Protein AF-A0A4Q5YHW1-F1 (afdb_monomer_lite)

Foldseek 3Di:
DPPPDDPPPVVVVVCVVVCCVVVVVVCVVCVPVVCVVVVVVVLVVLLVVLLVVLVCLLVVLPDPDPDSADPQKLAAPDQPQAQAEEEEEEAVVVVVVCSVPDDSHHYMYHYAYAAQPQPVPDRNNVNSVDPRSSNVQSQQQQGWDDPRGHNVRGRHLAYEYEFDPDPRSVRNVVSVVSCCVPIVVVSVVSPRYHYDQAFPDWDDDPPDIDTHRDPVRVVVVVLVVVLAQKWWFQAPPDDTQHDPRVSVLVVLVVVLLVLLVVCCVQDPSVLLLLLLQADADAPVQFLDPVSVVVRQVVSQVVVVPDPVCDPKDWHWDWDAPPVVNTIWIWIWIADPNDTDIRTCDNCNSVDPSSVSSNVSSVVVVSRHDPHIWMDHVPDIDD

Secondary structure (DSSP, 8-state):
--------HHHHHHHHHHHHHHHHHHHHH-HHHHHHHHHHHHHHHHHHHHHHHHHHHHHHTSSS-TT-S-TT-B--S---TTT-EEEEEEHHHHHHHHHHHS-TTTEEEEEE-SSPP-TTTS-HHHHHH-HHHHHHHHHH-S--STTT--GGG-S-SEEEEE--SSHHHHHHHHHHHHHHHHH-HHHHHTT-EEE----SEEEEETTEEEEESSHHHHHHHHHHHHHTTEEEESSTTSPPB-HHHHHHHHHHHHHHHHHHHHHTTTS-HHHHHHHTTSPPP-GGGGG-HHHHHHHHHHHHHHHTT-GGGTT-EEEEEEEEETTTTEEEEEEEEEETTEEEEEE--HHHHTSHHHHHHHHHHHHHTTTS-TT-EEEETTEEE-

Structure (mmCIF, N/CA/C/O backbone):
data_AF-A0A4Q5YHW1-F1
#
_entry.id   AF-A0A4Q5YHW1-F1
#
loop_
_atom_site.group_PDB
_atom_site.id
_atom_site.type_symbol
_atom_site.label_atom_id
_atom_site.label_alt_id
_atom_site.label_comp_id
_atom_site.label_asym_id
_atom_site.label_entity_id
_atom_site.label_seq_id
_atom_site.pdbx_PDB_ins_code
_atom_site.Cartn_x
_atom_site.Cartn_y
_atom_site.Cartn_z
_atom_site.occupancy
_atom_site.B_iso_or_equiv
_atom_site.auth_seq_id
_atom_site.auth_comp_id
_atom_site.auth_asym_id
_atom_site.auth_atom_id
_atom_site.pdbx_PDB_model_num
ATOM 1 N N . GLN A 1 1 ? -2.382 -11.719 -56.243 1.00 60.78 1 GLN A N 1
ATOM 2 C CA . GLN A 1 1 ? -1.085 -11.008 -56.229 1.00 60.78 1 GLN A CA 1
ATOM 3 C C . GLN A 1 1 ? -1.212 -9.864 -55.232 1.00 60.78 1 GLN A C 1
ATOM 5 O O . GLN A 1 1 ? -2.069 -9.016 -55.432 1.00 60.78 1 GLN A O 1
ATOM 10 N N . THR A 1 2 ? -0.465 -9.893 -54.129 1.00 78.50 2 THR A N 1
ATOM 11 C CA . THR A 1 2 ? -0.704 -9.069 -52.924 1.00 78.50 2 THR A CA 1
ATOM 12 C C . THR A 1 2 ? -0.356 -7.581 -53.074 1.00 78.50 2 THR A C 1
ATOM 14 O O . THR A 1 2 ? -0.768 -6.784 -52.247 1.00 78.50 2 THR A O 1
ATOM 17 N N . LYS A 1 3 ? 0.317 -7.174 -54.165 1.00 83.19 3 LYS A N 1
ATOM 18 C CA . LYS A 1 3 ? 0.719 -5.775 -54.448 1.00 83.19 3 LYS A CA 1
ATOM 19 C C . LYS A 1 3 ? 1.515 -5.106 -53.309 1.00 83.19 3 LYS A C 1
ATOM 21 O O . LYS A 1 3 ? 1.567 -3.885 -53.237 1.00 83.19 3 LYS A O 1
ATOM 26 N N . ASP A 1 4 ? 2.207 -5.892 -52.483 1.00 86.31 4 ASP A N 1
ATOM 27 C CA . ASP A 1 4 ? 2.926 -5.399 -51.295 1.00 86.31 4 ASP A CA 1
ATOM 28 C C . ASP A 1 4 ? 4.116 -4.481 -51.619 1.00 86.31 4 ASP A C 1
ATOM 30 O O . ASP A 1 4 ? 4.624 -3.776 -50.749 1.00 86.31 4 ASP A O 1
ATOM 34 N N . LYS A 1 5 ? 4.599 -4.498 -52.868 1.00 86.44 5 LYS A N 1
ATOM 35 C CA . LYS A 1 5 ? 5.749 -3.704 -53.300 1.00 86.44 5 LYS A CA 1
ATOM 36 C C . LYS A 1 5 ? 5.555 -3.164 -54.709 1.00 86.44 5 LYS A C 1
ATOM 38 O O . LYS A 1 5 ? 5.353 -3.927 -55.654 1.00 86.44 5 LYS A O 1
ATOM 43 N N . LEU A 1 6 ? 5.698 -1.849 -54.846 1.00 85.19 6 LEU A N 1
ATOM 44 C CA . LEU A 1 6 ? 5.806 -1.181 -56.136 1.00 85.19 6 LEU A CA 1
ATOM 45 C C . LEU A 1 6 ? 7.269 -1.209 -56.601 1.00 85.19 6 LEU A C 1
ATOM 47 O O . LEU A 1 6 ? 8.168 -0.808 -55.864 1.00 85.19 6 LEU A O 1
ATOM 51 N N . VAL A 1 7 ? 7.507 -1.712 -57.812 1.00 88.25 7 VAL A N 1
ATOM 52 C CA . VAL A 1 7 ? 8.851 -1.868 -58.411 1.00 88.25 7 VAL A CA 1
ATOM 53 C C . VAL A 1 7 ? 9.122 -0.891 -59.562 1.00 88.25 7 VAL A C 1
ATOM 55 O O . VAL A 1 7 ? 10.176 -0.961 -60.185 1.00 88.25 7 VAL A O 1
ATOM 58 N N . SER A 1 8 ? 8.208 0.047 -59.823 1.00 89.69 8 SER A N 1
ATOM 59 C CA . SER A 1 8 ? 8.352 1.073 -60.862 1.00 89.69 8 SER A CA 1
ATOM 60 C C . SER A 1 8 ? 9.375 2.136 -60.450 1.00 89.69 8 SER A C 1
ATOM 62 O O . SER A 1 8 ? 9.089 3.022 -59.642 1.00 89.69 8 SER A O 1
ATOM 64 N N . SER A 1 9 ? 10.579 2.054 -61.011 1.00 85.00 9 SER A N 1
ATOM 65 C CA . SER A 1 9 ? 11.687 2.981 -60.743 1.00 85.00 9 SER A CA 1
ATOM 66 C C . SER A 1 9 ? 11.419 4.410 -61.225 1.00 85.00 9 SER A C 1
ATOM 68 O O . SER A 1 9 ? 11.846 5.356 -60.569 1.00 85.00 9 SER A O 1
ATOM 70 N N . GLU A 1 10 ? 10.675 4.579 -62.320 1.00 88.94 10 GLU A N 1
ATOM 71 C CA . GLU A 1 10 ? 10.253 5.890 -62.843 1.00 88.94 10 GLU A CA 1
ATOM 72 C C . GLU A 1 10 ? 9.350 6.660 -61.865 1.00 88.94 10 GLU A C 1
ATOM 74 O O . GLU A 1 10 ? 9.538 7.855 -61.648 1.00 88.94 10 GLU A O 1
ATOM 79 N N . VAL A 1 11 ? 8.436 5.955 -61.191 1.00 90.50 11 VAL A N 1
ATOM 80 C CA . VAL A 1 11 ? 7.537 6.538 -60.184 1.00 90.50 11 VAL A CA 1
ATOM 81 C C . VAL A 1 11 ? 8.322 6.952 -58.943 1.00 90.50 11 VAL A C 1
ATOM 83 O O . VAL A 1 11 ? 8.063 8.010 -58.378 1.00 90.50 11 VAL A O 1
ATOM 86 N N . LYS A 1 12 ? 9.315 6.151 -58.533 1.00 90.94 12 LYS A N 1
ATOM 87 C CA . LYS A 1 12 ? 10.187 6.490 -57.403 1.00 90.94 12 LYS A CA 1
ATOM 88 C C . LYS A 1 12 ? 10.895 7.830 -57.630 1.00 90.94 12 LYS A C 1
ATOM 90 O O . LYS A 1 12 ? 10.864 8.671 -56.738 1.00 90.94 12 LYS A O 1
ATOM 95 N N . ALA A 1 13 ? 11.510 8.018 -58.799 1.00 92.19 13 ALA A N 1
ATOM 96 C CA . ALA A 1 13 ? 12.255 9.237 -59.110 1.00 92.19 13 ALA A CA 1
ATOM 97 C C . ALA A 1 13 ? 11.352 10.481 -59.094 1.00 92.19 13 ALA A C 1
ATOM 99 O O . ALA A 1 13 ? 11.707 11.479 -58.472 1.00 92.19 13 ALA A O 1
ATOM 100 N N . ALA A 1 14 ? 10.165 10.388 -59.704 1.00 92.94 14 ALA A N 1
ATOM 101 C CA . ALA A 1 14 ? 9.190 11.476 -59.698 1.00 92.94 14 ALA A CA 1
ATOM 102 C C . ALA A 1 14 ? 8.750 11.845 -58.268 1.00 92.94 14 ALA A C 1
ATOM 104 O O . ALA A 1 14 ? 8.775 13.012 -57.895 1.00 92.94 14 ALA A O 1
ATOM 105 N N . VAL A 1 15 ? 8.415 10.852 -57.435 1.00 95.06 15 VAL A N 1
ATOM 106 C CA . VAL A 1 15 ? 7.980 11.097 -56.049 1.00 95.06 15 VAL A CA 1
ATOM 107 C C . VAL A 1 15 ? 9.111 11.653 -55.179 1.00 95.06 15 VAL A C 1
ATOM 109 O O . VAL A 1 15 ? 8.861 12.546 -54.376 1.00 95.06 15 VAL A O 1
ATOM 112 N N . GLU A 1 16 ? 10.346 11.158 -55.312 1.00 92.94 16 GLU A N 1
ATOM 113 C CA . GLU A 1 16 ? 11.494 11.680 -54.553 1.00 92.94 16 GLU A CA 1
ATOM 114 C C . GLU A 1 16 ? 11.804 13.140 -54.909 1.00 92.94 16 GLU A C 1
ATOM 116 O O . GLU A 1 16 ? 12.092 13.927 -54.006 1.00 92.94 16 GLU A O 1
ATOM 121 N N . GLN A 1 17 ? 11.714 13.506 -56.193 1.00 94.94 17 GLN A N 1
ATOM 122 C CA . GLN A 1 17 ? 11.937 14.877 -56.653 1.00 94.94 17 GLN A CA 1
ATOM 123 C C . GLN A 1 17 ? 10.872 15.833 -56.102 1.00 94.94 17 GLN A C 1
ATOM 125 O O . GLN A 1 17 ? 11.221 16.798 -55.422 1.00 94.94 17 GLN A O 1
ATOM 130 N N . GLU A 1 18 ? 9.591 15.526 -56.327 1.00 96.44 18 GLU A N 1
ATOM 131 C CA . GLU A 1 18 ? 8.467 16.348 -55.858 1.00 96.44 18 GLU A CA 1
ATOM 132 C C . GLU A 1 18 ? 8.456 16.465 -54.330 1.00 96.44 18 GLU A C 1
ATOM 134 O O . GLU A 1 18 ? 8.270 17.547 -53.772 1.00 96.44 18 GLU A O 1
ATOM 139 N N . MET A 1 19 ? 8.722 15.359 -53.623 1.00 96.19 19 MET A N 1
ATOM 140 C CA . MET A 1 19 ? 8.807 15.379 -52.167 1.00 96.19 19 MET A CA 1
ATOM 141 C C . MET A 1 19 ? 9.979 16.237 -51.690 1.00 96.19 19 MET A C 1
ATOM 143 O O . MET A 1 19 ? 9.814 16.999 -50.745 1.00 96.19 19 MET A O 1
ATOM 147 N N . GLY A 1 20 ? 11.153 16.138 -52.318 1.00 94.69 20 GLY A N 1
ATOM 148 C CA . GLY A 1 20 ? 12.312 16.955 -51.961 1.00 94.69 20 GLY A CA 1
ATOM 149 C C . GLY A 1 20 ? 12.047 18.452 -52.119 1.00 94.69 20 GLY A C 1
ATOM 150 O O . GLY A 1 20 ? 12.370 19.228 -51.218 1.00 94.69 20 GLY A O 1
ATOM 151 N N . GLU A 1 21 ? 11.418 18.844 -53.228 1.00 94.94 21 GLU A N 1
ATOM 152 C CA . GLU A 1 21 ? 11.074 20.235 -53.525 1.00 94.94 21 GLU A CA 1
ATOM 153 C C . GLU A 1 21 ? 10.010 20.776 -52.563 1.00 94.94 21 GLU A C 1
ATOM 155 O O . GLU A 1 21 ? 10.266 21.734 -51.827 1.00 94.94 21 GLU A O 1
ATOM 160 N N . HIS A 1 22 ? 8.845 20.127 -52.495 1.00 96.38 22 HIS A N 1
ATOM 161 C CA . HIS A 1 22 ? 7.732 20.600 -51.675 1.00 96.38 22 HIS A CA 1
ATOM 162 C C . HIS A 1 22 ? 8.026 20.532 -50.179 1.00 96.38 22 HIS A C 1
ATOM 164 O O . HIS A 1 22 ? 7.669 21.447 -49.438 1.00 96.38 22 HIS A O 1
ATOM 170 N N . PHE A 1 23 ? 8.702 19.483 -49.710 1.00 95.06 23 PHE A N 1
ATOM 171 C CA . PHE A 1 23 ? 9.082 19.387 -48.303 1.00 95.06 23 PHE A CA 1
ATOM 172 C C . PHE A 1 23 ? 10.164 20.400 -47.939 1.00 95.06 23 PHE A C 1
ATOM 174 O O . PHE A 1 23 ? 10.112 20.987 -46.861 1.00 95.06 23 PHE A O 1
ATOM 181 N N . GLY A 1 24 ? 11.122 20.641 -48.839 1.00 94.81 24 GLY A N 1
ATOM 182 C CA . GLY A 1 24 ? 12.122 21.689 -48.670 1.00 94.81 24 GLY A CA 1
ATOM 183 C C . GLY A 1 24 ? 11.475 23.066 -48.529 1.00 94.81 24 GLY A C 1
ATOM 184 O O . GLY A 1 24 ? 11.748 23.770 -47.555 1.00 94.81 24 GLY A O 1
ATOM 185 N N . ALA A 1 25 ? 10.564 23.410 -49.444 1.00 95.75 25 ALA A N 1
ATOM 186 C CA . ALA A 1 25 ? 9.790 24.648 -49.385 1.00 95.75 25 ALA A CA 1
ATOM 187 C C . ALA A 1 25 ? 8.975 24.747 -48.085 1.00 95.75 25 ALA A C 1
ATOM 189 O O . ALA A 1 25 ? 9.091 25.733 -47.360 1.00 95.75 25 ALA A O 1
ATOM 190 N N . TYR A 1 26 ? 8.255 23.684 -47.717 1.00 96.38 26 TYR A N 1
ATOM 191 C CA . TYR A 1 26 ? 7.459 23.631 -46.490 1.00 96.38 26 TYR A CA 1
ATOM 192 C C . TYR A 1 26 ? 8.279 23.927 -45.230 1.00 96.38 26 TYR A C 1
ATOM 194 O O . TYR A 1 26 ? 7.846 24.697 -44.371 1.00 96.38 26 TYR A O 1
ATOM 202 N N . LEU A 1 27 ? 9.469 23.329 -45.107 1.00 94.75 27 LEU A N 1
ATOM 203 C CA . LEU A 1 27 ? 10.347 23.542 -43.956 1.00 94.75 27 LEU A CA 1
ATOM 204 C C . LEU A 1 27 ? 10.887 24.980 -43.890 1.00 94.75 27 LEU A C 1
ATOM 206 O O . LEU A 1 27 ? 11.095 25.499 -42.792 1.00 94.75 27 LEU A O 1
ATOM 210 N N . LEU A 1 28 ? 11.120 25.621 -45.039 1.00 94.06 28 LEU A N 1
ATOM 211 C CA . LEU A 1 28 ? 11.572 27.013 -45.110 1.00 94.06 28 LEU A CA 1
ATOM 212 C C . LEU A 1 28 ? 10.445 27.998 -44.775 1.00 94.06 28 LEU A C 1
ATOM 214 O O . LEU A 1 28 ? 10.677 28.973 -44.061 1.00 94.06 28 LEU A O 1
ATOM 218 N N . GLU A 1 29 ? 9.232 27.725 -45.251 1.00 96.62 29 GLU A N 1
ATOM 219 C CA . GLU A 1 29 ? 8.044 28.555 -45.023 1.00 96.62 29 GLU A CA 1
ATOM 220 C C . GLU A 1 29 ? 7.485 28.417 -43.601 1.00 96.62 29 GLU A C 1
ATOM 222 O O . GLU A 1 29 ? 6.911 29.368 -43.069 1.00 96.62 29 GLU A O 1
ATOM 227 N N . ASN A 1 30 ? 7.709 27.271 -42.944 1.00 96.06 30 ASN A N 1
ATOM 228 C CA . ASN A 1 30 ? 7.201 26.976 -41.601 1.00 96.06 30 ASN A CA 1
ATOM 229 C C . ASN A 1 30 ? 8.336 26.729 -40.579 1.00 96.06 30 ASN A C 1
ATOM 231 O O . ASN A 1 30 ? 8.511 25.600 -40.103 1.00 96.06 30 ASN A O 1
ATOM 235 N N . PRO A 1 31 ? 9.086 27.768 -40.146 1.00 93.06 31 PRO A N 1
ATOM 236 C CA . PRO A 1 31 ? 10.233 27.611 -39.245 1.00 93.06 31 PRO A CA 1
ATOM 237 C C . PRO A 1 31 ? 9.912 26.921 -37.911 1.00 93.06 31 PRO A C 1
ATOM 239 O O . PRO A 1 31 ? 10.747 26.196 -37.363 1.00 93.06 31 PRO A O 1
ATOM 242 N N . GLY A 1 32 ? 8.710 27.147 -37.368 1.00 95.75 32 GLY A N 1
ATOM 243 C CA . GLY A 1 32 ? 8.267 26.538 -36.110 1.00 95.75 32 GLY A CA 1
ATOM 244 C C . GLY A 1 32 ? 8.140 25.018 -36.216 1.00 95.75 32 GLY A C 1
ATOM 245 O O . GLY A 1 32 ? 8.670 24.287 -35.375 1.00 95.75 32 GLY A O 1
ATOM 246 N N . GLU A 1 33 ? 7.503 24.541 -37.284 1.00 94.12 33 GLU A N 1
ATOM 247 C CA . GLU A 1 33 ? 7.349 23.112 -37.544 1.00 94.12 33 GLU A CA 1
ATOM 248 C C . GLU A 1 33 ? 8.662 22.459 -37.959 1.00 94.12 33 GLU A C 1
ATOM 250 O O . GLU A 1 33 ? 9.007 21.395 -37.444 1.00 94.12 33 GLU A O 1
ATOM 255 N N . ALA A 1 34 ? 9.451 23.126 -38.804 1.00 94.62 34 ALA A N 1
ATOM 256 C CA . ALA A 1 34 ? 10.766 22.641 -39.198 1.00 94.62 34 ALA A CA 1
ATOM 257 C C . ALA A 1 34 ? 11.669 22.409 -37.982 1.00 94.62 34 ALA A C 1
ATOM 259 O O . ALA A 1 34 ? 12.287 21.350 -37.846 1.00 94.62 34 ALA A O 1
ATOM 260 N N . LYS A 1 35 ? 11.679 23.352 -37.032 1.00 93.69 35 LYS A N 1
ATOM 261 C CA . LYS A 1 35 ? 12.410 23.207 -35.769 1.00 93.69 35 LYS A CA 1
ATOM 262 C C . LYS A 1 35 ? 11.904 22.023 -34.941 1.00 93.69 35 LYS A C 1
ATOM 264 O O . LYS A 1 35 ? 12.720 21.313 -34.353 1.00 93.69 35 LYS A O 1
ATOM 269 N N . ALA A 1 36 ? 10.592 21.790 -34.892 1.00 93.56 36 ALA A N 1
ATOM 270 C CA . ALA A 1 36 ? 10.011 20.656 -34.174 1.00 93.56 36 ALA A CA 1
ATOM 271 C C . ALA A 1 36 ? 10.387 19.307 -34.817 1.00 93.56 36 ALA A C 1
ATOM 273 O O . ALA A 1 36 ? 10.807 18.386 -34.111 1.00 93.56 36 ALA A O 1
ATOM 274 N N . ILE A 1 37 ? 10.304 19.203 -36.149 1.00 93.56 37 ILE A N 1
ATOM 275 C CA . ILE A 1 37 ? 10.677 18.006 -36.918 1.00 93.56 37 ILE A CA 1
ATOM 276 C C . ILE A 1 37 ? 12.164 17.694 -36.725 1.00 93.56 37 ILE A C 1
ATOM 278 O O . ILE A 1 37 ? 12.515 16.591 -36.299 1.00 93.56 37 ILE A O 1
ATOM 282 N N . VAL A 1 38 ? 13.039 18.677 -36.961 1.00 93.75 38 VAL A N 1
ATOM 283 C CA . VAL A 1 38 ? 14.492 18.521 -36.795 1.00 93.75 38 VAL A CA 1
ATOM 284 C C . VAL A 1 38 ? 14.843 18.191 -35.345 1.00 93.75 38 VAL A C 1
ATOM 286 O O . VAL A 1 38 ? 15.658 17.303 -35.100 1.00 93.75 38 VAL A O 1
ATOM 289 N N . GLY A 1 39 ? 14.195 18.834 -34.369 1.00 93.06 39 GLY A N 1
ATOM 290 C CA . GLY A 1 39 ? 14.365 18.519 -32.951 1.00 93.06 39 GLY A CA 1
ATOM 291 C C . GLY A 1 39 ? 14.072 17.049 -32.647 1.00 93.06 39 GLY A C 1
ATOM 292 O O . GLY A 1 39 ? 14.903 16.364 -32.050 1.00 93.06 39 GLY A O 1
ATOM 293 N N . LYS A 1 40 ? 12.947 16.526 -33.150 1.00 91.75 40 LYS A N 1
ATOM 294 C CA . LYS A 1 40 ? 12.573 15.113 -32.991 1.00 91.75 40 LYS A CA 1
ATOM 295 C C . LYS A 1 40 ? 13.568 14.165 -33.668 1.00 91.75 40 LYS A C 1
ATOM 297 O O . LYS A 1 40 ? 13.891 13.119 -33.104 1.00 91.75 40 LYS A O 1
ATOM 302 N N . MET A 1 41 ? 14.081 14.526 -34.847 1.00 92.31 41 MET A N 1
ATOM 303 C CA . MET A 1 41 ? 15.122 13.756 -35.541 1.00 92.31 41 MET A CA 1
ATOM 304 C C . MET A 1 41 ? 16.433 13.722 -34.745 1.00 92.31 41 MET A C 1
ATOM 306 O O . MET A 1 41 ? 17.024 12.653 -34.595 1.00 92.31 41 MET A O 1
ATOM 310 N N . ILE A 1 42 ? 16.866 14.862 -34.196 1.00 90.44 42 ILE A N 1
ATOM 311 C CA . ILE A 1 42 ? 18.072 14.965 -33.361 1.00 90.44 42 ILE A CA 1
ATOM 312 C C . ILE A 1 42 ? 17.912 14.151 -32.075 1.00 90.44 42 ILE A C 1
ATOM 314 O O . ILE A 1 42 ? 18.829 13.419 -31.706 1.00 90.44 42 ILE A O 1
ATOM 318 N N . ASP A 1 43 ? 16.763 14.234 -31.403 1.00 80.62 43 ASP A N 1
ATOM 319 C CA . ASP A 1 43 ? 16.503 13.463 -30.185 1.00 80.62 43 ASP A CA 1
ATOM 320 C C . ASP A 1 43 ? 16.510 11.952 -30.466 1.00 80.62 43 ASP A C 1
ATOM 322 O O . ASP A 1 43 ? 17.122 11.187 -29.717 1.00 80.62 43 ASP A O 1
ATOM 326 N N . ALA A 1 44 ? 15.928 11.516 -31.589 1.00 81.62 44 ALA A N 1
ATOM 327 C CA . ALA A 1 44 ? 15.992 10.122 -32.025 1.00 81.62 44 ALA A CA 1
ATOM 328 C C . ALA A 1 44 ? 17.428 9.678 -32.365 1.00 81.62 44 ALA A C 1
ATOM 330 O O . ALA A 1 44 ? 17.843 8.583 -31.978 1.00 81.62 44 ALA A O 1
ATOM 331 N N . ALA A 1 45 ? 18.208 10.519 -33.053 1.00 85.44 45 ALA A N 1
ATOM 332 C CA . ALA A 1 45 ? 19.606 10.238 -33.380 1.00 85.44 45 ALA A CA 1
ATOM 333 C C . ALA A 1 45 ? 20.473 10.123 -32.117 1.00 85.44 45 ALA A C 1
ATOM 335 O O . ALA A 1 45 ? 21.226 9.159 -31.975 1.00 85.44 45 ALA A O 1
ATOM 336 N N . ARG A 1 46 ? 20.306 11.043 -31.158 1.00 79.69 46 ARG A N 1
ATOM 337 C CA . ARG A 1 46 ? 20.981 11.002 -29.852 1.00 79.69 46 ARG A CA 1
ATOM 338 C C . ARG A 1 46 ? 20.605 9.760 -29.055 1.00 79.69 46 ARG A C 1
ATOM 340 O O . ARG A 1 46 ? 21.491 9.112 -28.507 1.00 79.69 46 ARG A O 1
ATOM 347 N N . ALA A 1 47 ? 19.323 9.393 -29.021 1.00 73.25 47 ALA A N 1
ATOM 348 C CA . ALA A 1 47 ? 18.869 8.182 -28.342 1.00 73.25 47 ALA A CA 1
ATOM 349 C C . ALA A 1 47 ? 19.497 6.917 -28.954 1.00 73.25 47 ALA A C 1
ATOM 351 O O . ALA A 1 47 ? 19.990 6.064 -28.216 1.00 73.25 47 ALA A O 1
ATOM 352 N N . ARG A 1 48 ? 19.557 6.827 -30.291 1.00 78.12 48 ARG A N 1
ATOM 353 C CA . ARG A 1 48 ? 20.234 5.728 -31.003 1.00 78.12 48 ARG A CA 1
ATOM 354 C C . ARG A 1 48 ? 21.731 5.682 -30.713 1.00 78.12 48 ARG A C 1
ATOM 356 O O . ARG A 1 48 ? 22.266 4.610 -30.449 1.00 78.12 48 ARG A O 1
ATOM 363 N N . GLU A 1 49 ? 22.418 6.822 -30.747 1.00 81.25 49 GLU A N 1
ATOM 364 C CA . GLU A 1 49 ? 23.855 6.872 -30.468 1.00 81.25 49 GLU A CA 1
ATOM 365 C C . GLU A 1 49 ? 24.159 6.507 -29.009 1.00 81.25 49 GLU A C 1
ATOM 367 O O . GLU A 1 49 ? 25.106 5.766 -28.745 1.00 81.25 49 GLU A O 1
ATOM 372 N N . ALA A 1 50 ? 23.335 6.968 -28.065 1.00 71.12 50 ALA A N 1
ATOM 373 C CA . ALA A 1 50 ? 23.444 6.604 -26.659 1.00 71.12 50 ALA A CA 1
ATOM 374 C C . ALA A 1 50 ? 23.198 5.104 -26.444 1.00 71.12 50 ALA A C 1
ATOM 376 O O . ALA A 1 50 ? 24.001 4.459 -25.771 1.00 71.12 50 ALA A O 1
ATOM 377 N N . ALA A 1 51 ? 22.164 4.529 -27.075 1.00 69.69 51 ALA A N 1
ATOM 378 C CA . ALA A 1 51 ? 21.927 3.084 -27.069 1.00 69.69 51 ALA A CA 1
ATOM 379 C C . ALA A 1 51 ? 23.146 2.328 -27.614 1.00 69.69 51 ALA A C 1
ATOM 381 O O . ALA A 1 51 ? 23.652 1.424 -26.956 1.00 69.69 51 ALA A O 1
ATOM 382 N N . ARG A 1 52 ? 23.695 2.751 -28.763 1.00 75.69 52 ARG A N 1
ATOM 383 C CA . ARG A 1 52 ? 24.905 2.152 -29.348 1.00 75.69 52 ARG A CA 1
ATOM 384 C C . ARG A 1 52 ? 26.106 2.238 -28.401 1.00 75.69 52 ARG A C 1
ATOM 386 O O . ARG A 1 52 ? 26.803 1.244 -28.231 1.00 75.69 52 ARG A O 1
ATOM 393 N N . LYS A 1 53 ? 26.340 3.385 -27.754 1.00 72.75 53 LYS A N 1
ATOM 394 C CA . LYS A 1 53 ? 27.415 3.548 -26.756 1.00 72.75 53 LYS A CA 1
ATOM 395 C C . LYS A 1 53 ? 27.206 2.632 -25.550 1.00 72.75 53 LYS A C 1
ATOM 397 O O . LYS A 1 53 ? 28.163 2.010 -25.101 1.00 72.75 53 LYS A O 1
ATOM 402 N N . ALA A 1 54 ? 25.973 2.495 -25.061 1.00 63.75 54 ALA A N 1
ATOM 403 C CA . ALA A 1 54 ? 25.647 1.556 -23.992 1.00 63.75 54 ALA A CA 1
ATOM 404 C C . ALA A 1 54 ? 25.904 0.099 -24.417 1.00 63.75 54 ALA A C 1
ATOM 406 O O . ALA A 1 54 ? 26.561 -0.627 -23.674 1.00 63.75 54 ALA A O 1
ATOM 407 N N . ARG A 1 55 ? 25.499 -0.303 -25.635 1.00 66.31 55 ARG A N 1
ATOM 408 C CA . ARG A 1 55 ? 25.832 -1.620 -26.221 1.00 66.31 55 ARG A CA 1
ATOM 409 C C . ARG A 1 55 ? 27.341 -1.846 -26.302 1.00 66.31 55 ARG A C 1
ATOM 411 O O . ARG A 1 55 ? 27.823 -2.931 -26.000 1.00 66.31 55 ARG A O 1
ATOM 418 N N . GLU A 1 56 ? 28.104 -0.856 -26.762 1.00 69.50 56 GLU A N 1
ATOM 419 C CA . GLU A 1 56 ? 29.560 -0.981 -26.863 1.00 69.50 56 GLU A CA 1
ATOM 420 C C . GLU A 1 56 ? 30.214 -1.087 -25.485 1.00 69.50 56 GLU A C 1
ATOM 422 O O . GLU A 1 56 ? 31.134 -1.884 -25.320 1.00 69.50 56 GLU A O 1
ATOM 427 N N . MET A 1 57 ? 29.729 -0.348 -24.483 1.00 61.19 57 MET A N 1
ATOM 428 C CA . MET A 1 57 ? 30.213 -0.475 -23.106 1.00 61.19 57 MET A CA 1
ATOM 429 C C . MET A 1 57 ? 29.917 -1.853 -22.507 1.00 61.19 57 MET A C 1
ATOM 431 O O . MET A 1 57 ? 30.766 -2.391 -21.797 1.00 61.19 57 MET A O 1
ATOM 435 N N . THR A 1 58 ? 28.760 -2.451 -22.808 1.00 56.00 58 THR A N 1
ATOM 436 C CA . THR A 1 58 ? 28.434 -3.812 -22.355 1.00 56.00 58 THR A CA 1
ATOM 437 C C . THR A 1 58 ? 29.199 -4.883 -23.141 1.00 56.00 58 THR A C 1
ATOM 439 O O . THR A 1 58 ? 29.643 -5.861 -22.548 1.00 56.00 58 THR A O 1
ATOM 442 N N . ARG A 1 59 ? 29.449 -4.688 -24.448 1.00 55.47 59 ARG A N 1
ATOM 443 C CA . ARG A 1 59 ? 30.218 -5.627 -25.296 1.00 55.47 59 ARG A CA 1
ATOM 444 C C . ARG A 1 59 ? 31.732 -5.570 -25.110 1.00 55.47 59 ARG A C 1
ATOM 446 O O . ARG A 1 59 ? 32.366 -6.619 -25.158 1.00 55.47 59 ARG A O 1
ATOM 453 N N . ARG A 1 60 ? 32.341 -4.393 -24.906 1.00 50.00 60 ARG A N 1
ATOM 454 C CA . ARG A 1 60 ? 33.807 -4.269 -24.732 1.00 50.00 60 ARG A CA 1
ATOM 455 C C . ARG A 1 60 ? 34.317 -5.000 -23.488 1.00 50.00 60 ARG A C 1
ATOM 457 O O . ARG A 1 60 ? 35.479 -5.381 -23.458 1.00 50.00 60 ARG A O 1
ATOM 464 N N . LYS A 1 61 ? 33.450 -5.264 -22.508 1.00 50.31 61 LYS A N 1
ATOM 465 C CA . LYS A 1 61 ? 33.756 -6.097 -21.335 1.00 50.31 61 LYS A CA 1
ATOM 466 C C . LYS A 1 61 ? 33.589 -7.608 -21.566 1.00 50.31 61 LYS A C 1
ATOM 468 O O . LYS A 1 61 ? 33.766 -8.376 -20.632 1.00 50.31 61 LYS A O 1
ATOM 473 N N . GLY A 1 62 ? 33.211 -8.042 -22.772 1.00 41.28 62 GLY A N 1
ATOM 474 C CA . GLY A 1 62 ? 32.719 -9.400 -23.024 1.00 41.28 62 GLY A CA 1
ATOM 475 C C . GLY A 1 62 ? 33.690 -10.400 -23.660 1.00 41.28 62 GLY A C 1
ATOM 476 O O . GLY A 1 62 ? 33.297 -11.550 -23.805 1.00 41.28 62 GLY A O 1
ATOM 477 N N . ALA A 1 63 ? 34.905 -10.020 -24.077 1.00 41.66 63 ALA A N 1
ATOM 478 C CA . ALA A 1 63 ? 35.723 -10.908 -24.925 1.00 41.66 63 ALA A CA 1
ATOM 479 C C . ALA A 1 63 ? 36.944 -11.566 -24.251 1.00 41.66 63 ALA A C 1
ATOM 481 O O . ALA A 1 63 ? 37.384 -12.602 -24.738 1.00 41.66 63 ALA A O 1
ATOM 482 N N . LEU A 1 64 ? 37.488 -11.019 -23.156 1.00 37.81 64 LEU A N 1
ATOM 483 C CA . LEU A 1 64 ? 38.688 -11.578 -22.500 1.00 37.81 64 LEU A CA 1
ATOM 484 C C . LEU A 1 64 ? 38.617 -11.664 -20.968 1.00 37.81 64 LEU A C 1
ATOM 486 O O . LEU A 1 64 ? 39.437 -12.361 -20.380 1.00 37.81 64 LEU A O 1
ATOM 490 N N . ASP A 1 65 ? 37.618 -11.052 -20.328 1.00 36.53 65 ASP A N 1
ATOM 491 C CA . ASP A 1 65 ? 37.391 -11.203 -18.892 1.00 36.53 65 ASP A CA 1
ATOM 492 C C . ASP A 1 65 ? 36.190 -12.114 -18.650 1.00 36.53 65 ASP A C 1
ATOM 494 O O . ASP A 1 65 ? 35.050 -11.785 -18.974 1.00 36.53 65 ASP A O 1
ATOM 498 N N . ILE A 1 66 ? 36.427 -13.233 -17.975 1.00 35.81 66 ILE A N 1
ATOM 499 C CA . ILE A 1 66 ? 35.417 -14.167 -17.447 1.00 35.81 66 ILE A CA 1
ATOM 500 C C . ILE A 1 66 ? 34.511 -13.495 -16.363 1.00 35.81 66 ILE A C 1
ATOM 502 O O . ILE A 1 66 ? 33.758 -14.157 -15.658 1.00 35.81 66 ILE A O 1
ATOM 506 N N . ALA A 1 67 ? 34.512 -12.158 -16.244 1.00 46.06 67 ALA A N 1
ATOM 507 C CA . ALA A 1 67 ? 33.861 -11.379 -15.188 1.00 46.06 67 ALA A CA 1
ATOM 508 C C . ALA A 1 67 ? 33.270 -10.027 -15.671 1.00 46.06 67 ALA A C 1
ATOM 510 O O . ALA A 1 67 ? 33.426 -9.002 -15.013 1.00 46.06 67 ALA A O 1
ATOM 511 N N . GLY A 1 68 ? 32.558 -9.992 -16.806 1.00 51.59 68 GLY A N 1
ATOM 512 C CA . GLY A 1 68 ? 31.925 -8.773 -17.360 1.00 51.59 68 GLY A CA 1
ATOM 513 C C . GLY A 1 68 ? 30.742 -8.184 -16.562 1.00 51.59 68 GLY A C 1
ATOM 514 O O . GLY A 1 68 ? 30.070 -7.265 -17.037 1.00 51.59 68 GLY A O 1
ATOM 515 N N . LEU A 1 69 ? 30.467 -8.701 -15.364 1.00 63.91 69 LEU A N 1
ATOM 516 C CA . LEU A 1 69 ? 29.397 -8.231 -14.488 1.00 63.91 69 LEU A CA 1
ATOM 517 C C . LEU A 1 69 ? 29.821 -6.969 -13.721 1.00 63.91 69 LEU A C 1
ATOM 519 O O . LEU A 1 69 ? 31.007 -6.771 -13.452 1.00 63.91 69 LEU A O 1
ATOM 523 N N . PRO A 1 70 ? 28.881 -6.080 -13.354 1.00 68.00 70 PRO A N 1
ATOM 524 C CA . PRO A 1 70 ? 29.211 -4.917 -12.540 1.00 68.00 70 PRO A CA 1
ATOM 525 C C . PRO A 1 70 ? 29.879 -5.349 -11.231 1.00 68.00 70 PRO A C 1
ATOM 527 O O . PRO A 1 70 ? 29.360 -6.225 -10.551 1.00 68.00 70 PRO A O 1
ATOM 530 N N . GLY A 1 71 ? 30.972 -4.698 -10.816 1.00 74.00 71 GLY A N 1
ATOM 531 C CA . GLY A 1 71 ? 31.684 -5.064 -9.578 1.00 74.00 71 GLY A CA 1
ATOM 532 C C . GLY A 1 71 ? 30.841 -4.958 -8.295 1.00 74.00 71 GLY A C 1
ATOM 533 O O . GLY A 1 71 ? 31.212 -5.512 -7.265 1.00 74.00 71 GLY A O 1
ATOM 534 N N . LYS A 1 72 ? 29.694 -4.268 -8.357 1.00 84.06 72 LYS A N 1
ATOM 535 C CA . LYS A 1 72 ? 28.699 -4.208 -7.276 1.00 84.06 72 LYS A CA 1
ATOM 536 C C . LYS A 1 72 ? 27.803 -5.447 -7.199 1.00 84.06 72 LYS A C 1
ATOM 538 O O . LYS A 1 72 ? 27.268 -5.728 -6.131 1.00 84.06 72 LYS A O 1
ATOM 543 N N . LEU A 1 73 ? 27.607 -6.157 -8.312 1.00 91.50 73 LEU A N 1
ATOM 544 C CA . LEU A 1 73 ? 26.744 -7.329 -8.368 1.00 91.50 73 LEU A CA 1
ATOM 545 C C . LEU A 1 73 ? 27.439 -8.497 -7.669 1.00 91.50 73 LEU A C 1
ATOM 547 O O . LEU A 1 73 ? 28.465 -9.000 -8.124 1.00 91.50 73 LEU A O 1
ATOM 551 N N . ALA A 1 74 ? 26.850 -8.959 -6.574 1.00 93.12 74 ALA A N 1
ATOM 552 C CA . ALA A 1 74 ? 27.193 -10.247 -6.006 1.00 93.12 74 ALA A CA 1
ATOM 553 C C . ALA A 1 74 ? 26.330 -11.303 -6.703 1.00 93.12 74 ALA A C 1
ATOM 555 O O . ALA A 1 74 ? 25.153 -11.429 -6.387 1.00 93.12 74 ALA A O 1
ATOM 556 N N . ASP A 1 75 ? 26.893 -12.047 -7.653 1.00 93.88 75 ASP A N 1
ATOM 557 C CA . ASP A 1 75 ? 26.138 -13.034 -8.439 1.00 93.88 75 ASP A CA 1
ATOM 558 C C . ASP A 1 75 ? 25.906 -14.356 -7.679 1.00 93.88 75 ASP A C 1
ATOM 560 O O . ASP A 1 75 ? 26.533 -14.592 -6.634 1.00 93.88 75 ASP A O 1
ATOM 564 N N . CYS A 1 76 ? 24.986 -15.187 -8.171 1.00 93.06 76 CYS A N 1
ATOM 565 C CA . CYS A 1 76 ? 24.704 -16.543 -7.698 1.00 93.06 76 CYS A CA 1
ATOM 566 C C . CYS A 1 76 ? 25.412 -17.613 -8.549 1.00 93.06 76 CYS A C 1
ATOM 568 O O . CYS A 1 76 ? 26.022 -17.316 -9.573 1.00 93.06 76 CYS A O 1
ATOM 570 N N . GLN A 1 77 ? 25.381 -18.867 -8.093 1.00 92.12 77 GLN A N 1
ATOM 571 C CA . GLN A 1 77 ? 25.972 -20.003 -8.818 1.00 92.12 77 GLN A CA 1
ATOM 572 C C . GLN A 1 77 ? 25.022 -20.597 -9.863 1.00 92.12 77 GLN A C 1
ATOM 574 O O . GLN A 1 77 ? 25.485 -21.168 -10.851 1.00 92.12 77 GLN A O 1
ATOM 579 N N . GLU A 1 78 ? 23.716 -20.487 -9.620 1.00 94.94 78 GLU A N 1
ATOM 580 C CA . GLU A 1 78 ? 22.675 -20.972 -10.515 1.00 94.94 78 GLU A CA 1
ATOM 581 C C . GLU A 1 78 ? 22.714 -20.218 -11.847 1.00 94.94 78 GLU A C 1
ATOM 583 O O . GLU A 1 78 ? 22.821 -18.990 -11.874 1.00 94.94 78 GLU A O 1
ATOM 588 N N . LYS A 1 79 ? 22.663 -20.974 -12.946 1.00 91.38 79 LYS A N 1
ATOM 589 C CA . LYS A 1 79 ? 22.712 -20.442 -14.313 1.00 91.38 79 LYS A CA 1
ATOM 590 C C . LYS A 1 79 ? 21.354 -20.470 -14.993 1.00 91.38 79 LYS A C 1
ATOM 592 O O . LYS A 1 79 ? 21.188 -19.741 -15.967 1.00 91.38 79 LYS A O 1
ATOM 597 N N . ASP A 1 80 ? 20.427 -21.301 -14.516 1.00 94.06 80 ASP A N 1
ATOM 598 C CA . ASP A 1 80 ? 19.048 -21.294 -14.994 1.00 94.06 80 ASP A CA 1
ATOM 599 C C . ASP A 1 80 ? 18.332 -20.024 -14.493 1.00 94.06 80 ASP A C 1
ATOM 601 O O . ASP A 1 80 ? 18.152 -19.871 -13.279 1.00 94.06 80 ASP A O 1
ATOM 605 N N . PRO A 1 81 ? 17.906 -19.111 -15.390 1.00 94.12 81 PRO A N 1
ATOM 606 C CA . PRO A 1 81 ? 17.192 -17.898 -15.006 1.00 94.12 81 PRO A CA 1
ATOM 607 C C . PRO A 1 81 ? 15.906 -18.154 -14.220 1.00 94.12 81 PRO A C 1
ATOM 609 O O . PRO A 1 81 ? 15.520 -17.319 -13.406 1.00 94.12 81 PRO A O 1
ATOM 612 N N . ALA A 1 82 ? 15.238 -19.292 -14.441 1.00 95.44 82 ALA A N 1
ATOM 613 C CA . ALA A 1 82 ? 13.993 -19.634 -13.758 1.00 95.44 82 ALA A CA 1
ATOM 614 C C . ALA A 1 82 ? 14.200 -20.011 -12.284 1.00 95.44 82 ALA A C 1
ATOM 616 O O . ALA A 1 82 ? 13.268 -19.908 -11.489 1.00 95.44 82 ALA A O 1
ATOM 617 N N . LEU A 1 83 ? 15.411 -20.442 -11.922 1.00 95.69 83 LEU A N 1
ATOM 618 C CA . LEU A 1 83 ? 15.781 -20.859 -10.567 1.00 95.69 83 LEU A CA 1
ATOM 619 C C . LEU A 1 83 ? 16.618 -19.806 -9.829 1.00 95.69 83 LEU A C 1
ATOM 621 O O . LEU A 1 83 ? 16.983 -20.010 -8.667 1.00 95.69 83 LEU A O 1
ATOM 625 N N . SER A 1 84 ? 16.947 -18.703 -10.498 1.00 96.31 84 SER A N 1
ATOM 626 C CA . SER A 1 84 ? 17.784 -17.640 -9.963 1.00 96.31 84 SER A CA 1
ATOM 627 C C . SER A 1 84 ? 16.974 -16.377 -9.681 1.00 96.31 84 SER A C 1
ATOM 629 O O . SER A 1 84 ? 16.019 -16.020 -10.377 1.00 96.31 84 SER A O 1
ATOM 631 N N . GLU A 1 85 ? 17.380 -15.677 -8.627 1.00 97.56 85 GLU A N 1
ATOM 632 C CA . GLU A 1 85 ? 16.726 -14.456 -8.184 1.00 97.56 85 GLU A CA 1
ATOM 633 C C . GLU A 1 85 ? 17.737 -13.347 -7.915 1.00 97.56 85 GLU A C 1
ATOM 635 O O . GLU A 1 85 ? 18.862 -13.605 -7.486 1.00 97.56 85 GLU A O 1
ATOM 640 N N . VAL A 1 86 ? 17.341 -12.100 -8.165 1.00 97.44 86 VAL A N 1
ATOM 641 C CA . VAL A 1 86 ? 18.162 -10.922 -7.882 1.00 97.44 86 VAL A CA 1
ATOM 642 C C . VAL A 1 86 ? 17.429 -9.963 -6.959 1.00 97.44 86 VAL A C 1
ATOM 644 O O . VAL A 1 86 ? 16.309 -9.541 -7.238 1.00 97.44 86 VAL A O 1
ATOM 647 N N . TYR A 1 87 ? 18.092 -9.578 -5.872 1.00 97.44 87 TYR A N 1
ATOM 648 C CA . TYR A 1 87 ? 17.607 -8.563 -4.947 1.00 97.44 87 TYR A CA 1
ATOM 649 C C . TYR A 1 87 ? 18.220 -7.208 -5.282 1.00 97.44 87 TYR A C 1
ATOM 651 O O . TYR A 1 87 ? 19.444 -7.051 -5.287 1.00 97.44 87 TYR A O 1
ATOM 659 N N . LEU A 1 88 ? 17.362 -6.222 -5.519 1.00 96.12 88 LEU A N 1
ATOM 660 C CA . LEU A 1 88 ? 17.731 -4.816 -5.635 1.00 96.12 88 LEU A CA 1
ATOM 661 C C . LEU A 1 88 ? 17.573 -4.178 -4.257 1.00 96.12 88 LEU A C 1
ATOM 663 O O . LEU A 1 88 ? 16.452 -4.088 -3.756 1.00 96.12 88 LEU A O 1
ATOM 667 N N . VAL A 1 89 ? 18.688 -3.772 -3.650 1.00 93.88 89 VAL A N 1
ATOM 668 C CA . VAL A 1 89 ? 18.720 -3.282 -2.263 1.00 93.88 89 VAL A CA 1
ATOM 669 C C . VAL A 1 89 ? 19.200 -1.844 -2.176 1.00 93.88 89 VAL A C 1
ATOM 671 O O . VAL A 1 89 ? 20.065 -1.416 -2.946 1.00 93.88 89 VAL A O 1
ATOM 674 N N . GLU A 1 90 ? 18.644 -1.104 -1.222 1.00 89.56 90 GLU A N 1
ATOM 675 C CA . GLU A 1 90 ? 19.011 0.284 -0.968 1.00 89.56 90 GLU A CA 1
ATOM 676 C C . GLU A 1 90 ? 20.313 0.386 -0.157 1.00 89.56 90 GLU A C 1
ATOM 678 O O . GLU A 1 90 ? 20.404 -0.011 1.002 1.00 89.56 90 GLU A O 1
ATOM 683 N N . GLY A 1 91 ? 21.344 0.949 -0.783 1.00 85.50 91 GLY A N 1
ATOM 684 C CA . GLY A 1 91 ? 22.612 1.274 -0.145 1.00 85.50 91 GLY A CA 1
ATOM 685 C C . GLY A 1 91 ? 23.531 0.082 0.141 1.00 85.50 91 GLY A C 1
ATOM 686 O O . GLY A 1 91 ? 23.174 -1.094 0.062 1.00 85.50 91 GLY A O 1
ATOM 687 N N . ASP A 1 92 ? 24.772 0.410 0.504 1.00 82.50 92 ASP A N 1
ATOM 688 C CA . ASP A 1 92 ? 25.790 -0.592 0.844 1.00 82.50 92 ASP A CA 1
ATOM 689 C C . ASP A 1 92 ? 25.508 -1.271 2.194 1.00 82.50 92 ASP A C 1
ATOM 691 O O . ASP A 1 92 ? 25.977 -2.383 2.417 1.00 82.50 92 ASP A O 1
ATOM 695 N N . SER A 1 93 ? 24.736 -0.627 3.079 1.00 83.19 93 SER A N 1
ATOM 696 C CA . SER A 1 93 ? 24.376 -1.172 4.396 1.00 83.19 93 SER A CA 1
ATOM 697 C C . SER A 1 93 ? 23.485 -2.409 4.255 1.00 83.19 93 SER A C 1
ATOM 699 O O . SER A 1 93 ? 23.895 -3.516 4.618 1.00 83.19 93 SER A O 1
ATOM 701 N N . ALA A 1 94 ? 22.316 -2.257 3.618 1.00 86.06 94 ALA A N 1
ATOM 702 C CA . ALA A 1 94 ? 21.438 -3.384 3.315 1.00 86.06 94 ALA A CA 1
ATOM 703 C C . ALA A 1 94 ? 22.129 -4.384 2.375 1.00 86.06 94 ALA A C 1
ATOM 705 O O . ALA A 1 94 ? 22.014 -5.593 2.568 1.00 86.06 94 ALA A O 1
ATOM 706 N N . GLY A 1 95 ? 22.930 -3.896 1.418 1.00 88.81 95 GLY A N 1
ATOM 707 C CA . GLY A 1 95 ? 23.769 -4.730 0.553 1.00 88.81 95 GLY A CA 1
ATOM 708 C C . GLY A 1 95 ? 24.747 -5.630 1.305 1.00 88.81 95 GLY A C 1
ATOM 709 O O . GLY A 1 95 ? 24.894 -6.800 0.949 1.00 88.81 95 GLY A O 1
ATOM 710 N N . GLY A 1 96 ? 25.389 -5.123 2.358 1.00 91.38 96 GLY A N 1
ATOM 711 C CA . GLY A 1 96 ? 26.311 -5.878 3.202 1.00 91.38 96 GLY A CA 1
ATOM 712 C C . GLY A 1 96 ? 25.611 -7.009 3.951 1.00 91.38 96 GLY A C 1
ATOM 713 O O . GLY A 1 96 ? 26.019 -8.166 3.823 1.00 91.38 96 GLY A O 1
ATOM 714 N N . SER A 1 97 ? 24.527 -6.694 4.665 1.00 91.00 97 SER A N 1
ATOM 715 C CA . SER A 1 97 ? 23.738 -7.687 5.406 1.00 91.00 97 SER A CA 1
ATOM 716 C C . SER A 1 97 ? 23.106 -8.724 4.477 1.00 91.00 97 SER A C 1
ATOM 718 O O . SER A 1 97 ? 23.228 -9.925 4.720 1.00 91.00 97 SER A O 1
ATOM 720 N N . ALA A 1 98 ? 22.518 -8.290 3.356 1.00 94.00 98 ALA A N 1
ATOM 721 C CA . ALA A 1 98 ? 21.942 -9.191 2.362 1.00 94.00 98 ALA A CA 1
ATOM 722 C C . ALA A 1 98 ? 23.010 -10.110 1.752 1.00 94.00 98 ALA A C 1
ATOM 724 O O . ALA A 1 98 ? 22.803 -11.314 1.633 1.00 94.00 98 ALA A O 1
ATOM 725 N N . LYS A 1 99 ? 24.203 -9.591 1.430 1.00 93.44 99 LYS A N 1
ATOM 726 C CA . LYS A 1 99 ? 25.305 -10.405 0.892 1.00 93.44 99 LYS A CA 1
ATOM 727 C C . LYS A 1 99 ? 25.792 -11.472 1.874 1.00 93.44 99 LYS A C 1
ATOM 729 O O . LYS A 1 99 ? 26.209 -12.542 1.426 1.00 93.44 99 LYS A O 1
ATOM 734 N N . GLN A 1 100 ? 25.776 -11.183 3.174 1.00 94.06 100 GLN A N 1
ATOM 735 C CA . GLN A 1 100 ? 26.170 -12.136 4.214 1.00 94.06 100 GLN A CA 1
ATOM 736 C C . GLN A 1 100 ? 25.088 -13.195 4.467 1.00 94.06 100 GLN A C 1
ATOM 738 O O . GLN A 1 100 ? 25.430 -14.362 4.636 1.00 94.06 100 GLN A O 1
ATOM 743 N N . GLY A 1 101 ? 23.810 -12.805 4.443 1.00 93.31 101 GLY A N 1
ATOM 744 C CA . GLY A 1 101 ? 22.674 -13.695 4.708 1.00 93.31 101 GLY A CA 1
ATOM 745 C C . GLY A 1 101 ? 22.156 -14.489 3.504 1.00 93.31 101 GLY A C 1
ATOM 746 O O . GLY A 1 101 ? 21.342 -15.390 3.686 1.00 93.31 101 GLY A O 1
ATOM 747 N N . ARG A 1 102 ? 22.597 -14.176 2.278 1.00 96.00 102 ARG A N 1
ATOM 748 C CA . ARG A 1 102 ? 22.050 -14.796 1.061 1.00 96.00 102 ARG A CA 1
ATOM 749 C C . ARG A 1 102 ? 22.424 -16.268 0.884 1.00 96.00 102 ARG A C 1
ATOM 751 O O . ARG A 1 102 ? 23.561 -16.689 1.128 1.00 96.00 102 ARG A O 1
ATOM 758 N N . ALA A 1 103 ? 21.528 -17.013 0.251 1.00 96.31 103 ALA A N 1
ATOM 759 C CA . ALA A 1 103 ? 21.834 -18.304 -0.343 1.00 96.31 103 ALA A CA 1
ATOM 760 C C . ALA A 1 103 ? 22.654 -18.117 -1.633 1.00 96.31 103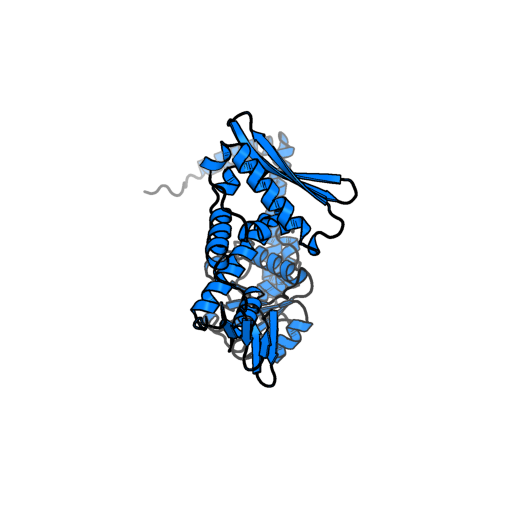 ALA A C 1
ATOM 762 O O . ALA A 1 103 ? 22.117 -17.852 -2.705 1.00 96.31 103 ALA A O 1
ATOM 763 N N . ARG A 1 104 ? 23.979 -18.310 -1.558 1.00 94.94 104 ARG A N 1
ATOM 764 C CA . ARG A 1 104 ? 24.906 -18.140 -2.704 1.00 94.94 104 ARG A CA 1
ATOM 765 C C . ARG A 1 104 ? 24.551 -18.982 -3.938 1.00 94.94 104 ARG A C 1
ATOM 767 O O . ARG A 1 104 ? 25.007 -18.661 -5.033 1.00 94.94 104 ARG A O 1
ATOM 774 N N . LYS A 1 105 ? 23.778 -20.057 -3.752 1.00 95.75 105 LYS A N 1
ATOM 775 C CA . LYS A 1 105 ? 23.320 -20.931 -4.831 1.00 95.75 105 LYS A CA 1
ATOM 776 C C . LYS A 1 105 ? 22.393 -20.183 -5.792 1.00 95.75 105 LYS A C 1
ATOM 778 O O . LYS A 1 105 ? 22.701 -20.144 -6.973 1.00 95.75 105 LYS A O 1
ATOM 783 N N . THR A 1 106 ? 21.333 -19.551 -5.290 1.00 96.62 106 THR A N 1
ATOM 784 C CA . THR A 1 106 ? 20.231 -19.004 -6.108 1.00 96.62 106 THR A CA 1
ATOM 785 C C . THR A 1 106 ? 20.102 -17.480 -6.056 1.00 96.62 106 THR A C 1
ATOM 787 O O . THR A 1 106 ? 19.504 -16.898 -6.952 1.00 96.62 106 THR A O 1
ATOM 790 N N . GLN A 1 107 ? 20.671 -16.821 -5.040 1.00 97.56 107 GLN A N 1
ATOM 791 C CA . GLN A 1 107 ? 20.407 -15.408 -4.749 1.00 97.56 107 GLN A CA 1
ATOM 792 C C . GLN A 1 107 ? 21.548 -14.502 -5.182 1.00 97.56 107 GLN A C 1
ATOM 794 O O . GLN A 1 107 ? 22.641 -14.559 -4.610 1.00 97.56 107 GLN A O 1
ATOM 799 N N . ALA A 1 108 ? 21.288 -13.616 -6.134 1.00 96.94 108 ALA A N 1
ATOM 800 C CA . ALA A 1 108 ? 22.144 -12.496 -6.492 1.00 96.94 108 ALA A CA 1
ATOM 801 C C . ALA A 1 108 ? 21.716 -11.222 -5.743 1.00 96.94 108 ALA A C 1
ATOM 803 O O . ALA A 1 108 ? 20.534 -10.995 -5.506 1.00 96.94 108 ALA A O 1
ATOM 804 N N . ILE A 1 109 ? 22.673 -10.372 -5.364 1.00 96.81 109 ILE A N 1
ATOM 805 C CA . ILE A 1 109 ? 22.404 -9.100 -4.674 1.00 96.81 109 ILE A CA 1
ATOM 806 C C . ILE A 1 109 ? 23.025 -7.964 -5.477 1.00 96.81 109 ILE A C 1
ATOM 808 O O . ILE A 1 109 ? 24.225 -7.994 -5.769 1.00 96.81 109 ILE A O 1
ATOM 812 N N . LEU A 1 110 ? 22.224 -6.946 -5.786 1.00 95.44 110 LEU A N 1
ATOM 813 C CA . LEU A 1 110 ? 22.665 -5.714 -6.421 1.00 95.44 110 LEU A CA 1
ATOM 814 C C . LEU A 1 110 ? 22.358 -4.498 -5.528 1.00 95.44 110 LEU A C 1
ATOM 816 O O . LEU A 1 110 ? 21.218 -4.028 -5.503 1.00 95.44 110 LEU A O 1
ATOM 820 N N . PRO A 1 111 ? 23.365 -3.960 -4.817 1.00 93.00 111 PRO A N 1
ATOM 821 C CA . PRO A 1 111 ? 23.227 -2.721 -4.059 1.00 93.00 111 PRO A CA 1
ATOM 822 C C . PRO A 1 111 ? 23.162 -1.500 -4.979 1.00 93.00 111 PRO A C 1
ATOM 824 O O . PRO A 1 111 ? 24.020 -1.321 -5.851 1.00 93.00 111 PRO A O 1
ATOM 827 N N . LEU A 1 112 ? 22.175 -0.637 -4.746 1.00 89.62 112 LEU A N 1
ATOM 828 C CA . LEU A 1 112 ? 21.972 0.621 -5.462 1.00 89.62 112 LEU A CA 1
ATOM 829 C C . LEU A 1 112 ? 22.298 1.794 -4.537 1.00 89.62 112 LEU A C 1
ATOM 831 O O . LEU A 1 112 ? 21.878 1.815 -3.382 1.00 89.62 112 LEU A O 1
ATOM 835 N N . LYS A 1 113 ? 23.068 2.776 -5.017 1.00 80.62 113 LYS A N 1
ATOM 836 C CA . LYS A 1 113 ? 23.452 3.942 -4.200 1.00 80.62 113 LYS A CA 1
ATOM 837 C C . LYS A 1 113 ? 22.580 5.154 -4.499 1.00 80.62 113 LYS A C 1
ATOM 839 O O . LYS A 1 113 ? 22.543 5.625 -5.633 1.00 80.62 113 LYS A O 1
ATOM 844 N N . GLY A 1 114 ? 21.995 5.723 -3.445 1.00 74.88 114 GLY A N 1
ATOM 845 C CA . GLY A 1 114 ? 21.226 6.963 -3.510 1.00 74.88 114 GLY A CA 1
ATOM 846 C C . GLY A 1 114 ? 19.940 6.843 -4.332 1.00 74.88 114 GLY A C 1
ATOM 847 O O . GLY A 1 114 ? 19.511 5.756 -4.714 1.00 74.88 114 GLY A O 1
ATOM 848 N N . LYS A 1 115 ? 19.317 7.989 -4.620 1.00 77.56 115 LYS A N 1
ATOM 849 C CA . LYS A 1 115 ? 18.108 8.045 -5.448 1.00 77.56 115 LYS A CA 1
ATOM 850 C C . LYS A 1 115 ? 18.478 7.800 -6.908 1.00 77.56 115 LYS A C 1
ATOM 852 O O . LYS A 1 115 ? 19.297 8.521 -7.480 1.00 77.56 115 LYS A O 1
ATOM 857 N N . ILE A 1 116 ? 17.850 6.799 -7.518 1.00 81.56 116 ILE A N 1
ATOM 858 C CA . ILE A 1 116 ? 18.003 6.520 -8.948 1.00 81.56 116 ILE A CA 1
ATOM 859 C C . ILE A 1 116 ? 17.543 7.745 -9.747 1.00 81.56 116 ILE A C 1
ATOM 861 O O . ILE A 1 116 ? 16.614 8.458 -9.365 1.00 81.56 116 ILE A O 1
ATOM 865 N N . LEU A 1 117 ? 18.203 8.009 -10.873 1.00 84.94 117 LEU A N 1
ATOM 866 C CA . LEU A 1 117 ? 17.787 9.074 -11.776 1.00 84.94 117 LEU A CA 1
ATOM 867 C C . LEU A 1 117 ? 16.334 8.840 -12.217 1.00 84.94 117 LEU A C 1
ATOM 869 O O . LEU A 1 117 ? 16.002 7.768 -12.713 1.00 84.94 117 LEU A O 1
ATOM 873 N N . ASN A 1 118 ? 15.481 9.856 -12.088 1.00 86.12 118 ASN A N 1
ATOM 874 C CA . ASN A 1 118 ? 14.119 9.785 -12.604 1.00 86.12 118 ASN A CA 1
ATOM 875 C C . ASN A 1 118 ? 14.141 9.703 -14.139 1.00 86.12 118 ASN A C 1
ATOM 877 O O . ASN A 1 118 ? 14.355 10.705 -14.827 1.00 86.12 118 ASN A O 1
ATOM 881 N N . VAL A 1 119 ? 13.910 8.497 -14.650 1.00 82.88 119 VAL A N 1
ATOM 882 C CA . VAL A 1 119 ? 13.957 8.180 -16.080 1.00 82.88 119 VAL A CA 1
ATOM 883 C C . VAL A 1 119 ? 12.747 8.681 -16.863 1.00 82.88 119 VAL A C 1
ATOM 885 O O . VAL A 1 119 ? 12.820 8.753 -18.081 1.00 82.88 119 VAL A O 1
ATOM 888 N N . GLU A 1 120 ? 11.664 9.068 -16.184 1.00 80.94 120 GLU A N 1
ATOM 889 C CA . GLU A 1 120 ? 10.507 9.703 -16.824 1.00 80.94 120 GLU A CA 1
ATOM 890 C C . GLU A 1 120 ? 10.849 11.126 -17.275 1.00 80.94 120 GLU A C 1
ATOM 892 O O . GLU A 1 120 ? 10.507 11.552 -18.374 1.00 80.94 120 GLU A O 1
ATOM 897 N N . LYS A 1 121 ? 11.551 11.876 -16.415 1.00 80.69 121 LYS A N 1
ATOM 898 C CA . LYS A 1 121 ? 11.927 13.271 -16.685 1.00 80.69 121 LYS A CA 1
ATOM 899 C C . LYS A 1 121 ? 13.234 13.381 -17.471 1.00 80.69 121 LYS A C 1
ATOM 901 O O . LYS A 1 121 ? 13.471 14.378 -18.155 1.00 80.69 121 LYS A O 1
ATOM 906 N N . ALA A 1 122 ? 14.131 12.411 -17.313 1.00 80.69 122 ALA A N 1
ATOM 907 C CA . ALA A 1 122 ? 15.432 12.426 -17.962 1.00 80.69 122 ALA A CA 1
ATOM 908 C C . ALA A 1 122 ? 15.339 11.952 -19.415 1.00 80.69 122 ALA A C 1
ATOM 910 O O . ALA A 1 122 ? 14.655 10.988 -19.739 1.00 80.69 122 ALA A O 1
ATOM 911 N N . ARG A 1 123 ? 16.102 12.604 -20.296 1.00 77.38 123 ARG A N 1
ATOM 912 C CA . ARG A 1 123 ? 16.301 12.113 -21.660 1.00 77.38 123 ARG A CA 1
ATOM 913 C C . ARG A 1 123 ? 17.033 10.766 -21.645 1.00 77.38 123 ARG A C 1
ATOM 915 O O . ARG A 1 123 ? 17.801 10.470 -20.727 1.00 77.38 123 ARG A O 1
ATOM 922 N N . PHE A 1 124 ? 16.808 9.969 -22.686 1.00 74.75 124 PHE A N 1
ATOM 923 C CA . PHE A 1 124 ? 17.329 8.605 -22.807 1.00 74.75 124 PHE A CA 1
ATOM 924 C C . PHE A 1 124 ? 18.867 8.530 -22.734 1.00 74.75 124 PHE A C 1
ATOM 926 O O . PHE A 1 124 ? 19.424 7.638 -22.101 1.00 74.75 124 PHE A O 1
ATOM 933 N N . ASP A 1 125 ? 19.567 9.504 -23.312 1.00 71.75 125 ASP A N 1
ATOM 934 C CA . ASP A 1 125 ? 21.025 9.649 -23.230 1.00 71.75 125 ASP A CA 1
ATOM 935 C C . ASP A 1 125 ? 21.512 9.885 -21.792 1.00 71.75 125 ASP A C 1
ATOM 937 O O . ASP A 1 125 ? 22.428 9.209 -21.317 1.00 71.75 125 ASP A O 1
ATOM 941 N N . LYS A 1 126 ? 20.850 10.786 -21.059 1.00 79.56 126 LYS A N 1
ATOM 942 C CA . LYS A 1 126 ? 21.152 11.058 -19.650 1.00 79.56 126 LYS A CA 1
ATOM 943 C C . LYS A 1 126 ? 20.874 9.837 -18.772 1.00 79.56 126 LYS A C 1
ATOM 945 O O . LYS A 1 126 ? 21.653 9.552 -17.864 1.00 79.56 126 LYS A O 1
ATOM 950 N N . MET A 1 127 ? 19.808 9.096 -19.067 1.00 81.88 127 MET A N 1
ATOM 951 C CA . MET A 1 127 ? 19.496 7.833 -18.397 1.00 81.88 127 MET A CA 1
ATOM 952 C C . MET A 1 127 ? 20.638 6.825 -18.546 1.00 81.88 127 MET A C 1
ATOM 954 O O . MET A 1 127 ? 21.109 6.298 -17.543 1.00 81.88 127 MET A O 1
ATOM 958 N N . LEU A 1 128 ? 21.131 6.608 -19.767 1.00 74.19 128 LEU A N 1
ATOM 959 C CA . LEU A 1 128 ? 22.222 5.662 -20.021 1.00 74.19 128 LEU A CA 1
ATOM 960 C C . LEU A 1 128 ? 23.571 6.115 -19.455 1.00 74.19 128 LEU A C 1
ATOM 962 O O . LEU A 1 128 ? 24.418 5.275 -19.161 1.00 74.19 128 LEU A O 1
ATOM 966 N N . SER A 1 129 ? 23.775 7.421 -19.268 1.00 75.62 129 SER A N 1
ATOM 967 C CA . SER A 1 129 ? 24.974 7.933 -18.596 1.00 75.62 129 SER A CA 1
ATOM 968 C C . SER A 1 129 ? 24.984 7.680 -17.080 1.00 75.62 129 SER A C 1
ATOM 970 O O . SER A 1 129 ? 26.028 7.813 -16.444 1.00 75.62 129 SER A O 1
ATOM 972 N N . SER A 1 130 ? 23.841 7.312 -16.484 1.00 83.69 130 SER A N 1
ATOM 973 C CA . SER A 1 130 ? 23.769 6.975 -15.063 1.00 83.69 130 SER A CA 1
ATOM 974 C C . SER A 1 130 ? 24.439 5.629 -14.792 1.00 83.69 130 SER A C 1
ATOM 976 O O . SER A 1 130 ? 24.037 4.594 -15.327 1.00 83.69 130 SER A O 1
ATOM 978 N N . ALA A 1 131 ? 25.432 5.636 -13.901 1.00 83.62 131 ALA A N 1
ATOM 979 C CA . ALA A 1 131 ? 26.151 4.432 -13.501 1.00 83.62 131 ALA A CA 1
ATOM 980 C C . ALA A 1 131 ? 25.235 3.379 -12.852 1.00 83.62 131 ALA A C 1
ATOM 982 O O . ALA A 1 131 ? 25.406 2.190 -13.118 1.00 83.62 131 ALA A O 1
ATOM 983 N N . GLU A 1 132 ? 24.253 3.799 -12.043 1.00 86.25 132 GLU A N 1
ATOM 984 C CA . GLU A 1 132 ? 23.296 2.886 -11.395 1.00 86.25 132 GLU A CA 1
ATOM 985 C C . GLU A 1 132 ? 22.379 2.224 -12.432 1.00 86.25 132 GLU A C 1
ATOM 987 O O . GLU A 1 132 ? 22.209 1.007 -12.420 1.00 86.25 132 GLU A O 1
ATOM 992 N N . VAL A 1 133 ? 21.861 2.998 -13.395 1.00 86.56 133 VAL A N 1
ATOM 993 C CA . VAL A 1 133 ? 20.998 2.466 -14.464 1.00 86.56 133 VAL A CA 1
ATOM 994 C C . VAL A 1 133 ? 21.784 1.537 -15.391 1.00 86.56 133 VAL A C 1
ATOM 996 O O . VAL A 1 133 ? 21.325 0.438 -15.692 1.00 86.56 133 VAL A O 1
ATOM 999 N N . GLY A 1 134 ? 22.995 1.924 -15.803 1.00 84.38 134 GLY A N 1
ATOM 1000 C CA . GLY A 1 134 ? 23.859 1.068 -16.619 1.00 84.38 134 GLY A CA 1
ATOM 1001 C C . GLY A 1 134 ? 24.231 -0.239 -15.911 1.00 84.38 134 GLY A C 1
ATOM 1002 O O . GLY A 1 134 ? 24.218 -1.308 -16.524 1.00 84.38 134 GLY A O 1
ATOM 1003 N N . THR A 1 135 ? 24.498 -0.169 -14.605 1.00 87.19 135 THR A N 1
ATOM 1004 C CA . THR A 1 135 ? 24.755 -1.336 -13.750 1.00 87.19 135 THR A CA 1
ATOM 1005 C C . THR A 1 135 ? 23.536 -2.255 -13.681 1.00 87.19 135 THR A C 1
ATOM 1007 O O . THR A 1 135 ? 23.685 -3.459 -13.882 1.00 87.19 135 THR A O 1
ATOM 1010 N N . LEU A 1 136 ? 22.337 -1.700 -13.480 1.00 90.50 136 LEU A N 1
ATOM 1011 C CA . LEU A 1 136 ? 21.081 -2.450 -13.452 1.00 90.50 136 LEU A CA 1
ATOM 1012 C C . LEU A 1 136 ? 20.816 -3.168 -14.784 1.00 90.50 136 LEU A C 1
ATOM 1014 O O . LEU A 1 136 ? 20.589 -4.373 -14.794 1.00 90.50 136 LEU A O 1
ATOM 1018 N N . ILE A 1 137 ? 20.920 -2.463 -15.914 1.00 88.69 137 ILE A N 1
ATOM 1019 C CA . ILE A 1 137 ? 20.714 -3.046 -17.254 1.00 88.69 137 ILE A CA 1
ATOM 1020 C C . ILE A 1 137 ? 21.703 -4.188 -17.508 1.00 88.69 137 ILE A C 1
ATOM 1022 O O . ILE A 1 137 ? 21.323 -5.250 -18.002 1.00 88.69 137 ILE A O 1
ATOM 1026 N N . THR A 1 138 ? 22.972 -3.984 -17.144 1.00 86.31 138 THR A N 1
ATOM 1027 C CA . THR A 1 138 ? 24.016 -5.003 -17.312 1.00 86.31 138 THR A CA 1
ATOM 1028 C C . THR A 1 138 ? 23.747 -6.222 -16.429 1.00 86.31 138 THR A C 1
ATOM 1030 O O . THR A 1 138 ? 23.926 -7.350 -16.880 1.00 86.31 138 THR A O 1
ATOM 1033 N N . ALA A 1 139 ? 23.290 -6.014 -15.190 1.00 90.69 139 ALA A N 1
ATOM 1034 C CA . ALA A 1 139 ? 22.946 -7.101 -14.282 1.00 90.69 139 ALA A CA 1
ATOM 1035 C C . ALA A 1 139 ? 21.768 -7.937 -14.807 1.00 90.69 139 ALA A C 1
ATOM 1037 O O . ALA A 1 139 ? 21.843 -9.161 -14.763 1.00 90.69 139 ALA A O 1
ATOM 1038 N N . LEU A 1 140 ? 20.724 -7.300 -15.348 1.00 91.62 140 LEU A N 1
ATOM 1039 C CA . LEU A 1 140 ? 19.537 -7.985 -15.877 1.00 91.62 140 LEU A CA 1
ATOM 1040 C C . LEU A 1 140 ? 19.809 -8.745 -17.185 1.00 91.62 140 LEU A C 1
ATOM 1042 O O . LEU A 1 140 ? 19.223 -9.800 -17.411 1.00 91.62 140 LEU A O 1
ATOM 1046 N N . GLY A 1 141 ? 20.700 -8.234 -18.040 1.00 88.50 141 GLY A N 1
ATOM 1047 C CA . GLY A 1 141 ? 21.188 -8.930 -19.240 1.00 88.50 141 GLY A CA 1
ATOM 1048 C C . GLY A 1 141 ? 20.250 -8.937 -20.456 1.00 88.50 141 GLY A C 1
ATOM 1049 O O . GLY A 1 141 ? 20.665 -9.351 -21.536 1.00 88.50 141 GLY A O 1
ATOM 1050 N N . CYS A 1 142 ? 19.031 -8.409 -20.331 1.00 87.94 142 CYS A N 1
ATOM 1051 C CA . CYS A 1 142 ? 18.030 -8.350 -21.403 1.00 87.94 142 CYS A CA 1
ATOM 1052 C C . CYS A 1 142 ? 18.180 -7.149 -22.362 1.00 87.94 142 CYS A C 1
ATOM 1054 O O . CYS A 1 142 ? 17.397 -7.013 -23.296 1.00 87.94 142 CYS A O 1
ATOM 1056 N N . GLY A 1 143 ? 19.188 -6.287 -22.184 1.00 83.88 143 GLY A N 1
ATOM 1057 C CA . GLY A 1 143 ? 19.391 -5.093 -23.022 1.00 83.88 143 GLY A CA 1
ATOM 1058 C C . GLY A 1 143 ? 18.401 -3.957 -22.721 1.00 83.88 143 GLY A C 1
ATOM 1059 O O . GLY A 1 143 ? 17.648 -4.021 -21.754 1.00 83.88 143 GLY A O 1
ATOM 1060 N N . ILE A 1 144 ? 18.426 -2.875 -23.509 1.00 82.81 144 ILE A N 1
ATOM 1061 C CA . ILE A 1 144 ? 17.523 -1.724 -23.330 1.00 82.81 144 ILE A CA 1
ATOM 1062 C C . ILE A 1 144 ? 17.200 -1.027 -24.654 1.00 82.81 144 ILE A C 1
ATOM 1064 O O . ILE A 1 144 ? 18.069 -0.854 -25.505 1.00 82.81 144 ILE A O 1
ATOM 1068 N N . GLY A 1 145 ? 15.967 -0.539 -24.792 1.00 77.06 145 GLY A N 1
ATOM 1069 C CA . GLY A 1 145 ? 15.511 0.185 -25.978 1.00 77.06 145 GLY A CA 1
ATOM 1070 C C . GLY A 1 145 ? 15.015 -0.744 -27.088 1.00 77.06 145 GLY A C 1
ATOM 1071 O O . GLY A 1 145 ? 15.290 -1.941 -27.092 1.00 77.06 145 GLY A O 1
ATOM 1072 N N . LYS A 1 146 ? 14.268 -0.176 -28.043 1.00 73.06 146 LYS A N 1
ATOM 1073 C CA . LYS A 1 146 ? 13.487 -0.935 -29.040 1.00 73.06 146 LYS A CA 1
ATOM 1074 C C . LYS A 1 146 ? 14.302 -1.931 -29.871 1.00 73.06 146 LYS A C 1
ATOM 1076 O O . LYS A 1 146 ? 13.774 -2.965 -30.250 1.00 73.06 146 LYS A O 1
ATOM 1081 N N . ASP A 1 147 ? 15.566 -1.613 -30.138 1.00 74.00 147 ASP A N 1
ATOM 1082 C CA . ASP A 1 147 ? 16.406 -2.374 -31.065 1.00 74.00 147 ASP A CA 1
ATOM 1083 C C . ASP A 1 147 ? 17.358 -3.370 -30.362 1.00 74.00 147 ASP A C 1
ATOM 1085 O O . ASP A 1 147 ? 18.123 -4.047 -31.045 1.00 74.00 147 ASP A O 1
ATOM 1089 N N . ASP A 1 148 ? 17.404 -3.415 -29.023 1.00 78.62 148 ASP A N 1
ATOM 1090 C CA . ASP A 1 148 ? 18.267 -4.341 -28.243 1.00 78.62 148 ASP A CA 1
ATOM 1091 C C . ASP A 1 148 ? 17.527 -5.187 -27.233 1.00 78.62 148 ASP A C 1
ATOM 1093 O O . ASP A 1 148 ? 18.037 -6.230 -26.818 1.00 78.62 148 ASP A O 1
ATOM 1097 N N . TYR A 1 149 ? 16.411 -4.663 -26.739 1.00 88.44 149 TYR A N 1
ATOM 1098 C CA . TYR A 1 149 ? 15.707 -5.265 -25.637 1.00 88.44 149 TYR A CA 1
ATOM 1099 C C . TYR A 1 149 ? 15.165 -6.625 -26.069 1.00 88.44 149 TYR A C 1
ATOM 1101 O O . TYR A 1 149 ? 14.399 -6.734 -27.025 1.00 88.44 149 TYR A O 1
ATOM 1109 N N . ASN A 1 150 ? 15.604 -7.663 -25.366 1.00 90.69 150 ASN A N 1
ATOM 1110 C CA . ASN A 1 150 ? 15.128 -9.019 -25.526 1.00 90.69 150 ASN A CA 1
ATOM 1111 C C . ASN A 1 150 ? 14.837 -9.603 -24.132 1.00 90.69 150 ASN A C 1
ATOM 1113 O O . ASN A 1 150 ? 15.779 -9.969 -23.418 1.00 90.69 150 ASN A O 1
ATOM 1117 N N . PRO A 1 151 ? 13.557 -9.716 -23.745 1.00 92.19 151 PRO A N 1
ATOM 1118 C CA . PRO A 1 151 ? 13.159 -10.260 -22.448 1.00 92.19 151 PRO A CA 1
ATOM 1119 C C . PRO A 1 151 ? 13.548 -11.733 -22.263 1.00 92.19 151 PRO A C 1
ATOM 1121 O O . PRO A 1 151 ? 13.765 -12.149 -21.133 1.00 92.19 151 PRO A O 1
ATOM 1124 N N . ASP A 1 152 ? 13.721 -12.508 -23.336 1.00 92.44 152 ASP A N 1
ATOM 1125 C CA . ASP A 1 152 ? 14.105 -13.926 -23.255 1.00 92.44 152 ASP A CA 1
ATOM 1126 C C . ASP A 1 152 ? 15.578 -14.111 -22.848 1.00 92.44 152 ASP A C 1
ATOM 1128 O O . ASP A 1 152 ? 16.015 -15.214 -22.530 1.00 92.44 152 ASP A O 1
ATOM 1132 N N . LYS A 1 153 ? 16.367 -13.027 -22.848 1.00 92.25 153 LYS A N 1
ATOM 1133 C CA . LYS A 1 153 ? 17.753 -13.004 -22.350 1.00 92.25 153 LYS A CA 1
ATOM 1134 C C . LYS A 1 153 ? 17.863 -12.563 -20.892 1.00 92.25 153 LYS A C 1
ATOM 1136 O O . LYS A 1 153 ? 18.966 -12.270 -20.425 1.00 92.25 153 LYS A O 1
ATOM 1141 N N . LEU A 1 154 ? 16.739 -12.451 -20.187 1.00 94.75 154 LEU A N 1
ATOM 1142 C CA . LEU A 1 154 ? 16.732 -12.082 -18.782 1.00 94.75 154 LEU A CA 1
ATOM 1143 C C . LEU A 1 154 ? 17.512 -13.112 -17.954 1.00 94.75 154 LEU A C 1
ATOM 1145 O O . LEU A 1 154 ? 17.285 -14.311 -18.063 1.00 94.75 154 LEU A O 1
ATOM 1149 N N . ARG A 1 155 ? 18.439 -12.636 -17.118 1.00 94.12 155 ARG A N 1
ATOM 1150 C CA . ARG A 1 155 ? 19.323 -13.504 -16.319 1.00 94.12 155 ARG A CA 1
ATOM 1151 C C . ARG A 1 155 ? 18.680 -14.070 -15.053 1.00 94.12 155 ARG A C 1
ATOM 1153 O O . ARG A 1 155 ? 19.146 -15.095 -14.570 1.00 94.12 155 ARG A O 1
ATOM 1160 N N . TYR A 1 156 ? 17.655 -13.398 -14.532 1.00 96.62 156 TYR A N 1
ATOM 1161 C CA . TYR A 1 156 ? 16.953 -13.758 -13.299 1.00 96.62 156 TYR A CA 1
ATOM 1162 C C . TYR A 1 156 ? 15.454 -13.556 -13.515 1.00 96.62 156 TYR A C 1
ATOM 1164 O O . TYR A 1 156 ? 15.025 -12.427 -13.759 1.00 96.62 156 TYR A O 1
ATOM 1172 N N . HIS A 1 157 ? 14.653 -14.617 -13.436 1.00 96.94 157 HIS A N 1
ATOM 1173 C CA . HIS A 1 157 ? 13.197 -14.529 -13.608 1.00 96.94 157 HIS A CA 1
ATOM 1174 C C . HIS A 1 157 ? 12.480 -13.973 -12.373 1.00 96.94 157 HIS A C 1
ATOM 1176 O O . HIS A 1 157 ? 11.317 -13.582 -12.476 1.00 96.94 157 HIS A O 1
ATOM 1182 N N . SER A 1 158 ? 13.174 -13.893 -11.237 1.00 97.81 158 SER A N 1
ATOM 1183 C CA . SER A 1 158 ? 12.677 -13.263 -10.016 1.00 97.81 158 SER A CA 1
ATOM 1184 C C . SER A 1 158 ? 13.533 -12.048 -9.675 1.00 97.81 158 SER A C 1
ATOM 1186 O O . SER A 1 158 ? 14.669 -12.172 -9.219 1.00 97.81 158 SER A O 1
ATOM 1188 N N . ILE A 1 159 ? 12.993 -10.854 -9.906 1.00 98.25 159 ILE A N 1
ATOM 1189 C CA . ILE A 1 159 ? 13.620 -9.581 -9.541 1.00 98.25 159 ILE A CA 1
ATOM 1190 C C . ILE A 1 159 ? 12.882 -9.040 -8.321 1.00 98.25 159 ILE A C 1
ATOM 1192 O O . ILE A 1 159 ? 11.742 -8.594 -8.432 1.00 98.25 159 ILE A O 1
ATOM 1196 N N . ILE A 1 160 ? 13.529 -9.062 -7.159 1.00 98.06 160 ILE A N 1
ATOM 1197 C CA . ILE A 1 160 ? 12.943 -8.631 -5.893 1.00 98.06 160 ILE A CA 1
ATOM 1198 C C . ILE A 1 160 ? 13.457 -7.237 -5.543 1.00 98.06 160 ILE A C 1
ATOM 1200 O O . ILE A 1 160 ? 14.649 -7.028 -5.322 1.00 98.06 160 ILE A O 1
ATOM 1204 N N . ILE A 1 161 ? 12.547 -6.273 -5.452 1.00 96.50 161 ILE A N 1
ATOM 1205 C CA . ILE A 1 161 ? 12.840 -4.934 -4.944 1.00 96.50 161 ILE A CA 1
ATOM 1206 C C . ILE A 1 161 ? 12.694 -4.966 -3.422 1.00 96.50 161 ILE A C 1
ATOM 1208 O O . ILE A 1 161 ? 11.587 -5.131 -2.906 1.00 96.50 161 ILE A O 1
ATOM 1212 N N . MET A 1 162 ? 13.810 -4.813 -2.710 1.00 94.19 162 MET A N 1
ATOM 1213 C CA . MET A 1 162 ? 13.867 -4.814 -1.250 1.00 94.19 162 MET A CA 1
ATOM 1214 C C . MET A 1 162 ? 14.379 -3.457 -0.761 1.00 94.19 162 MET A C 1
ATOM 1216 O O . MET A 1 162 ? 15.579 -3.195 -0.726 1.00 94.19 162 MET A O 1
ATOM 1220 N N . THR A 1 163 ? 13.430 -2.588 -0.424 1.00 91.12 163 THR A N 1
ATOM 1221 C CA . THR A 1 163 ? 13.653 -1.219 0.062 1.00 91.12 163 THR A CA 1
ATOM 1222 C C . THR A 1 163 ? 13.091 -1.068 1.467 1.00 91.12 163 THR A C 1
ATOM 1224 O O . THR A 1 163 ? 12.170 -1.802 1.839 1.00 91.12 163 THR A O 1
ATOM 1227 N N . ASP A 1 164 ? 13.579 -0.077 2.204 1.00 88.44 164 ASP A N 1
ATOM 1228 C CA . ASP A 1 164 ? 13.087 0.202 3.549 1.00 88.44 164 ASP A CA 1
ATOM 1229 C C . ASP A 1 164 ? 11.621 0.676 3.537 1.00 88.44 164 ASP A C 1
ATOM 1231 O O . ASP A 1 164 ? 11.076 1.124 2.519 1.00 88.44 164 ASP A O 1
ATOM 1235 N N . ALA A 1 165 ? 10.952 0.523 4.683 1.00 84.56 165 ALA A N 1
ATOM 1236 C CA . ALA A 1 165 ? 9.546 0.883 4.878 1.00 84.56 165 ALA A CA 1
ATOM 1237 C C . ALA A 1 165 ? 9.335 2.389 5.145 1.00 84.56 165 ALA A C 1
ATOM 1239 O O . ALA A 1 165 ? 8.295 2.785 5.668 1.00 84.56 165 ALA A O 1
ATOM 1240 N N . ASP A 1 166 ? 10.311 3.227 4.798 1.00 86.56 166 ASP A N 1
ATOM 1241 C CA . ASP A 1 166 ? 10.262 4.672 4.976 1.00 86.56 166 ASP A CA 1
ATOM 1242 C C . ASP A 1 166 ? 9.925 5.413 3.667 1.00 86.56 166 ASP A C 1
ATOM 1244 O O . ASP A 1 166 ? 9.648 4.834 2.606 1.00 86.56 166 ASP A O 1
ATOM 1248 N N . VAL A 1 167 ? 9.904 6.743 3.755 1.00 84.75 167 VAL A N 1
ATOM 1249 C CA . VAL A 1 167 ? 9.577 7.613 2.623 1.00 84.75 167 VAL A CA 1
ATOM 1250 C C . VAL A 1 167 ? 10.632 7.502 1.515 1.00 84.75 167 VAL A C 1
ATOM 1252 O O . VAL A 1 167 ? 10.276 7.533 0.335 1.00 84.75 167 VAL A O 1
ATOM 1255 N N . ASP A 1 168 ? 11.911 7.326 1.847 1.00 84.81 168 ASP A N 1
ATOM 1256 C CA . ASP A 1 168 ? 12.990 7.253 0.859 1.00 84.81 168 ASP A CA 1
ATOM 1257 C C . ASP A 1 168 ? 13.032 5.903 0.131 1.00 84.81 168 ASP A C 1
ATOM 1259 O O . ASP A 1 168 ? 13.120 5.887 -1.105 1.00 84.81 168 ASP A O 1
ATOM 1263 N N . GLY A 1 169 ? 12.788 4.799 0.835 1.00 88.00 169 GLY A N 1
ATOM 1264 C CA . GLY A 1 169 ? 12.572 3.485 0.243 1.00 88.00 169 GLY A CA 1
ATOM 1265 C C . GLY A 1 169 ? 11.364 3.482 -0.695 1.00 88.00 169 GLY A C 1
ATOM 1266 O O . GLY A 1 169 ? 11.432 2.962 -1.816 1.00 88.00 169 GLY A O 1
ATOM 1267 N N . SER A 1 170 ? 10.274 4.165 -0.317 1.00 88.94 170 SER A N 1
ATOM 1268 C CA . SER A 1 170 ? 9.112 4.349 -1.199 1.00 88.94 170 SER A CA 1
ATOM 1269 C C . SER A 1 170 ? 9.452 5.130 -2.483 1.00 88.94 170 SER A C 1
ATOM 1271 O O . SER A 1 170 ? 8.954 4.790 -3.565 1.00 88.94 170 SER A O 1
ATOM 1273 N N . HIS A 1 171 ? 10.350 6.122 -2.405 1.00 89.06 171 HIS A N 1
ATOM 1274 C CA . HIS A 1 171 ? 10.824 6.875 -3.565 1.00 89.06 171 HIS A CA 1
ATOM 1275 C C . HIS A 1 171 ? 11.643 5.996 -4.514 1.00 89.06 171 HIS A C 1
ATOM 1277 O O . HIS A 1 171 ? 11.360 5.968 -5.714 1.00 89.06 171 HIS A O 1
ATOM 1283 N N . ILE A 1 172 ? 12.638 5.262 -4.004 1.00 90.25 172 ILE A N 1
ATOM 1284 C CA . ILE A 1 172 ? 13.489 4.393 -4.833 1.00 90.25 172 ILE A CA 1
ATOM 1285 C C . ILE A 1 172 ? 12.663 3.283 -5.477 1.00 90.25 172 ILE A C 1
ATOM 1287 O O . ILE A 1 172 ? 12.794 3.047 -6.681 1.00 90.25 172 ILE A O 1
ATOM 1291 N N . ARG A 1 173 ? 11.752 2.663 -4.720 1.00 93.19 173 ARG A N 1
ATOM 1292 C CA . ARG A 1 173 ? 10.816 1.665 -5.248 1.00 93.19 173 ARG A CA 1
ATOM 1293 C C . ARG A 1 173 ? 10.001 2.226 -6.409 1.00 93.19 173 ARG A C 1
ATOM 1295 O O . ARG A 1 173 ? 9.930 1.601 -7.462 1.00 93.19 173 ARG A O 1
ATOM 1302 N N . THR A 1 174 ? 9.448 3.428 -6.261 1.00 93.44 174 THR A N 1
ATOM 1303 C CA . THR A 1 174 ? 8.665 4.082 -7.323 1.00 93.44 174 THR A CA 1
ATOM 1304 C C . THR A 1 174 ? 9.516 4.385 -8.560 1.00 93.44 174 THR A C 1
ATOM 1306 O O . THR A 1 174 ? 9.064 4.179 -9.688 1.00 93.44 174 THR A O 1
ATOM 1309 N N . LEU A 1 175 ? 10.764 4.825 -8.379 1.00 92.44 175 LEU A N 1
ATOM 1310 C CA . LEU A 1 175 ? 11.696 5.092 -9.479 1.00 92.44 175 LEU A CA 1
ATOM 1311 C C . LEU A 1 175 ? 12.065 3.815 -10.247 1.00 92.44 175 LEU A C 1
ATOM 1313 O O . LEU A 1 175 ? 12.066 3.829 -11.478 1.00 92.44 175 LEU A O 1
ATOM 1317 N N . LEU A 1 176 ? 12.318 2.710 -9.539 1.00 94.12 176 LEU A N 1
ATOM 1318 C CA . LEU A 1 176 ? 12.560 1.396 -10.140 1.00 94.12 176 LEU A CA 1
ATOM 1319 C C . LEU A 1 176 ? 11.336 0.895 -10.905 1.00 94.12 176 LEU A C 1
ATOM 1321 O O . LEU A 1 176 ? 11.460 0.505 -12.064 1.00 94.12 176 LEU A O 1
ATOM 1325 N N . LEU A 1 177 ? 10.150 0.954 -10.296 1.00 95.00 177 LEU A N 1
ATOM 1326 C CA . LEU A 1 177 ? 8.904 0.549 -10.949 1.00 95.00 177 LEU A CA 1
ATOM 1327 C C . LEU A 1 177 ? 8.632 1.385 -12.203 1.00 95.00 177 LEU A C 1
ATOM 1329 O O . LEU A 1 177 ? 8.276 0.834 -13.240 1.00 95.00 177 LEU A O 1
ATOM 1333 N N . THR A 1 178 ? 8.877 2.696 -12.146 1.00 93.31 178 THR A N 1
ATOM 1334 C CA . THR A 1 178 ? 8.759 3.583 -13.313 1.00 93.31 178 THR A CA 1
ATOM 1335 C C . THR A 1 178 ? 9.753 3.193 -14.407 1.00 93.31 178 THR A C 1
ATOM 1337 O O . THR A 1 178 ? 9.390 3.146 -15.582 1.00 93.31 178 THR A O 1
ATOM 1340 N N . PHE A 1 179 ? 10.994 2.866 -14.040 1.00 91.88 179 PHE A N 1
ATOM 1341 C CA . PHE A 1 179 ? 11.999 2.384 -14.984 1.00 91.88 179 PHE A CA 1
ATOM 1342 C C . PHE A 1 179 ? 11.576 1.084 -15.670 1.00 91.88 179 PHE A C 1
ATOM 1344 O O . PHE A 1 179 ? 11.572 1.035 -16.902 1.00 91.88 179 PHE A O 1
ATOM 1351 N N . PHE A 1 180 ? 11.157 0.072 -14.907 1.00 94.31 180 PHE A N 1
ATOM 1352 C CA . PHE A 1 180 ? 10.667 -1.185 -15.471 1.00 94.31 180 PHE A CA 1
ATOM 1353 C C . PHE A 1 180 ? 9.443 -0.959 -16.355 1.00 94.31 180 PHE A C 1
ATOM 1355 O O . PHE A 1 180 ? 9.417 -1.419 -17.491 1.00 94.31 180 PHE A O 1
ATOM 1362 N N . PHE A 1 181 ? 8.473 -0.171 -15.898 1.00 93.06 181 PHE A N 1
ATOM 1363 C CA . PHE A 1 181 ? 7.263 0.120 -16.660 1.00 93.06 181 PHE A CA 1
ATOM 1364 C C . PHE A 1 181 ? 7.546 0.829 -17.993 1.00 93.06 181 PHE A C 1
ATOM 1366 O O . PHE A 1 181 ? 6.914 0.523 -19.004 1.00 93.06 181 PHE A O 1
ATOM 1373 N N . ARG A 1 182 ? 8.493 1.776 -18.023 1.00 88.75 182 ARG A N 1
ATOM 1374 C CA . ARG A 1 182 ? 8.807 2.550 -19.234 1.00 88.75 182 ARG A CA 1
ATOM 1375 C C . ARG A 1 182 ? 9.768 1.848 -20.185 1.00 88.75 182 ARG A C 1
ATOM 1377 O O . ARG A 1 182 ? 9.609 1.992 -21.394 1.00 88.75 182 ARG A O 1
ATOM 1384 N N . GLN A 1 183 ? 10.770 1.145 -19.664 1.00 87.81 183 GLN A N 1
ATOM 1385 C CA . GLN A 1 183 ? 11.876 0.612 -20.469 1.00 87.81 183 GLN A CA 1
ATOM 1386 C C . GLN A 1 183 ? 11.801 -0.903 -20.680 1.00 87.81 183 GLN A C 1
ATOM 1388 O O . GLN A 1 183 ? 12.339 -1.395 -21.667 1.00 87.81 183 GLN A O 1
ATOM 1393 N N . MET A 1 184 ? 11.151 -1.635 -19.772 1.00 91.69 184 MET A N 1
ATOM 1394 C CA . MET A 1 184 ? 11.142 -3.103 -19.718 1.00 91.69 184 MET A CA 1
ATOM 1395 C C . MET A 1 184 ? 9.745 -3.637 -19.366 1.00 91.69 184 MET A C 1
ATOM 1397 O O . MET A 1 184 ? 9.586 -4.503 -18.505 1.00 91.69 184 MET A O 1
ATOM 1401 N N . ARG A 1 185 ? 8.710 -3.080 -20.010 1.00 92.81 185 ARG A N 1
ATOM 1402 C CA . ARG A 1 185 ? 7.299 -3.339 -19.683 1.00 92.81 185 ARG A CA 1
ATOM 1403 C C . ARG A 1 185 ? 6.944 -4.826 -19.695 1.00 92.81 185 ARG A C 1
ATOM 1405 O O . ARG A 1 185 ? 6.235 -5.284 -18.804 1.00 92.81 185 ARG A O 1
ATOM 1412 N N . GLU A 1 186 ? 7.493 -5.581 -20.644 1.00 94.62 186 GLU A N 1
ATOM 1413 C CA . GLU A 1 186 ? 7.261 -7.025 -20.737 1.00 94.62 186 GLU A CA 1
ATOM 1414 C C . GLU A 1 186 ? 7.708 -7.785 -19.481 1.00 94.62 186 GLU A C 1
ATOM 1416 O O . GLU A 1 186 ? 7.105 -8.799 -19.158 1.00 94.62 186 GLU A O 1
ATOM 1421 N N . LEU A 1 187 ? 8.713 -7.311 -18.731 1.00 95.50 187 LEU A N 1
ATOM 1422 C CA . LEU A 1 187 ? 9.107 -7.970 -17.477 1.00 95.50 187 LEU A CA 1
ATOM 1423 C C . LEU A 1 187 ? 8.023 -7.846 -16.403 1.00 95.50 187 LEU A C 1
ATOM 1425 O O . LEU A 1 187 ? 7.838 -8.759 -15.600 1.00 95.50 187 LEU A O 1
ATOM 1429 N N . VAL A 1 188 ? 7.300 -6.724 -16.400 1.00 95.69 188 VAL A N 1
ATOM 1430 C CA . VAL A 1 188 ? 6.154 -6.510 -15.510 1.00 95.69 188 VAL A CA 1
ATOM 1431 C C . VAL A 1 188 ? 4.990 -7.397 -15.949 1.00 95.69 188 VAL A C 1
ATOM 1433 O O . VAL A 1 188 ? 4.406 -8.088 -15.123 1.00 95.69 188 VAL A O 1
ATOM 1436 N N . GLU A 1 189 ? 4.689 -7.429 -17.249 1.00 96.25 189 GLU A N 1
ATOM 1437 C CA . GLU A 1 189 ? 3.580 -8.218 -17.808 1.00 96.25 189 GLU A CA 1
ATOM 1438 C C . GLU A 1 189 ? 3.798 -9.733 -17.672 1.00 96.25 189 GLU A C 1
ATOM 1440 O O . GLU A 1 189 ? 2.844 -10.470 -17.438 1.00 96.25 189 GLU A O 1
ATOM 1445 N N . ARG A 1 190 ? 5.051 -10.198 -17.746 1.00 96.62 190 ARG A N 1
ATOM 1446 C CA . ARG A 1 190 ? 5.438 -11.600 -17.509 1.00 96.62 190 ARG A CA 1
ATOM 1447 C C . ARG A 1 190 ? 5.526 -11.972 -16.022 1.00 96.62 190 ARG A C 1
ATOM 1449 O O . ARG A 1 190 ? 5.777 -13.131 -15.711 1.00 96.62 190 ARG A O 1
ATOM 1456 N N . GLY A 1 191 ? 5.333 -11.021 -15.106 1.00 96.88 191 GLY A N 1
ATOM 1457 C CA . GLY A 1 191 ? 5.347 -11.285 -13.665 1.00 96.88 191 GLY A CA 1
ATOM 1458 C C . GLY A 1 191 ? 6.739 -11.551 -13.080 1.00 96.88 191 GLY A C 1
ATOM 1459 O O . GLY A 1 191 ? 6.862 -12.316 -12.130 1.00 96.88 191 GLY A O 1
ATOM 1460 N N . HIS A 1 192 ? 7.796 -10.939 -13.626 1.00 97.56 192 HIS A N 1
ATOM 1461 C CA . HIS A 1 192 ? 9.167 -11.105 -13.115 1.00 97.56 192 HIS A CA 1
ATOM 1462 C C . HIS A 1 192 ? 9.535 -10.136 -11.979 1.00 97.56 192 HIS A C 1
ATOM 1464 O O . HIS A 1 192 ? 10.563 -10.318 -11.326 1.00 97.56 192 HIS A O 1
ATOM 1470 N N . ILE A 1 193 ? 8.737 -9.086 -11.752 1.00 97.88 193 ILE A N 1
ATOM 1471 C CA . ILE A 1 193 ? 9.018 -8.039 -10.758 1.00 97.88 193 ILE A CA 1
ATOM 1472 C C . ILE A 1 193 ? 8.223 -8.295 -9.475 1.00 97.88 193 ILE A C 1
ATOM 1474 O O . ILE A 1 193 ? 6.994 -8.285 -9.487 1.00 97.88 193 ILE A O 1
ATOM 1478 N N . TYR A 1 194 ? 8.934 -8.436 -8.360 1.00 98.12 194 TYR A N 1
ATOM 1479 C CA . TYR A 1 194 ? 8.387 -8.671 -7.028 1.00 98.12 194 TYR A CA 1
ATOM 1480 C C . TYR A 1 194 ? 8.812 -7.557 -6.069 1.00 98.12 194 TYR A C 1
ATOM 1482 O O . TYR A 1 194 ? 9.880 -6.958 -6.206 1.00 98.12 194 TYR A O 1
ATOM 1490 N N . ILE A 1 195 ? 7.981 -7.288 -5.064 1.00 96.50 195 ILE A N 1
ATOM 1491 C CA . ILE A 1 195 ? 8.274 -6.328 -3.996 1.00 96.50 195 ILE A CA 1
ATOM 1492 C C . ILE A 1 195 ? 8.383 -7.113 -2.694 1.00 96.50 195 ILE A C 1
ATOM 1494 O O . ILE A 1 195 ? 7.449 -7.822 -2.321 1.00 96.50 195 ILE A O 1
ATOM 1498 N N . ALA A 1 196 ? 9.515 -6.992 -2.003 1.00 94.12 196 ALA A N 1
ATOM 1499 C CA . ALA A 1 196 ? 9.675 -7.597 -0.690 1.00 94.12 196 ALA A CA 1
ATOM 1500 C C . ALA A 1 196 ? 8.762 -6.902 0.333 1.00 94.12 196 ALA A C 1
ATOM 1502 O O . ALA A 1 196 ? 8.651 -5.675 0.346 1.00 94.12 196 ALA A O 1
ATOM 1503 N N . GLN A 1 197 ? 8.143 -7.689 1.213 1.00 91.75 197 GLN A N 1
ATOM 1504 C CA . GLN A 1 197 ? 7.360 -7.196 2.347 1.00 91.75 197 GLN A CA 1
ATOM 1505 C C . GLN A 1 197 ? 8.065 -7.586 3.652 1.00 91.75 197 GLN A C 1
ATOM 1507 O O . GLN A 1 197 ? 7.754 -8.635 4.222 1.00 91.75 197 GLN A O 1
ATOM 1512 N N . PRO A 1 198 ? 9.067 -6.804 4.101 1.00 89.00 198 PRO A N 1
ATOM 1513 C CA . PRO A 1 198 ? 9.723 -7.068 5.374 1.00 89.00 198 PRO A CA 1
ATOM 1514 C C . PRO A 1 198 ? 8.729 -6.903 6.538 1.00 89.00 198 PRO A C 1
ATOM 1516 O O . PRO A 1 198 ? 7.786 -6.115 6.432 1.00 89.00 198 PRO A O 1
ATOM 1519 N N . PRO A 1 199 ? 8.915 -7.631 7.653 1.00 90.56 199 PRO A N 1
ATOM 1520 C CA . PRO A 1 199 ? 8.066 -7.477 8.827 1.00 90.56 199 PRO A CA 1
ATOM 1521 C C . PRO A 1 199 ? 8.237 -6.088 9.452 1.00 90.56 199 PRO A C 1
ATOM 1523 O O . PRO A 1 199 ? 9.360 -5.606 9.598 1.00 90.56 199 PRO A O 1
ATOM 1526 N N . LEU A 1 200 ? 7.126 -5.474 9.862 1.00 90.62 200 LEU A N 1
ATOM 1527 C CA . LEU A 1 200 ? 7.114 -4.171 10.528 1.00 90.62 200 LEU A CA 1
ATOM 1528 C C . LEU A 1 200 ? 7.344 -4.293 12.041 1.00 90.62 200 LEU A C 1
ATOM 1530 O O . LEU A 1 200 ? 7.973 -3.426 12.644 1.00 90.62 200 LEU A O 1
ATOM 1534 N N . TYR A 1 201 ? 6.873 -5.383 12.653 1.00 92.12 201 TYR A N 1
ATOM 1535 C CA . TYR A 1 201 ? 6.993 -5.611 14.092 1.00 92.12 201 TYR A CA 1
ATOM 1536 C C . TYR A 1 201 ? 7.671 -6.942 14.404 1.00 92.12 201 TYR A C 1
ATOM 1538 O O . TYR A 1 201 ? 7.473 -7.947 13.719 1.00 92.12 201 TYR A O 1
ATOM 1546 N N . LYS A 1 202 ? 8.417 -6.956 15.509 1.00 94.00 202 LYS A N 1
ATOM 1547 C CA . LYS A 1 202 ? 8.863 -8.166 16.200 1.00 94.00 202 LYS A CA 1
ATOM 1548 C C . LYS A 1 202 ? 8.315 -8.119 17.623 1.00 94.00 202 LYS A C 1
ATOM 1550 O O . LYS A 1 202 ? 8.704 -7.253 18.402 1.00 94.00 202 LYS A O 1
ATOM 1555 N N . ILE A 1 203 ? 7.436 -9.051 17.964 1.00 92.12 203 ILE A N 1
ATOM 1556 C CA . ILE A 1 203 ? 6.918 -9.218 19.323 1.00 92.12 203 ILE A CA 1
ATOM 1557 C C . ILE A 1 203 ? 7.718 -10.318 20.006 1.00 92.12 203 ILE A C 1
ATOM 1559 O O . ILE A 1 203 ? 7.926 -11.385 19.432 1.00 92.12 203 ILE A O 1
ATOM 1563 N N . SER A 1 204 ? 8.147 -10.065 21.240 1.00 91.69 204 SER A N 1
ATOM 1564 C CA . SER A 1 204 ? 8.810 -11.058 22.081 1.00 91.69 204 SER A CA 1
ATOM 1565 C C . SER A 1 204 ? 8.071 -11.187 23.410 1.00 91.69 204 SER A C 1
ATOM 1567 O O . SER A 1 204 ? 7.851 -10.195 24.107 1.00 91.69 204 SER A O 1
ATOM 1569 N N . LYS A 1 205 ? 7.671 -12.414 23.756 1.00 85.50 205 LYS A N 1
ATOM 1570 C CA . LYS A 1 205 ? 7.052 -12.767 25.041 1.00 85.50 205 LYS A CA 1
ATOM 1571 C C . LYS A 1 205 ? 7.823 -13.939 25.643 1.00 85.50 205 LYS A C 1
ATOM 1573 O O . LYS A 1 205 ? 7.587 -15.105 25.325 1.00 85.50 205 LYS A O 1
ATOM 1578 N N . GLY A 1 206 ? 8.780 -13.628 26.514 1.00 89.56 206 GLY A N 1
ATOM 1579 C CA . GLY A 1 206 ? 9.675 -14.628 27.096 1.00 89.56 206 GLY A CA 1
ATOM 1580 C C . GLY A 1 206 ? 10.549 -15.284 26.025 1.00 89.56 206 GLY A C 1
ATOM 1581 O O . GLY A 1 206 ? 11.426 -14.635 25.469 1.00 89.56 206 GLY A O 1
ATOM 1582 N N . LYS A 1 207 ? 10.319 -16.574 25.748 1.00 90.00 207 LYS A N 1
ATOM 1583 C CA . LYS A 1 207 ? 11.055 -17.335 24.718 1.00 90.00 207 LYS A CA 1
ATOM 1584 C C . LYS A 1 207 ? 10.375 -17.351 23.345 1.00 90.00 207 LYS A C 1
ATOM 1586 O O . LYS A 1 207 ? 10.974 -17.841 22.395 1.00 90.00 207 LYS A O 1
ATOM 1591 N N . GLN A 1 208 ? 9.131 -16.885 23.245 1.00 88.75 208 GLN A N 1
ATOM 1592 C CA . GLN A 1 208 ? 8.401 -16.853 21.980 1.00 88.75 208 GLN A CA 1
ATOM 1593 C C . GLN A 1 208 ? 8.656 -15.525 21.270 1.00 88.75 208 GLN A C 1
ATOM 1595 O O . GLN A 1 208 ? 8.488 -14.459 21.864 1.00 88.75 208 GLN A O 1
ATOM 1600 N N . GLU A 1 209 ? 9.045 -15.603 19.999 1.00 93.44 209 GLU A N 1
ATOM 1601 C CA . GLU A 1 209 ? 9.206 -14.453 19.116 1.00 93.44 209 GLU A CA 1
ATOM 1602 C C . GLU A 1 209 ? 8.302 -14.619 17.896 1.00 93.44 209 GLU A C 1
ATOM 1604 O O . GLU A 1 209 ? 8.243 -15.697 17.304 1.00 93.44 209 GLU A O 1
ATOM 1609 N N . GLN A 1 210 ? 7.613 -13.549 17.513 1.00 92.81 210 GLN A N 1
ATOM 1610 C CA . GLN A 1 210 ? 6.750 -13.526 16.338 1.00 92.81 210 GLN A CA 1
ATOM 1611 C C . GLN A 1 210 ? 6.980 -12.244 15.545 1.00 92.81 210 GLN A C 1
ATOM 1613 O O . GLN A 1 210 ? 7.053 -11.151 16.107 1.00 92.81 210 GLN A O 1
ATOM 1618 N N . TYR A 1 211 ? 7.087 -12.384 14.227 1.00 94.25 211 TYR A N 1
ATOM 1619 C CA . TYR A 1 211 ? 7.221 -11.269 13.297 1.00 94.25 211 TYR A CA 1
ATOM 1620 C C . TYR A 1 211 ? 5.869 -10.975 12.656 1.00 94.25 211 TYR A C 1
ATOM 1622 O O . TYR A 1 211 ? 5.215 -11.891 12.157 1.00 94.25 211 TYR A O 1
ATOM 1630 N N . LEU A 1 212 ? 5.454 -9.709 12.659 1.00 93.25 212 LEU A N 1
ATOM 1631 C CA . LEU A 1 212 ? 4.190 -9.264 12.076 1.00 93.25 212 LEU A CA 1
ATOM 1632 C C . LEU A 1 212 ? 4.448 -8.260 10.959 1.00 93.25 212 LEU A C 1
ATOM 1634 O O . LEU A 1 212 ? 5.304 -7.382 11.073 1.00 93.25 212 LEU A O 1
ATOM 1638 N N . LYS A 1 213 ? 3.697 -8.409 9.867 1.00 89.31 213 LYS A N 1
ATOM 1639 C CA . LYS A 1 213 ? 3.898 -7.644 8.633 1.00 89.31 213 LYS A CA 1
ATOM 1640 C C . LYS A 1 213 ? 3.396 -6.201 8.709 1.00 89.31 213 LYS A C 1
ATOM 1642 O O . LYS A 1 213 ? 4.024 -5.326 8.132 1.00 89.31 213 LYS A O 1
ATOM 1647 N N . ASP A 1 214 ? 2.283 -5.956 9.392 1.00 89.94 214 ASP A N 1
ATOM 1648 C CA . ASP A 1 214 ? 1.574 -4.678 9.362 1.00 89.94 214 ASP A CA 1
ATOM 1649 C C . ASP A 1 214 ? 0.816 -4.416 10.673 1.00 89.94 214 ASP A C 1
ATOM 1651 O O . ASP A 1 214 ? 0.755 -5.252 11.579 1.00 89.94 214 ASP A O 1
ATOM 1655 N N . GLU A 1 215 ? 0.264 -3.209 10.783 1.00 89.06 215 GLU A N 1
ATOM 1656 C CA . GLU A 1 215 ? -0.498 -2.748 11.946 1.00 89.06 215 GLU A CA 1
ATOM 1657 C C . GLU A 1 215 ? -1.813 -3.521 12.136 1.00 89.06 215 GLU A C 1
ATOM 1659 O O . GLU A 1 215 ? -2.241 -3.768 13.266 1.00 89.06 215 GLU A O 1
ATOM 1664 N N . ALA A 1 216 ? -2.433 -3.976 11.043 1.00 87.88 216 ALA A N 1
ATOM 1665 C CA . ALA A 1 216 ? -3.632 -4.805 11.104 1.00 87.88 216 ALA A CA 1
ATOM 1666 C C . ALA A 1 216 ? -3.337 -6.145 11.797 1.00 87.88 216 ALA A C 1
ATOM 1668 O O . ALA A 1 216 ? -4.033 -6.500 12.750 1.00 87.88 216 ALA A O 1
ATOM 1669 N N . ALA A 1 217 ? -2.255 -6.822 11.395 1.00 90.69 217 ALA A N 1
ATOM 1670 C CA . ALA A 1 217 ? -1.779 -8.047 12.027 1.00 90.69 217 ALA A CA 1
ATOM 1671 C C . ALA A 1 217 ? -1.376 -7.818 13.493 1.00 90.69 217 ALA A C 1
ATOM 1673 O O . ALA A 1 217 ? -1.665 -8.656 14.345 1.00 90.69 217 ALA A O 1
ATOM 1674 N N . MET A 1 218 ? -0.755 -6.675 13.813 1.00 91.38 218 MET A N 1
ATOM 1675 C CA . MET A 1 218 ? -0.449 -6.290 15.199 1.00 91.38 218 MET A CA 1
ATOM 1676 C C . MET A 1 218 ? -1.717 -6.170 16.044 1.00 91.38 218 MET A C 1
ATOM 1678 O O . MET A 1 218 ? -1.804 -6.726 17.138 1.00 91.38 218 MET A O 1
ATOM 1682 N N . THR A 1 219 ? -2.725 -5.473 15.530 1.00 89.06 219 THR A N 1
ATOM 1683 C CA . THR A 1 219 ? -3.967 -5.245 16.267 1.00 89.06 219 THR A CA 1
ATOM 1684 C C . THR A 1 219 ? -4.766 -6.535 16.434 1.00 89.06 219 THR A C 1
ATOM 1686 O O . THR A 1 219 ? -5.354 -6.768 17.490 1.00 89.06 219 THR A O 1
ATOM 1689 N N . GLU A 1 220 ? -4.783 -7.396 15.418 1.00 88.81 220 GLU A N 1
ATOM 1690 C CA . GLU A 1 220 ? -5.365 -8.737 15.500 1.00 88.81 220 GLU A CA 1
ATOM 1691 C C . GLU A 1 220 ? -4.662 -9.589 16.561 1.00 88.81 220 GLU A C 1
ATOM 1693 O O . GLU A 1 220 ? -5.327 -10.095 17.465 1.00 88.81 220 GLU A O 1
ATOM 1698 N N . PHE A 1 221 ? -3.327 -9.642 16.535 1.00 90.88 221 PHE A N 1
ATOM 1699 C CA . PHE A 1 221 ? -2.532 -10.349 17.539 1.00 90.88 221 PHE A CA 1
ATOM 1700 C C . PHE A 1 221 ? -2.827 -9.850 18.961 1.00 90.88 221 PHE A C 1
ATOM 1702 O O . PHE A 1 221 ? -3.072 -10.647 19.866 1.00 90.88 221 PHE A O 1
ATOM 1709 N N . LEU A 1 222 ? -2.852 -8.529 19.170 1.00 90.12 222 LEU A N 1
ATOM 1710 C CA . LEU A 1 222 ? -3.178 -7.939 20.471 1.00 90.12 222 LEU A CA 1
ATOM 1711 C C . LEU A 1 222 ? -4.609 -8.265 20.914 1.00 90.12 222 LEU A C 1
ATOM 1713 O O . LEU A 1 222 ? -4.837 -8.487 22.101 1.00 90.12 222 LEU A O 1
ATOM 1717 N N . THR A 1 223 ? -5.559 -8.313 19.977 1.00 89.06 223 THR A N 1
ATOM 1718 C CA . THR A 1 223 ? -6.959 -8.652 20.267 1.00 89.06 223 THR A CA 1
ATOM 1719 C C . THR A 1 223 ? -7.079 -10.104 20.712 1.00 89.06 223 THR A C 1
ATOM 1721 O O . THR A 1 223 ? -7.651 -10.366 21.766 1.00 89.06 223 THR A O 1
ATOM 1724 N N . GLN A 1 224 ? -6.481 -11.038 19.972 1.00 88.56 224 GLN A N 1
ATOM 1725 C CA . GLN A 1 224 ? -6.461 -12.454 20.345 1.00 88.56 224 GLN A CA 1
ATOM 1726 C C . GLN A 1 224 ? -5.791 -12.652 21.706 1.00 88.56 224 GLN A C 1
ATOM 1728 O O . GLN A 1 224 ? -6.349 -13.302 22.587 1.00 88.56 224 GLN A O 1
ATOM 1733 N N . ALA A 1 225 ? -4.643 -12.008 21.926 1.00 89.00 225 ALA A N 1
ATOM 1734 C CA . ALA A 1 225 ? -3.956 -12.062 23.208 1.00 89.00 225 ALA A CA 1
ATOM 1735 C C . ALA A 1 225 ? -4.809 -11.482 24.350 1.00 89.00 225 ALA A C 1
ATOM 1737 O O . ALA A 1 225 ? -4.750 -11.992 25.467 1.00 89.00 225 ALA A O 1
ATOM 1738 N N . ALA A 1 226 ? -5.585 -10.419 24.107 1.00 88.69 226 ALA A N 1
ATOM 1739 C CA . ALA A 1 226 ? -6.481 -9.823 25.097 1.00 88.69 226 ALA A CA 1
ATOM 1740 C C . ALA A 1 226 ? -7.684 -10.721 25.429 1.00 88.69 226 ALA A C 1
ATOM 1742 O O . ALA A 1 226 ? -8.100 -10.753 26.586 1.00 88.69 226 ALA A O 1
ATOM 1743 N N . LEU A 1 227 ? -8.200 -11.450 24.437 1.00 90.31 227 LEU A N 1
ATOM 1744 C CA . LEU A 1 227 ? -9.318 -12.386 24.569 1.00 90.31 227 LEU A CA 1
ATOM 1745 C C . LEU A 1 227 ? -8.914 -13.730 25.186 1.00 90.31 227 LEU A C 1
ATOM 1747 O O . LEU A 1 227 ? -9.755 -14.426 25.754 1.00 90.31 227 LEU A O 1
ATOM 1751 N N . GLU A 1 228 ? -7.635 -14.101 25.105 1.00 88.81 228 GLU A N 1
ATOM 1752 C CA . GLU A 1 228 ? -7.123 -15.341 25.681 1.00 88.81 228 GLU A CA 1
ATOM 1753 C C . GLU A 1 228 ? -7.377 -15.392 27.199 1.00 88.81 228 GLU A C 1
ATOM 1755 O O . GLU A 1 228 ? -6.852 -14.587 27.981 1.00 88.81 228 GLU A O 1
ATOM 1760 N N . GLY A 1 229 ? -8.210 -16.355 27.607 1.00 88.19 229 GLY A N 1
ATOM 1761 C CA . GLY A 1 229 ? -8.628 -16.545 28.995 1.00 88.19 229 GLY A CA 1
ATOM 1762 C C . GLY A 1 229 ? -9.551 -15.448 29.534 1.00 88.19 229 GLY A C 1
ATOM 1763 O O . GLY A 1 229 ? -9.656 -15.326 30.756 1.00 88.19 229 GLY A O 1
ATOM 1764 N N . ALA A 1 230 ? -10.168 -14.643 28.660 1.00 92.88 230 ALA A N 1
ATOM 1765 C CA . ALA A 1 230 ? -11.126 -13.608 29.031 1.00 92.88 230 ALA A CA 1
ATOM 1766 C C . ALA A 1 230 ? -12.574 -14.128 29.026 1.00 92.88 230 ALA A C 1
ATOM 1768 O O . ALA A 1 230 ? -12.979 -14.898 28.153 1.00 92.88 230 ALA A O 1
ATOM 1769 N N . SER A 1 231 ? -13.366 -13.667 29.991 1.00 91.94 231 SER A N 1
ATOM 1770 C CA . SER A 1 231 ? -14.797 -13.922 30.096 1.00 91.94 231 SER A CA 1
ATOM 1771 C C . SER A 1 231 ? -15.535 -12.662 30.533 1.00 91.94 231 SER A C 1
ATOM 1773 O O . SER A 1 231 ? -15.123 -11.976 31.470 1.00 91.94 231 SER A O 1
ATOM 1775 N N . LEU A 1 232 ? -16.631 -12.352 29.844 1.00 90.88 232 LEU A N 1
ATOM 1776 C CA . LEU A 1 232 ? -17.501 -11.228 30.172 1.00 90.88 232 LEU A CA 1
ATOM 1777 C C . LEU A 1 232 ? -18.754 -11.745 30.876 1.00 90.88 232 LEU A C 1
ATOM 1779 O O . LEU A 1 232 ? -19.492 -12.557 30.320 1.00 90.88 232 LEU A O 1
ATOM 1783 N N . HIS A 1 233 ? -18.994 -11.276 32.093 1.00 90.88 233 HIS A N 1
ATOM 1784 C CA . HIS A 1 233 ? -20.187 -11.590 32.869 1.00 90.88 233 HIS A CA 1
ATOM 1785 C C . HIS A 1 233 ? -21.106 -10.374 32.848 1.00 90.88 233 HIS A C 1
ATOM 1787 O O . HIS A 1 233 ? -20.763 -9.339 33.410 1.00 90.88 233 HIS A O 1
ATOM 1793 N N . VAL A 1 234 ? -22.254 -10.504 32.183 1.00 88.44 234 VAL A N 1
ATOM 1794 C CA . VAL A 1 234 ? -23.222 -9.406 32.002 1.00 88.44 234 VAL A CA 1
ATOM 1795 C C . VAL A 1 234 ? -23.926 -9.024 33.308 1.00 88.44 234 VAL A C 1
ATOM 1797 O O . VAL A 1 234 ? -24.266 -7.866 33.505 1.00 88.44 234 VAL A O 1
ATOM 1800 N N . ASN A 1 235 ? -24.086 -9.992 34.215 1.00 85.94 235 ASN A N 1
ATOM 1801 C CA . ASN A 1 235 ? -24.503 -9.832 35.606 1.00 85.94 235 ASN A CA 1
ATOM 1802 C C . ASN A 1 235 ? -23.979 -11.038 36.428 1.00 85.94 235 ASN A C 1
ATOM 1804 O O . ASN A 1 235 ? -23.483 -12.009 35.841 1.00 85.94 235 ASN A O 1
ATOM 1808 N N . PRO A 1 236 ? -24.085 -11.036 37.772 1.00 80.69 236 PRO A N 1
ATOM 1809 C CA . PRO A 1 236 ? -23.566 -12.126 38.604 1.00 80.69 236 PRO A CA 1
ATOM 1810 C C . PRO A 1 236 ? -24.232 -13.499 38.394 1.00 80.69 236 PRO A C 1
ATOM 1812 O O . PRO A 1 236 ? -23.636 -14.514 38.752 1.00 80.69 236 PRO A O 1
ATOM 1815 N N . GLY A 1 237 ? -25.458 -13.541 37.863 1.00 79.12 237 GLY A N 1
ATOM 1816 C CA . GLY A 1 237 ? -26.255 -14.763 37.694 1.00 79.12 237 GLY A CA 1
ATOM 1817 C C . GLY A 1 237 ? -26.256 -15.346 36.277 1.00 79.12 237 GLY A C 1
ATOM 1818 O O . GLY A 1 237 ? -26.676 -16.488 36.089 1.00 79.12 237 GLY A O 1
ATOM 1819 N N . ALA A 1 238 ? -25.798 -14.590 35.281 1.00 84.19 238 ALA A N 1
ATOM 1820 C CA . ALA A 1 238 ? -25.812 -14.981 33.881 1.00 84.19 238 ALA A CA 1
ATOM 1821 C C . ALA A 1 238 ? -24.564 -15.801 33.496 1.00 84.19 238 ALA A C 1
ATOM 1823 O O . ALA A 1 238 ? -23.469 -15.572 34.026 1.00 84.19 238 ALA A O 1
ATOM 1824 N N . PRO A 1 239 ? -24.691 -16.741 32.537 1.00 86.31 239 PRO A N 1
ATOM 1825 C CA . PRO A 1 239 ? -23.543 -17.424 31.955 1.00 86.31 239 PRO A CA 1
ATOM 1826 C C . PRO A 1 239 ? -22.550 -16.432 31.340 1.00 86.31 239 PRO A C 1
ATOM 1828 O O . PRO A 1 239 ? -22.939 -15.438 30.729 1.00 86.31 239 PRO A O 1
ATOM 1831 N N . ALA A 1 240 ? -21.260 -16.728 31.473 1.00 87.88 240 ALA A N 1
ATOM 1832 C CA . ALA A 1 240 ? -20.210 -15.880 30.928 1.00 87.88 240 ALA A CA 1
ATOM 1833 C C . ALA A 1 240 ? -20.164 -15.951 29.394 1.00 87.88 240 ALA A C 1
ATOM 1835 O O . ALA A 1 240 ? -20.164 -17.040 28.814 1.00 87.88 240 ALA A O 1
ATOM 1836 N N . ILE A 1 241 ? -20.024 -14.800 28.740 1.00 89.31 241 ILE A N 1
ATOM 1837 C CA . ILE A 1 241 ? -19.719 -14.707 27.313 1.00 89.31 241 ILE A CA 1
ATOM 1838 C C . ILE A 1 241 ? -18.216 -14.959 27.144 1.00 89.31 241 ILE A C 1
ATOM 1840 O O . ILE A 1 241 ? -17.383 -14.217 27.669 1.00 89.31 241 ILE A O 1
ATOM 1844 N N . THR A 1 242 ? -17.866 -16.027 26.429 1.00 90.81 242 THR A N 1
ATOM 1845 C CA . THR A 1 242 ? -16.480 -16.478 26.214 1.00 90.81 242 THR A CA 1
ATOM 1846 C C . THR A 1 242 ? -16.261 -16.926 24.768 1.00 90.81 242 THR A C 1
ATOM 1848 O O . THR A 1 242 ? -17.217 -17.042 23.997 1.00 90.81 242 THR A O 1
ATOM 1851 N N . GLY A 1 243 ? -15.001 -17.172 24.396 1.00 87.50 243 GLY A N 1
ATOM 1852 C CA . GLY A 1 243 ? -14.635 -17.748 23.098 1.00 87.50 243 GLY A CA 1
ATOM 1853 C C . GLY A 1 243 ? -15.141 -16.927 21.909 1.00 87.50 243 GLY A C 1
ATOM 1854 O O . GLY A 1 243 ? -15.069 -15.697 21.923 1.00 87.50 243 GLY A O 1
ATOM 1855 N N . GLU A 1 244 ? -15.689 -17.613 20.902 1.00 88.00 244 GLU A N 1
ATOM 1856 C CA . GLU A 1 244 ? -16.150 -17.009 19.642 1.00 88.00 244 GLU A CA 1
ATOM 1857 C C . GLU A 1 244 ? -17.221 -15.925 19.836 1.00 88.00 244 GLU A C 1
ATOM 1859 O O . GLU A 1 244 ? -17.259 -14.952 19.086 1.00 88.00 244 GLU A O 1
ATOM 1864 N N . ALA A 1 245 ? -18.077 -16.046 20.857 1.00 89.31 245 ALA A N 1
ATOM 1865 C CA . ALA A 1 245 ? -19.119 -15.053 21.117 1.00 89.31 245 ALA A CA 1
ATOM 1866 C C . ALA A 1 245 ? -18.525 -13.715 21.591 1.00 89.31 245 ALA A C 1
ATOM 1868 O O . ALA A 1 245 ? -18.929 -12.650 21.118 1.00 89.31 245 ALA A O 1
ATOM 1869 N N . LEU A 1 246 ? -17.536 -13.769 22.492 1.00 89.94 246 LEU A N 1
ATOM 1870 C CA . LEU A 1 246 ? -16.827 -12.575 22.959 1.00 89.94 246 LEU A CA 1
ATOM 1871 C C . LEU A 1 246 ? -15.959 -11.987 21.843 1.00 89.94 246 LEU A C 1
ATOM 1873 O O . LEU A 1 246 ? -15.921 -10.771 21.659 1.00 89.94 246 LEU A O 1
ATOM 1877 N N . GLU A 1 247 ? -15.303 -12.848 21.065 1.00 90.31 247 GLU A N 1
ATOM 1878 C CA . GLU A 1 247 ? -14.520 -12.429 19.908 1.00 90.31 247 GLU A CA 1
ATOM 1879 C C . GLU A 1 247 ? -15.384 -11.705 18.869 1.00 90.31 247 GLU A C 1
ATOM 1881 O O . GLU A 1 247 ? -15.034 -10.602 18.447 1.00 90.31 247 GLU A O 1
ATOM 1886 N N . GLY A 1 248 ? -16.544 -12.263 18.512 1.00 91.12 248 GLY A N 1
ATOM 1887 C CA . GLY A 1 248 ? -17.479 -11.648 17.572 1.00 91.12 248 GLY A CA 1
ATOM 1888 C C . GLY A 1 248 ? -17.961 -10.270 18.033 1.00 91.12 248 GLY A C 1
ATOM 1889 O O . GLY A 1 248 ? -18.025 -9.337 17.227 1.00 91.12 248 GLY A O 1
ATOM 1890 N N . LEU A 1 249 ? -18.228 -10.102 19.334 1.00 91.00 249 LEU A N 1
ATOM 1891 C CA . LEU A 1 249 ? -18.603 -8.809 19.912 1.00 91.00 249 LEU A CA 1
ATOM 1892 C C . LEU A 1 249 ? -17.463 -7.785 19.804 1.00 91.00 249 LEU A C 1
ATOM 1894 O O . LEU A 1 249 ? -17.684 -6.658 19.356 1.00 91.00 249 LEU A O 1
ATOM 1898 N N . VAL A 1 250 ? -16.233 -8.176 20.154 1.00 92.19 250 VAL A N 1
ATOM 1899 C CA . VAL A 1 250 ? -15.057 -7.295 20.066 1.00 92.19 250 VAL A CA 1
ATOM 1900 C C . VAL A 1 250 ? -14.742 -6.924 18.617 1.00 92.19 250 VAL A C 1
ATOM 1902 O O . VAL A 1 250 ? -14.449 -5.762 18.328 1.00 92.19 250 VAL A O 1
ATOM 1905 N N . GLN A 1 251 ? -14.842 -7.870 17.682 1.00 91.38 251 GLN A N 1
ATOM 1906 C CA . GLN A 1 251 ? -14.662 -7.600 16.256 1.00 91.38 251 GLN A CA 1
ATOM 1907 C C . GLN A 1 251 ? -15.723 -6.622 15.730 1.00 91.38 251 GLN A C 1
ATOM 1909 O O . GLN A 1 251 ? -15.384 -5.676 15.013 1.00 91.38 251 GLN A O 1
ATOM 1914 N N . GLN A 1 252 ? -16.992 -6.789 16.122 1.00 92.12 252 GLN A N 1
ATOM 1915 C CA . GLN A 1 252 ? -18.058 -5.857 15.752 1.00 92.12 252 GLN A CA 1
ATOM 1916 C C . GLN A 1 252 ? -17.802 -4.456 16.320 1.00 92.12 252 GLN A C 1
ATOM 1918 O O . GLN A 1 252 ? -17.902 -3.476 15.580 1.00 92.12 252 GLN A O 1
ATOM 1923 N N . TYR A 1 253 ? -17.415 -4.359 17.594 1.00 93.56 253 TYR A N 1
ATOM 1924 C CA . TYR A 1 253 ? -17.047 -3.093 18.226 1.00 93.56 253 TYR A CA 1
ATOM 1925 C C . TYR A 1 253 ? -15.911 -2.399 17.464 1.00 93.56 253 TYR A C 1
ATOM 1927 O O . TYR A 1 253 ? -16.040 -1.246 17.055 1.00 93.56 253 TYR A O 1
ATOM 1935 N N . ARG A 1 254 ? -14.820 -3.121 17.171 1.00 91.56 254 ARG A N 1
ATOM 1936 C CA . ARG A 1 254 ? -13.678 -2.588 16.410 1.00 91.56 254 ARG A CA 1
ATOM 1937 C C . ARG A 1 254 ? -14.075 -2.112 15.012 1.00 91.56 254 ARG A C 1
ATOM 1939 O O . ARG A 1 254 ? -13.597 -1.069 14.573 1.00 91.56 254 ARG A O 1
ATOM 1946 N N . LYS A 1 255 ? -14.962 -2.836 14.323 1.00 93.31 255 LYS A N 1
ATOM 1947 C CA . LYS A 1 255 ? -15.476 -2.437 13.003 1.00 93.31 255 LYS A CA 1
ATOM 1948 C C . LYS A 1 255 ? -16.237 -1.109 13.063 1.00 93.31 255 LYS A C 1
ATOM 1950 O O . LYS A 1 255 ? -16.057 -0.260 12.187 1.00 93.31 255 LYS A O 1
ATOM 1955 N N . VAL A 1 256 ? -17.063 -0.914 14.090 1.00 95.62 256 VAL A N 1
ATOM 1956 C CA . VAL A 1 256 ? -17.773 0.356 14.294 1.00 95.62 256 VAL A CA 1
ATOM 1957 C C . VAL A 1 256 ? -16.798 1.471 14.658 1.00 95.62 256 VAL A C 1
ATOM 1959 O O . VAL A 1 256 ? -16.877 2.537 14.059 1.00 95.62 256 VAL A O 1
ATOM 1962 N N . MET A 1 257 ? -15.813 1.224 15.525 1.00 94.69 257 MET A N 1
ATOM 1963 C CA . MET A 1 257 ? -14.794 2.230 15.854 1.00 94.69 257 MET A CA 1
ATOM 1964 C C . MET A 1 257 ? -13.976 2.668 14.631 1.00 94.69 257 MET A C 1
ATOM 1966 O O . MET A 1 257 ? -13.772 3.862 14.440 1.00 94.69 257 MET A O 1
ATOM 1970 N N . ALA A 1 258 ? -13.595 1.744 13.743 1.00 93.31 258 ALA A N 1
ATOM 1971 C CA . ALA A 1 258 ? -12.942 2.089 12.475 1.00 93.31 258 ALA A CA 1
ATOM 1972 C C . ALA A 1 258 ? -13.863 2.905 11.542 1.00 93.31 258 ALA A C 1
ATOM 1974 O O . ALA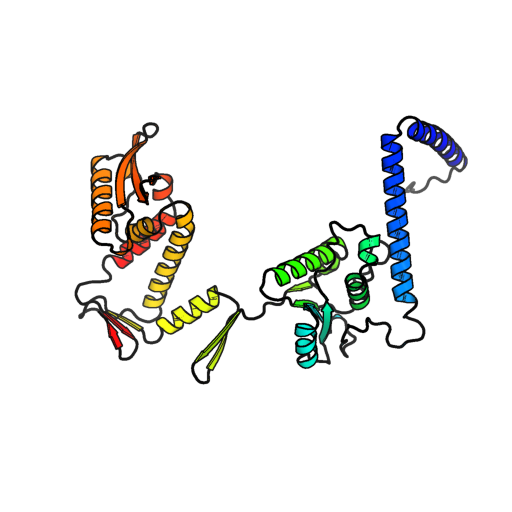 A 1 258 ? -13.417 3.793 10.811 1.00 93.31 258 ALA A O 1
ATOM 1975 N N . THR A 1 259 ? -15.172 2.634 11.577 1.00 95.44 259 THR A N 1
ATOM 1976 C CA . THR A 1 259 ? -16.173 3.420 10.839 1.00 95.44 259 THR A CA 1
ATOM 1977 C C . THR A 1 259 ? -16.283 4.837 11.405 1.00 95.44 259 THR A C 1
ATOM 1979 O O . THR A 1 259 ? -16.274 5.799 10.637 1.00 95.44 259 THR A O 1
ATOM 1982 N N . ILE A 1 260 ? -16.312 4.975 12.733 1.00 95.88 260 ILE A N 1
ATOM 1983 C CA . ILE A 1 260 ? -16.306 6.260 13.441 1.00 95.88 260 ILE A CA 1
ATOM 1984 C C . ILE A 1 260 ? -15.033 7.048 13.122 1.00 95.88 260 ILE A C 1
ATOM 1986 O O . ILE A 1 260 ? -15.119 8.229 12.796 1.00 95.88 260 ILE A O 1
ATOM 1990 N N . GLU A 1 261 ? -13.865 6.405 13.133 1.00 94.38 261 GLU A N 1
ATOM 1991 C CA . GLU A 1 261 ? -12.595 7.041 12.777 1.00 94.38 261 GLU A CA 1
ATOM 1992 C C . GLU A 1 261 ? -12.626 7.593 11.346 1.00 94.38 261 GLU A C 1
ATOM 1994 O O . GLU A 1 261 ? -12.239 8.737 11.108 1.00 94.38 261 GLU A O 1
ATOM 1999 N N . ARG A 1 262 ? -13.167 6.840 10.382 1.00 94.88 262 ARG A N 1
ATOM 2000 C CA . ARG A 1 262 ? -13.333 7.337 9.009 1.00 94.88 262 ARG A CA 1
ATOM 2001 C C . ARG A 1 262 ? -14.300 8.523 8.933 1.00 94.88 262 ARG A C 1
ATOM 2003 O O . ARG A 1 262 ? -14.013 9.495 8.232 1.00 94.88 262 ARG A O 1
ATOM 2010 N N . LEU A 1 263 ? -15.429 8.448 9.640 1.00 95.31 263 LEU A N 1
ATOM 2011 C CA . LEU A 1 263 ? -16.436 9.512 9.695 1.00 95.31 263 LEU A CA 1
ATOM 2012 C C . LEU A 1 263 ? -15.968 10.742 10.486 1.00 95.31 263 LEU A C 1
ATOM 2014 O O . LEU A 1 263 ? -16.514 11.824 10.278 1.00 95.31 263 LEU A O 1
ATOM 2018 N N . SER A 1 264 ? -14.926 10.612 11.316 1.00 94.81 264 SER A N 1
ATOM 2019 C CA . SER A 1 264 ? -14.377 11.706 12.130 1.00 94.81 264 SER A CA 1
ATOM 2020 C C . SER A 1 264 ? -13.869 12.902 11.311 1.00 94.81 264 SER A C 1
ATOM 2022 O O . SER A 1 264 ? -13.725 14.009 11.824 1.00 94.81 264 SER A O 1
ATOM 2024 N N . ARG A 1 265 ? -13.622 12.693 10.008 1.00 93.62 265 ARG A N 1
ATOM 2025 C CA . ARG A 1 265 ? -13.261 13.749 9.049 1.00 93.62 265 ARG A CA 1
ATOM 2026 C C . ARG A 1 265 ? -14.417 14.701 8.736 1.00 93.62 265 ARG A C 1
ATOM 2028 O O . ARG A 1 265 ? -14.167 15.807 8.270 1.00 93.62 265 ARG A O 1
ATOM 2035 N N . LEU A 1 266 ? -15.655 14.246 8.925 1.00 93.69 266 LEU A N 1
ATOM 2036 C CA . LEU A 1 266 ? -16.880 14.987 8.616 1.00 93.69 266 LEU A CA 1
ATOM 2037 C C . LEU A 1 266 ? -17.662 15.349 9.879 1.00 93.69 266 LEU A C 1
ATOM 2039 O O . LEU A 1 266 ? -18.250 16.423 9.945 1.00 93.69 266 LEU A O 1
ATOM 2043 N N . TY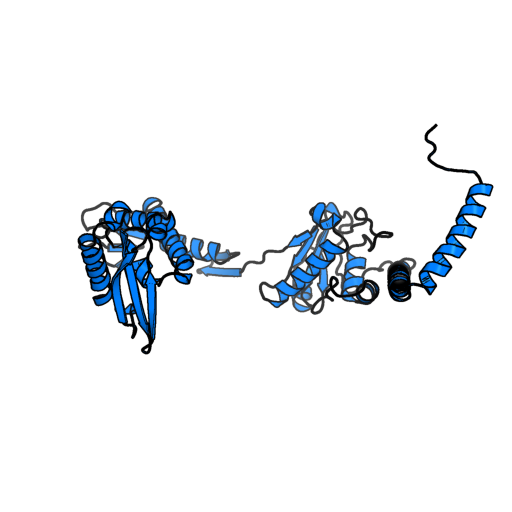R A 1 267 ? -17.652 14.465 10.877 1.00 94.56 267 TYR A N 1
ATOM 2044 C CA . TYR A 1 267 ? -18.400 14.621 12.119 1.00 94.56 267 TYR A CA 1
ATOM 2045 C C . TYR A 1 267 ? -17.473 14.502 13.330 1.00 94.56 267 TYR A C 1
ATOM 2047 O O . TYR A 1 267 ? -16.478 13.787 13.272 1.00 94.56 267 TYR A O 1
ATOM 2055 N N . PRO A 1 268 ? -17.791 15.128 14.469 1.00 91.94 268 PRO A N 1
ATOM 2056 C CA . PRO A 1 268 ? -16.965 15.005 15.663 1.00 91.94 268 PRO A CA 1
ATOM 2057 C C . PRO A 1 268 ? -16.982 13.568 16.209 1.00 91.94 268 PRO A C 1
ATOM 2059 O O . PRO A 1 268 ? -18.045 13.031 16.521 1.00 91.94 268 PRO A O 1
ATOM 2062 N N . ALA A 1 269 ? -15.806 12.954 16.377 1.00 92.81 269 ALA A N 1
ATOM 2063 C CA . ALA A 1 269 ? -15.682 11.554 16.806 1.00 92.81 269 ALA A CA 1
ATOM 2064 C C . ALA A 1 269 ? -16.406 11.261 18.132 1.00 92.81 269 ALA A C 1
ATOM 2066 O O . ALA A 1 269 ? -17.116 10.267 18.242 1.00 92.81 269 ALA A O 1
ATOM 2067 N N . ILE A 1 270 ? -16.308 12.169 19.108 1.00 90.38 270 ILE A N 1
ATOM 2068 C CA . ILE A 1 270 ? -16.970 12.020 20.413 1.00 90.38 270 ILE A CA 1
ATOM 2069 C C . ILE A 1 270 ? -18.501 11.967 20.300 1.00 90.38 270 ILE A C 1
ATOM 2071 O O . ILE A 1 270 ? -19.152 11.251 21.056 1.00 90.38 270 ILE A O 1
ATOM 2075 N N . VAL A 1 271 ? -19.082 12.688 19.334 1.00 92.44 271 VAL A N 1
ATOM 2076 C CA . VAL A 1 271 ? -20.523 12.648 19.052 1.00 92.44 271 VAL A CA 1
ATOM 2077 C C . VAL A 1 271 ? -20.873 11.292 18.458 1.00 92.44 271 VAL A C 1
ATOM 2079 O O . VAL A 1 271 ? -21.796 10.643 18.936 1.00 92.44 271 VAL A O 1
ATOM 2082 N N . LEU A 1 272 ? -20.106 10.825 17.472 1.00 94.94 272 LEU A N 1
ATOM 2083 C CA . LEU A 1 272 ? -20.325 9.522 16.844 1.00 94.94 272 LEU A CA 1
ATOM 2084 C C . LEU A 1 272 ? -20.210 8.355 17.841 1.00 94.94 272 LEU A C 1
ATOM 2086 O O . LEU A 1 272 ? -21.032 7.447 17.802 1.00 94.94 272 LEU A O 1
ATOM 2090 N N . GLU A 1 273 ? -19.248 8.393 18.769 1.00 93.38 273 GLU A N 1
ATOM 2091 C CA . GLU A 1 273 ? -19.131 7.404 19.855 1.00 93.38 273 GLU A CA 1
ATOM 2092 C C . GLU A 1 273 ? -20.376 7.381 20.747 1.00 93.38 273 GLU A C 1
ATOM 2094 O O . GLU A 1 273 ? -20.824 6.323 21.185 1.00 93.38 273 GLU A O 1
ATOM 2099 N N . LYS A 1 274 ? -20.951 8.553 21.028 1.00 91.50 274 LYS A N 1
ATOM 2100 C CA . LYS A 1 274 ? -22.146 8.679 21.866 1.00 91.50 274 LYS A CA 1
ATOM 2101 C C . LYS A 1 274 ? -23.404 8.159 21.174 1.00 91.50 274 LYS A C 1
ATOM 2103 O O . LYS A 1 274 ? -24.281 7.658 21.872 1.00 91.50 274 LYS A O 1
ATOM 2108 N N . LEU A 1 275 ? -23.461 8.188 19.838 1.00 94.19 275 LEU A N 1
ATOM 2109 C CA . LEU A 1 275 ? -24.571 7.615 19.065 1.00 94.19 275 LEU A CA 1
ATOM 2110 C C . LEU A 1 275 ? -24.754 6.111 19.301 1.00 94.19 275 LEU A C 1
ATOM 2112 O O . LEU A 1 275 ? -25.873 5.632 19.165 1.00 94.19 275 LEU A O 1
ATOM 2116 N N . ILE A 1 276 ? -23.699 5.384 19.695 1.00 93.56 276 ILE A N 1
ATOM 2117 C CA . ILE A 1 276 ? -23.793 3.959 20.065 1.00 93.56 276 ILE A CA 1
ATOM 2118 C C . ILE A 1 276 ? -24.799 3.760 21.208 1.00 93.56 276 ILE A C 1
ATOM 2120 O O . ILE A 1 276 ? -25.472 2.743 21.265 1.00 93.56 276 ILE A O 1
ATOM 2124 N N . TYR A 1 277 ? -24.927 4.732 22.110 1.00 90.75 277 TYR A N 1
ATOM 2125 C CA . TYR A 1 277 ? -25.780 4.634 23.297 1.00 90.75 277 TYR A CA 1
ATOM 2126 C C . TYR A 1 277 ? -27.042 5.499 23.192 1.00 90.75 277 TYR A C 1
ATOM 2128 O O . TYR A 1 277 ? -27.691 5.772 24.201 1.00 90.75 277 TYR A O 1
ATOM 2136 N N . MET A 1 278 ? -27.366 6.004 22.003 1.00 92.75 278 MET A N 1
ATOM 2137 C CA . MET A 1 278 ? -28.560 6.817 21.778 1.00 92.75 278 MET A CA 1
ATOM 2138 C C . MET A 1 278 ? -29.677 5.987 21.150 1.00 92.75 278 MET A C 1
ATOM 2140 O O . MET A 1 278 ? -29.388 5.112 20.333 1.00 92.75 278 MET A O 1
ATOM 2144 N N . PRO A 1 279 ? -30.950 6.312 21.439 1.00 92.44 279 PRO A N 1
ATOM 2145 C CA . PRO A 1 279 ? -32.065 5.773 20.679 1.00 92.44 279 PRO A CA 1
ATOM 2146 C C . PRO A 1 279 ? -31.887 6.044 19.176 1.00 92.44 279 PRO A C 1
ATOM 2148 O O . PRO A 1 279 ? -31.458 7.147 18.796 1.00 92.44 279 PRO A O 1
ATOM 2151 N N . PRO A 1 280 ? -32.209 5.068 18.309 1.00 93.25 280 PRO A N 1
ATOM 2152 C CA . PRO A 1 280 ? -32.038 5.224 16.875 1.00 93.25 280 PRO A CA 1
ATOM 2153 C C . PRO A 1 280 ? -33.010 6.256 16.298 1.00 93.25 280 PRO A C 1
ATOM 2155 O O . PRO A 1 280 ? -34.214 6.221 16.556 1.00 93.25 280 PRO A O 1
ATOM 2158 N N . LEU A 1 281 ? -32.495 7.139 15.444 1.00 93.62 281 LEU A N 1
ATOM 2159 C CA . LEU A 1 281 ? -33.301 8.024 14.611 1.00 93.62 281 LEU A CA 1
ATOM 2160 C C . LEU A 1 281 ? -33.522 7.392 13.241 1.00 93.62 281 LEU A C 1
ATOM 2162 O O . LEU A 1 281 ? -32.581 6.990 12.561 1.00 93.62 281 LEU A O 1
ATOM 2166 N N . ARG A 1 282 ? -34.785 7.328 12.824 1.00 90.81 282 ARG A N 1
ATOM 2167 C CA . ARG A 1 282 ? -35.203 6.876 11.496 1.00 90.81 282 ARG A CA 1
ATOM 2168 C C . ARG A 1 282 ? -35.758 8.057 10.713 1.00 90.81 282 ARG A C 1
ATOM 2170 O O . ARG A 1 282 ? -36.129 9.071 11.297 1.00 90.81 282 ARG A O 1
ATOM 2177 N N . ALA A 1 283 ? -35.859 7.913 9.394 1.00 87.31 283 ALA A N 1
ATOM 2178 C CA . ALA A 1 283 ? -36.360 8.978 8.522 1.00 87.31 283 ALA A CA 1
ATOM 2179 C C . ALA A 1 283 ? -37.756 9.491 8.931 1.00 87.31 283 ALA A C 1
ATOM 2181 O O . ALA A 1 283 ? -38.020 10.681 8.820 1.00 87.31 283 ALA A O 1
ATOM 2182 N N . GLU A 1 284 ? -38.615 8.613 9.458 1.00 89.62 284 GLU A N 1
ATOM 2183 C CA . GLU A 1 284 ? -39.954 8.958 9.958 1.00 89.62 284 GLU A CA 1
ATOM 2184 C C . GLU A 1 284 ? -39.932 9.907 11.168 1.00 89.62 284 GLU A C 1
ATOM 2186 O O . GLU A 1 284 ? -40.819 10.744 11.307 1.00 89.62 284 GLU A O 1
ATOM 2191 N N . HIS A 1 285 ? -38.891 9.840 12.002 1.00 92.50 285 HIS A N 1
ATOM 2192 C CA . HIS A 1 285 ? -38.740 10.707 13.172 1.00 92.50 285 HIS A CA 1
ATOM 2193 C C . HIS A 1 285 ? -38.348 12.141 12.792 1.00 92.50 285 HIS A C 1
ATOM 2195 O O . HIS A 1 285 ? -38.641 13.073 13.534 1.00 92.50 285 HIS A O 1
ATOM 2201 N N . LEU A 1 286 ? -37.701 12.334 11.636 1.00 92.81 286 LEU A N 1
ATOM 2202 C CA . LEU A 1 286 ? -37.189 13.639 11.204 1.00 92.81 286 LEU A CA 1
ATOM 2203 C C . LEU A 1 286 ? -38.306 14.635 10.853 1.00 92.81 286 LEU A C 1
ATOM 2205 O O . LEU A 1 286 ? -38.030 15.820 10.727 1.00 92.81 286 LEU A O 1
ATOM 2209 N N . ALA A 1 287 ? -39.555 14.193 10.695 1.00 93.12 287 ALA A N 1
ATOM 2210 C CA . ALA A 1 287 ? -40.693 15.081 10.450 1.00 93.12 287 ALA A CA 1
ATOM 2211 C C . ALA A 1 287 ? -41.283 15.690 11.741 1.00 93.12 287 ALA A C 1
ATOM 2213 O O . ALA A 1 287 ? -42.070 16.632 11.668 1.00 93.12 287 ALA A O 1
ATOM 2214 N N . ASP A 1 288 ? -40.915 15.176 12.919 1.00 94.69 288 ASP A N 1
ATOM 2215 C CA . ASP A 1 288 ? -41.446 15.617 14.212 1.00 94.69 288 ASP A CA 1
ATOM 2216 C C . ASP A 1 288 ? -40.406 16.447 14.980 1.00 94.69 288 ASP A C 1
ATOM 2218 O O . ASP A 1 288 ? -39.456 15.922 15.567 1.00 94.69 288 ASP A O 1
ATOM 2222 N N . GLN A 1 289 ? -40.611 17.766 15.022 1.00 94.31 289 GLN A N 1
ATOM 2223 C CA . GLN A 1 289 ? -39.740 18.690 15.754 1.00 94.31 289 GLN A CA 1
ATOM 2224 C C . GLN A 1 289 ? -39.616 18.336 17.241 1.00 94.31 289 GLN A C 1
ATOM 2226 O O . GLN A 1 289 ? -38.535 18.470 17.814 1.00 94.31 289 GLN A O 1
ATOM 2231 N N . GLY A 1 290 ? -40.711 17.904 17.875 1.00 94.62 290 GLY A N 1
ATOM 2232 C CA . GLY A 1 290 ? -40.736 17.565 19.293 1.00 94.62 290 GLY A CA 1
ATOM 2233 C C . GLY A 1 290 ? -39.888 16.333 19.585 1.00 94.62 290 GLY A C 1
ATOM 2234 O O . GLY A 1 290 ? -39.107 16.336 20.538 1.00 94.62 290 GLY A O 1
ATOM 2235 N N . HIS A 1 291 ? -39.977 15.317 18.725 1.00 95.06 291 HIS A N 1
ATOM 2236 C CA . HIS A 1 291 ? -39.141 14.122 18.821 1.00 95.06 291 HIS A CA 1
ATOM 2237 C C . HIS A 1 291 ? -37.650 14.453 18.658 1.00 95.06 291 HIS A C 1
ATOM 2239 O O . HIS A 1 291 ? -36.824 14.027 19.467 1.00 95.06 291 HIS A O 1
ATOM 2245 N N . ILE A 1 292 ? -37.293 15.252 17.646 1.00 95.88 292 ILE A N 1
ATOM 2246 C CA . ILE A 1 292 ? -35.892 15.620 17.397 1.00 95.88 292 ILE A C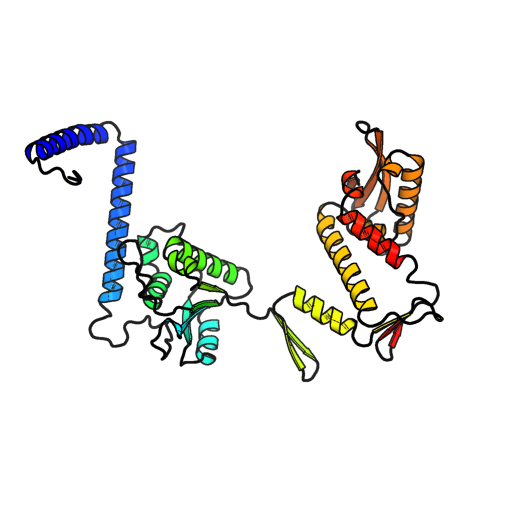A 1
ATOM 2247 C C . ILE A 1 292 ? -35.344 16.517 18.510 1.00 95.88 292 ILE A C 1
ATOM 2249 O O . ILE A 1 292 ? -34.194 16.345 18.910 1.00 95.88 292 ILE A O 1
ATOM 2253 N N . GLN A 1 293 ? -36.160 17.406 19.082 1.00 95.81 293 GLN A N 1
ATOM 2254 C CA . GLN A 1 293 ? -35.758 18.205 20.240 1.00 95.81 293 GLN A CA 1
ATOM 2255 C C . GLN A 1 293 ? -35.449 17.320 21.451 1.00 95.81 293 GLN A C 1
ATOM 2257 O O . GLN A 1 293 ? -34.378 17.455 22.039 1.00 95.81 293 GLN A O 1
ATOM 2262 N N . GLN A 1 294 ? -36.323 16.360 21.772 1.00 95.88 294 GLN A N 1
ATOM 2263 C CA . GLN A 1 294 ? -36.078 15.410 22.862 1.00 95.88 294 GLN A CA 1
ATOM 2264 C C . GLN A 1 294 ? -34.799 14.598 22.635 1.00 95.88 294 GLN A C 1
ATOM 2266 O O . GLN A 1 294 ? -34.025 14.387 23.569 1.00 95.88 294 GLN A O 1
ATOM 2271 N N . TRP A 1 295 ? -34.550 14.167 21.397 1.00 95.56 295 TRP A N 1
ATOM 2272 C CA . TRP A 1 295 ? -33.331 13.445 21.046 1.00 95.56 295 TRP A CA 1
ATOM 2273 C C . TRP A 1 295 ? -32.072 14.314 21.218 1.00 95.56 295 TRP A C 1
ATOM 2275 O O . TRP A 1 295 ? -31.085 13.858 21.799 1.00 95.56 295 TRP A O 1
ATOM 2285 N N . CYS A 1 296 ? -32.109 15.578 20.779 1.00 94.81 296 CYS A N 1
ATOM 2286 C CA . CYS A 1 296 ? -31.021 16.542 20.976 1.00 94.81 296 CYS A CA 1
ATOM 2287 C C . CYS A 1 296 ? -30.729 16.779 22.462 1.00 94.81 296 CYS A C 1
ATOM 2289 O O . CYS A 1 296 ? -29.564 16.761 22.864 1.00 94.81 296 CYS A O 1
ATOM 2291 N N . ASP A 1 297 ? -31.772 16.943 23.279 1.00 93.75 297 ASP A N 1
ATOM 2292 C CA . ASP A 1 297 ? -31.648 17.170 24.721 1.00 93.75 297 ASP A CA 1
ATOM 2293 C C . ASP A 1 297 ? -31.027 15.952 25.426 1.00 93.75 297 ASP A C 1
ATOM 2295 O O . ASP A 1 297 ? -30.118 16.098 26.248 1.00 93.75 297 ASP A O 1
ATOM 2299 N N . GLN A 1 298 ? -31.453 14.736 25.060 1.00 92.81 298 GLN A N 1
ATOM 2300 C CA . GLN A 1 298 ? -30.863 13.489 25.561 1.00 92.81 298 GLN A CA 1
ATOM 2301 C C . GLN A 1 298 ? -29.386 13.364 25.176 1.00 92.81 298 GLN A C 1
ATOM 2303 O O . GLN A 1 298 ? -28.549 13.013 26.013 1.00 92.81 298 GLN A O 1
ATOM 2308 N N . MET A 1 299 ? -29.048 13.678 23.924 1.00 91.75 299 MET A N 1
ATOM 2309 C CA . MET A 1 299 ? -27.668 13.640 23.453 1.00 91.75 299 MET A CA 1
ATOM 2310 C C . MET A 1 299 ? -26.804 14.650 24.212 1.00 91.75 299 MET A C 1
ATOM 2312 O O . MET A 1 299 ? -25.717 14.308 24.678 1.00 91.75 299 MET A O 1
ATOM 2316 N N . LEU A 1 300 ? -27.302 15.877 24.396 1.00 90.81 300 LEU A N 1
ATOM 2317 C CA . LEU A 1 300 ? -26.611 16.934 25.129 1.00 90.81 300 LEU A CA 1
ATOM 2318 C C . LEU A 1 300 ? -26.394 16.549 26.601 1.00 90.81 300 LEU A C 1
ATOM 2320 O O . LEU A 1 300 ? -25.300 16.747 27.133 1.00 90.81 300 LEU A O 1
ATOM 2324 N N . ALA A 1 301 ? -27.381 15.920 27.244 1.00 89.06 301 ALA A N 1
ATOM 2325 C CA . ALA A 1 301 ? -27.252 15.422 28.614 1.00 89.06 301 ALA A CA 1
ATOM 2326 C C . ALA A 1 301 ? -26.124 14.385 28.763 1.00 89.06 301 ALA A C 1
ATOM 2328 O O . ALA A 1 301 ? -25.428 14.367 29.780 1.00 89.06 301 ALA A O 1
ATOM 2329 N N . ARG A 1 302 ? -25.863 13.564 27.734 1.00 85.56 302 ARG A N 1
ATOM 2330 C CA . ARG A 1 302 ? -24.744 12.604 27.747 1.00 85.56 302 ARG A CA 1
ATOM 2331 C C . ARG A 1 302 ? -23.363 13.265 27.677 1.00 85.56 302 ARG A C 1
ATOM 2333 O O . ARG A 1 302 ? -22.384 12.627 28.061 1.00 85.56 302 ARG A O 1
ATOM 2340 N N . PHE A 1 303 ? -23.264 14.519 27.231 1.00 81.88 303 PHE A N 1
ATOM 2341 C CA . PHE A 1 303 ? -22.015 15.289 27.280 1.00 81.88 303 PHE A CA 1
ATOM 2342 C C . PHE A 1 303 ? -21.732 15.875 28.664 1.00 81.88 303 PHE A C 1
ATOM 2344 O O . PHE A 1 303 ? -20.566 16.025 29.020 1.00 81.88 303 PHE A O 1
ATOM 2351 N N . ALA A 1 304 ? -22.762 16.139 29.476 1.00 70.50 304 ALA A N 1
ATOM 2352 C CA . ALA A 1 304 ? -22.584 16.641 30.842 1.00 70.50 304 ALA A CA 1
ATOM 2353 C C . ALA A 1 304 ? -21.827 15.651 31.752 1.00 70.50 304 ALA A C 1
ATOM 2355 O O . ALA A 1 304 ? -21.243 16.053 32.756 1.00 70.50 304 ALA A O 1
ATOM 2356 N N . LEU A 1 305 ? -21.820 14.365 31.384 1.00 62.22 305 LEU A N 1
ATOM 2357 C CA . LEU A 1 305 ? -21.185 13.269 32.118 1.00 62.22 305 LEU A CA 1
ATOM 2358 C C . LEU A 1 305 ? -19.794 12.886 31.576 1.00 62.22 305 LEU A C 1
ATOM 2360 O O . LEU A 1 305 ? -19.144 12.017 32.155 1.00 62.22 305 LEU A O 1
ATOM 2364 N N . ASP A 1 306 ? -19.323 13.489 30.476 1.00 67.00 306 ASP A N 1
ATOM 2365 C CA . ASP A 1 306 ? -18.074 13.080 29.821 1.00 67.00 306 ASP A CA 1
ATOM 2366 C C . ASP A 1 306 ? -16.921 14.056 30.098 1.00 67.00 306 ASP A C 1
ATOM 2368 O O . ASP A 1 306 ? -16.801 15.120 29.488 1.00 67.00 306 ASP A O 1
ATOM 2372 N N . ALA A 1 307 ? -16.006 13.652 30.983 1.00 60.66 307 ALA A N 1
ATOM 2373 C CA . ALA A 1 307 ? -14.796 14.409 31.307 1.00 60.66 307 ALA A CA 1
ATOM 2374 C C . ALA A 1 307 ? -13.832 14.584 30.110 1.00 60.66 307 ALA A C 1
ATOM 2376 O O . ALA A 1 307 ? -12.911 15.400 30.176 1.00 60.66 307 ALA A O 1
ATOM 2377 N N . ARG A 1 308 ? -14.033 13.850 29.002 1.00 65.75 308 ARG A N 1
ATOM 2378 C CA . ARG A 1 308 ? -13.215 13.947 27.778 1.00 65.75 308 ARG A CA 1
ATOM 2379 C C . ARG A 1 308 ? -13.569 15.148 26.896 1.00 65.75 308 ARG A C 1
ATOM 2381 O O . ARG A 1 308 ? -12.829 15.432 25.959 1.00 65.75 308 ARG A O 1
ATOM 2388 N N . ALA A 1 309 ? -14.645 15.880 27.199 1.00 59.97 309 ALA A N 1
ATOM 2389 C CA . ALA A 1 309 ? -15.032 17.097 26.478 1.00 59.97 309 ALA A CA 1
ATOM 2390 C C . ALA A 1 309 ? -13.991 18.239 26.589 1.00 59.97 309 ALA A C 1
ATOM 2392 O O . ALA A 1 309 ? -13.994 19.171 25.781 1.00 59.97 309 ALA A O 1
ATOM 2393 N N . GLY A 1 310 ? -13.058 18.160 27.547 1.00 68.31 310 GLY A N 1
ATOM 2394 C CA . GLY A 1 310 ? -11.983 19.139 27.712 1.00 68.31 310 GLY A CA 1
ATOM 2395 C C . GLY A 1 310 ? -12.518 20.550 27.983 1.00 68.31 310 GLY A C 1
ATOM 2396 O O . GLY A 1 310 ? -13.430 20.733 28.782 1.00 68.31 310 GLY A O 1
ATOM 2397 N N . SER A 1 311 ? -11.943 21.561 27.321 1.00 71.50 311 SER A N 1
ATOM 2398 C CA . SER A 1 311 ? -12.401 22.961 27.387 1.00 71.50 311 SER A CA 1
ATOM 2399 C C . SER A 1 311 ? -13.469 23.315 26.344 1.00 71.50 311 SER A C 1
ATOM 2401 O O . SER A 1 311 ? -13.906 24.468 26.281 1.00 71.50 311 SER A O 1
ATOM 2403 N N . GLN A 1 312 ? -13.864 22.357 25.501 1.00 82.62 312 GLN A N 1
ATOM 2404 C CA . GLN A 1 312 ? -14.827 22.582 24.430 1.00 82.62 312 GLN A CA 1
ATOM 2405 C C . GLN A 1 312 ? -16.246 22.538 24.990 1.00 82.62 312 GLN A C 1
ATOM 2407 O O . GLN A 1 312 ? -16.586 21.667 25.790 1.00 82.62 312 GLN A O 1
ATOM 2412 N N . LYS A 1 313 ? -17.088 23.475 24.554 1.00 85.44 313 LYS A N 1
ATOM 2413 C CA . LYS A 1 313 ? -18.517 23.454 24.879 1.00 85.44 313 LYS A CA 1
ATOM 2414 C C . LYS A 1 313 ? -19.285 22.847 23.719 1.00 85.44 313 LYS A C 1
ATOM 2416 O O . LYS A 1 313 ? -19.067 23.228 22.571 1.00 85.44 313 LYS A O 1
ATOM 2421 N N . TYR A 1 314 ? -20.184 21.933 24.048 1.00 89.00 314 TYR A N 1
ATOM 2422 C CA . TYR A 1 314 ? -21.064 21.269 23.101 1.00 89.00 314 TYR A CA 1
ATOM 2423 C C . TYR A 1 314 ? -22.466 21.832 23.272 1.00 89.00 314 TYR A C 1
ATOM 2425 O O . TYR A 1 314 ? -22.954 21.962 24.393 1.00 89.00 314 TYR A O 1
ATOM 2433 N N . ASN A 1 315 ? -23.096 22.164 22.158 1.00 90.94 315 ASN A N 1
ATOM 2434 C CA . ASN A 1 315 ? -24.497 22.524 22.087 1.00 90.94 315 ASN A CA 1
ATOM 2435 C C . ASN A 1 315 ? -25.126 21.710 20.954 1.00 90.94 315 ASN A C 1
ATOM 2437 O O . ASN A 1 315 ? -24.476 21.442 19.945 1.00 90.94 315 ASN A O 1
ATOM 2441 N N . ILE A 1 316 ? -26.360 21.253 21.132 1.00 93.19 316 ILE A N 1
ATOM 2442 C CA . ILE A 1 316 ? -27.043 20.421 20.141 1.00 93.19 316 ILE A CA 1
ATOM 2443 C C . ILE A 1 316 ? -28.419 21.018 19.943 1.00 93.19 316 ILE A C 1
ATOM 2445 O O . ILE A 1 316 ? -29.223 21.070 20.868 1.00 93.19 316 ILE A O 1
ATOM 2449 N N . VAL A 1 317 ? -28.658 21.513 18.735 1.00 93.44 317 VAL A N 1
ATOM 2450 C CA . VAL A 1 317 ? -29.863 22.266 18.404 1.00 93.44 317 VAL A CA 1
ATOM 2451 C C . VAL A 1 317 ? -30.580 21.622 17.236 1.00 93.44 317 VAL A C 1
ATOM 2453 O O . VAL A 1 317 ? -29.961 21.027 16.355 1.00 93.44 317 VAL A O 1
ATOM 2456 N N . VAL A 1 318 ? -31.896 21.773 17.216 1.00 95.62 318 VAL A N 1
ATOM 2457 C CA . VAL A 1 318 ? -32.718 21.380 16.076 1.00 95.62 318 VAL A CA 1
ATOM 2458 C C . VAL A 1 318 ? -32.707 22.508 15.052 1.00 95.62 318 VAL A C 1
ATOM 2460 O O . VAL A 1 318 ? -32.886 23.675 15.407 1.00 95.62 318 VAL A O 1
ATOM 2463 N N . ARG A 1 319 ? -32.503 22.179 13.775 1.00 95.00 319 ARG A N 1
ATOM 2464 C CA . ARG A 1 319 ? -32.710 23.109 12.660 1.00 95.00 319 ARG A CA 1
ATOM 2465 C C . ARG A 1 319 ? -33.681 22.519 11.652 1.00 95.00 319 ARG A C 1
ATOM 2467 O O . ARG A 1 319 ? -33.592 21.340 11.331 1.00 95.00 319 ARG A O 1
ATOM 2474 N N . GLU A 1 320 ? -34.581 23.354 11.154 1.00 94.44 320 GLU A N 1
ATOM 2475 C CA . GLU A 1 320 ? -35.484 22.986 10.068 1.00 94.44 320 GLU A CA 1
ATOM 2476 C C . GLU A 1 320 ? -34.757 23.092 8.718 1.00 94.44 320 GLU A C 1
ATOM 2478 O O . GLU A 1 320 ? -34.141 24.112 8.402 1.00 94.44 320 GLU A O 1
ATOM 2483 N N . ASP A 1 321 ? -34.836 22.025 7.931 1.00 91.50 321 ASP A N 1
ATOM 2484 C CA . ASP A 1 321 ? -34.605 22.016 6.494 1.00 91.50 321 ASP A CA 1
ATOM 2485 C C . ASP A 1 321 ? -35.918 22.412 5.810 1.00 91.50 321 ASP A C 1
ATOM 2487 O O . ASP A 1 321 ? -36.850 21.613 5.696 1.00 91.50 321 ASP A O 1
ATOM 2491 N N . THR A 1 322 ? -35.997 23.672 5.387 1.00 90.06 322 THR A N 1
ATOM 2492 C CA . THR A 1 322 ? -37.214 24.271 4.826 1.00 90.06 322 THR A CA 1
ATOM 2493 C C . THR A 1 322 ? -37.568 23.750 3.436 1.00 90.06 322 THR A C 1
ATOM 2495 O O . THR A 1 322 ? -38.710 23.910 3.016 1.00 90.06 322 THR A O 1
ATOM 2498 N N . GLU A 1 323 ? -36.627 23.134 2.715 1.00 89.25 323 GLU A N 1
ATOM 2499 C CA . GLU A 1 323 ? -36.886 22.559 1.391 1.00 89.25 323 GLU A CA 1
ATOM 2500 C C . GLU A 1 323 ? -37.604 21.211 1.515 1.00 89.25 323 GLU A C 1
ATOM 2502 O O . GLU A 1 323 ? -38.491 20.892 0.723 1.00 89.25 323 GLU A O 1
ATOM 2507 N N . ARG A 1 324 ? -37.232 20.423 2.530 1.00 87.62 324 ARG A N 1
ATOM 2508 C CA . ARG A 1 324 ? -37.776 19.076 2.766 1.00 87.62 324 ARG A CA 1
ATOM 2509 C C . ARG A 1 324 ? -38.802 19.010 3.896 1.00 87.62 324 ARG A C 1
ATOM 2511 O O . ARG A 1 324 ? -39.406 17.956 4.079 1.00 87.62 324 ARG A O 1
ATOM 2518 N N . HIS A 1 325 ? -38.990 20.104 4.635 1.00 90.56 325 HIS A N 1
ATOM 2519 C CA . HIS A 1 325 ? -39.796 20.173 5.858 1.00 90.56 325 HIS A CA 1
ATOM 2520 C C . HIS A 1 325 ? -39.385 19.113 6.892 1.00 90.56 325 HIS A C 1
ATOM 2522 O O . HIS A 1 325 ? -40.222 18.408 7.455 1.00 90.56 325 HIS A O 1
ATOM 2528 N N . LEU A 1 326 ? -38.072 18.979 7.106 1.00 93.94 326 LEU A N 1
ATOM 2529 C CA . LEU A 1 326 ? -37.483 18.043 8.068 1.00 93.94 326 LEU A CA 1
ATOM 2530 C C . LEU A 1 326 ? -36.754 18.793 9.182 1.00 93.94 326 LEU A C 1
ATOM 2532 O O . LEU A 1 326 ? -36.155 19.837 8.956 1.00 93.94 326 LEU A O 1
ATOM 2536 N N . PHE A 1 327 ? -36.734 18.220 10.376 1.00 95.19 327 PHE A N 1
ATOM 2537 C CA . PHE A 1 327 ? -36.010 18.714 11.538 1.00 95.19 327 PHE A CA 1
ATOM 2538 C C . PHE A 1 327 ? -34.743 17.884 11.736 1.00 95.19 327 PHE A C 1
ATOM 2540 O O . PHE A 1 327 ? -34.792 16.668 11.919 1.00 95.19 327 PHE A O 1
ATOM 2547 N N . LEU A 1 328 ? -33.588 18.543 11.684 1.00 94.94 328 LEU A N 1
ATOM 2548 C CA . LEU A 1 328 ? -32.279 17.902 11.712 1.00 94.94 328 LEU A CA 1
ATOM 2549 C C . LEU A 1 328 ? -31.485 18.329 12.954 1.00 94.94 328 LEU A C 1
ATOM 2551 O O . LEU A 1 328 ? -31.435 19.524 13.271 1.00 94.94 328 LEU A O 1
ATOM 2555 N N . PRO A 1 329 ? -30.824 17.387 13.648 1.00 95.94 329 PRO A N 1
ATOM 2556 C CA . PRO A 1 329 ? -29.911 17.719 14.726 1.00 95.94 329 PRO A CA 1
ATOM 2557 C C . PRO A 1 329 ? -28.629 18.350 14.173 1.00 95.94 329 PRO A C 1
ATOM 2559 O O . PRO A 1 329 ? -27.984 17.838 13.253 1.00 95.94 329 PRO A O 1
ATOM 2562 N N . VAL A 1 330 ? -28.230 19.468 14.771 1.00 96.25 330 VAL A N 1
ATOM 2563 C CA . VAL A 1 330 ? -26.992 20.178 14.457 1.00 96.25 330 VAL A CA 1
ATOM 2564 C C . VAL A 1 330 ? -26.162 20.285 15.719 1.00 96.25 330 VAL A C 1
ATOM 2566 O O . VAL A 1 330 ? -26.584 20.889 16.705 1.00 96.25 330 VAL A O 1
ATOM 2569 N N . VAL A 1 331 ? -24.959 19.716 15.674 1.00 95.00 331 VAL A N 1
ATOM 2570 C CA . VAL A 1 331 ? -24.005 19.829 16.774 1.00 95.00 331 VAL A CA 1
ATOM 2571 C C . VAL A 1 331 ? -23.160 21.074 16.571 1.00 95.00 331 VAL A C 1
ATOM 2573 O O . VAL A 1 331 ? -22.471 21.214 15.565 1.00 95.00 331 VAL A O 1
ATOM 2576 N N . GLU A 1 332 ? -23.197 21.969 17.542 1.00 94.44 332 GLU A N 1
ATOM 2577 C CA . GLU A 1 332 ? -22.303 23.108 17.654 1.00 94.44 332 GLU A CA 1
ATOM 2578 C C . GLU A 1 332 ? -21.188 22.781 18.655 1.00 94.44 332 GLU A C 1
ATOM 2580 O O . GLU A 1 332 ? -21.442 22.424 19.807 1.00 94.44 332 GLU A O 1
ATOM 2585 N N . ILE A 1 333 ? -19.939 22.926 18.216 1.00 91.62 333 ILE A N 1
ATOM 2586 C CA . ILE A 1 333 ? -18.755 22.804 19.066 1.00 91.62 333 ILE A CA 1
ATOM 2587 C C . ILE A 1 333 ? -18.079 24.161 19.155 1.00 91.62 333 ILE A C 1
ATOM 2589 O O . ILE A 1 333 ? -17.604 24.696 18.151 1.00 91.62 333 ILE A O 1
ATOM 2593 N N . ILE A 1 334 ? -17.987 24.682 20.374 1.00 89.81 334 ILE A N 1
ATOM 2594 C CA . ILE A 1 334 ? -17.315 25.939 20.681 1.00 89.81 334 ILE A CA 1
ATOM 2595 C C . ILE A 1 334 ? -15.941 25.619 21.264 1.00 89.81 334 ILE A C 1
ATOM 2597 O O . ILE A 1 334 ? -15.825 25.137 22.394 1.00 89.81 334 ILE A O 1
ATOM 2601 N N . ALA A 1 335 ? -14.892 25.918 20.501 1.00 87.50 335 ALA A N 1
ATOM 2602 C CA . ALA A 1 335 ? -13.502 25.750 20.911 1.00 87.50 335 ALA A CA 1
ATOM 2603 C C . ALA A 1 335 ? -12.771 27.092 20.794 1.00 87.50 335 ALA A C 1
ATOM 2605 O O . ALA A 1 335 ? -12.798 27.727 19.744 1.00 87.50 335 ALA A O 1
ATOM 2606 N N . HIS A 1 336 ? -12.136 27.548 21.880 1.00 85.75 336 HIS A N 1
ATOM 2607 C CA . HIS A 1 336 ? -11.403 28.826 21.927 1.00 85.75 336 HIS A CA 1
ATOM 2608 C C . HIS A 1 336 ? -12.206 30.048 21.422 1.00 85.75 336 HIS A C 1
ATOM 2610 O O . HIS A 1 336 ? -11.643 30.975 20.850 1.00 85.75 336 HIS A O 1
ATOM 2616 N N . GLY A 1 337 ? -13.528 30.051 21.635 1.00 85.12 337 GLY A N 1
ATOM 2617 C CA . GLY A 1 337 ? -14.427 31.129 21.203 1.00 85.12 337 GLY A CA 1
ATOM 2618 C C . GLY A 1 337 ? -14.908 31.037 19.749 1.00 85.12 337 GLY A C 1
ATOM 2619 O O . GLY A 1 337 ? -15.648 31.913 19.315 1.00 85.12 337 GLY A O 1
ATOM 2620 N N . ILE A 1 338 ? -14.527 29.991 19.008 1.00 90.12 338 ILE A N 1
ATOM 2621 C CA . ILE A 1 338 ? -14.975 29.736 17.634 1.00 90.12 338 ILE A CA 1
ATOM 2622 C C . ILE A 1 338 ? -16.018 28.615 17.645 1.00 90.12 338 ILE A C 1
ATOM 2624 O O . ILE A 1 338 ? -15.734 27.518 18.133 1.00 90.12 338 ILE A O 1
ATOM 2628 N N . SER A 1 339 ? -17.199 28.884 17.084 1.00 93.06 339 SER A N 1
ATOM 2629 C CA . SER A 1 339 ? -18.261 27.890 16.882 1.00 93.06 339 SER A CA 1
ATOM 2630 C C . SER A 1 339 ? -18.100 27.172 15.543 1.00 93.06 339 SER A C 1
ATOM 2632 O O . SER A 1 339 ? -18.046 27.810 14.491 1.00 93.06 339 SER A O 1
ATOM 2634 N N . ASN A 1 340 ? -18.092 25.842 15.577 1.00 93.00 340 ASN A N 1
ATOM 2635 C CA . ASN A 1 340 ? -18.173 24.975 14.403 1.00 93.00 340 ASN A CA 1
ATOM 2636 C C . ASN A 1 340 ? -19.496 24.209 14.431 1.00 93.00 340 ASN A C 1
ATOM 2638 O O . ASN A 1 340 ? -19.879 23.704 15.482 1.00 93.00 340 ASN A O 1
ATOM 2642 N N . TYR A 1 341 ? -20.168 24.098 13.286 1.00 94.38 341 TYR A N 1
ATOM 2643 C CA . TYR A 1 341 ? -21.482 23.463 13.177 1.00 94.38 341 TYR A CA 1
ATOM 2644 C C . TYR A 1 341 ? -21.401 22.201 12.322 1.00 94.38 341 TYR A C 1
ATOM 2646 O O . TYR A 1 341 ? -20.892 22.236 11.204 1.00 94.38 341 TYR A O 1
ATOM 2654 N N . PHE A 1 342 ? -21.958 21.110 12.834 1.00 95.44 342 PHE A N 1
ATOM 2655 C CA . PHE A 1 342 ? -21.955 19.792 12.214 1.00 95.44 342 PHE A CA 1
ATOM 2656 C C . PHE A 1 342 ? -23.404 19.304 12.080 1.00 95.44 342 PHE A C 1
ATOM 2658 O O . PHE A 1 342 ? -23.957 18.759 13.040 1.00 95.44 342 PHE A O 1
ATOM 2665 N N . PRO A 1 343 ? -24.061 19.553 10.932 1.00 93.75 343 PRO A N 1
ATOM 2666 C CA . PRO A 1 343 ? -25.417 19.080 10.693 1.00 93.75 343 PRO A CA 1
ATOM 2667 C C . PRO A 1 343 ? -25.422 17.579 10.387 1.00 93.75 343 PRO A C 1
ATOM 2669 O O . PRO A 1 343 ? -24.714 17.114 9.494 1.00 93.75 343 PRO A O 1
ATOM 2672 N N . PHE A 1 344 ? -26.257 16.827 11.098 1.00 94.56 344 PHE A N 1
ATOM 2673 C CA . PHE A 1 344 ? -26.530 15.423 10.808 1.00 94.56 344 PHE A CA 1
ATOM 2674 C C . PHE A 1 344 ? -27.797 15.353 9.958 1.00 94.56 344 PHE A C 1
ATOM 2676 O O . PHE A 1 344 ? -28.897 15.626 10.431 1.00 94.56 344 PHE A O 1
ATOM 2683 N N . ASN A 1 345 ? -27.625 15.062 8.672 1.00 92.12 345 ASN A N 1
ATOM 2684 C CA . ASN A 1 345 ? -28.700 15.115 7.689 1.00 92.12 345 ASN A CA 1
ATOM 2685 C C . ASN A 1 345 ? -29.422 13.767 7.532 1.00 92.12 345 ASN A C 1
ATOM 2687 O O . ASN A 1 345 ? -29.016 12.743 8.081 1.00 92.12 345 ASN A O 1
ATOM 2691 N N . GLN A 1 346 ? -30.494 13.768 6.739 1.00 91.62 346 GLN A N 1
ATOM 2692 C CA . GLN A 1 346 ? -31.254 12.559 6.421 1.00 91.62 346 GLN A CA 1
ATOM 2693 C C . GLN A 1 346 ? -30.374 11.450 5.819 1.00 91.62 346 GLN A C 1
ATOM 2695 O O . GLN A 1 346 ? -30.543 10.286 6.174 1.00 91.62 346 GLN A O 1
ATOM 2700 N N . ASP A 1 347 ? -29.415 11.803 4.957 1.00 92.00 347 ASP A N 1
ATOM 2701 C CA . ASP A 1 347 ? -28.524 10.831 4.311 1.00 92.00 347 ASP A CA 1
ATOM 2702 C C . ASP A 1 347 ? -27.626 10.119 5.329 1.00 92.00 347 ASP A C 1
ATOM 2704 O O . ASP A 1 347 ? -27.414 8.913 5.226 1.00 92.00 347 ASP A O 1
ATOM 2708 N N . PHE A 1 348 ? -27.145 10.834 6.354 1.00 94.56 348 PHE A N 1
ATOM 2709 C CA . PHE A 1 348 ? -26.409 10.235 7.462 1.00 94.56 348 PHE A CA 1
ATOM 2710 C C . PHE A 1 348 ? -27.264 9.192 8.188 1.00 94.56 348 PHE A C 1
ATOM 2712 O O . PHE A 1 348 ? -26.826 8.053 8.345 1.00 94.56 348 PHE A O 1
ATOM 2719 N N . PHE A 1 349 ? -28.493 9.539 8.580 1.00 94.38 349 PHE A N 1
ATOM 2720 C CA . PHE A 1 349 ? -29.387 8.609 9.283 1.00 94.38 349 PHE A CA 1
ATOM 2721 C C . PHE A 1 349 ? -29.880 7.455 8.395 1.00 94.38 349 PHE A C 1
ATOM 2723 O O . PHE A 1 349 ? -30.210 6.385 8.900 1.00 94.38 349 PHE A O 1
ATOM 2730 N N . GLY A 1 350 ? -29.894 7.636 7.072 1.00 92.62 350 GLY A N 1
ATOM 2731 C CA . GLY A 1 350 ? -30.174 6.581 6.095 1.00 92.62 350 GLY A CA 1
ATOM 2732 C C . GLY A 1 350 ? -28.961 5.726 5.708 1.00 92.62 350 GLY A C 1
ATOM 2733 O O . GLY A 1 350 ? -29.111 4.770 4.947 1.00 92.62 350 GLY A O 1
ATOM 2734 N N . SER A 1 351 ? -27.760 6.060 6.188 1.00 95.38 351 SER A N 1
ATOM 2735 C CA . SER A 1 351 ? -26.517 5.409 5.769 1.00 95.38 351 SER A CA 1
ATOM 2736 C C . SER A 1 351 ? -26.310 4.031 6.408 1.00 95.38 351 SER A C 1
ATOM 2738 O O . SER A 1 351 ? -26.730 3.757 7.537 1.00 95.38 351 SER A O 1
ATOM 2740 N N . GLY A 1 352 ? -25.583 3.158 5.701 1.00 95.25 352 GLY A N 1
ATOM 2741 C CA . GLY A 1 352 ? -25.161 1.865 6.246 1.00 95.25 352 GLY A CA 1
ATOM 2742 C C . GLY A 1 352 ? -24.194 2.014 7.426 1.00 95.25 352 GLY A C 1
ATOM 2743 O O . GLY A 1 352 ? -24.172 1.174 8.326 1.00 95.25 352 GLY A O 1
ATOM 2744 N N . GLU A 1 353 ? -23.424 3.102 7.460 1.00 94.88 353 GLU A N 1
ATOM 2745 C CA . GLU A 1 353 ? -22.559 3.460 8.576 1.00 94.88 353 GLU A CA 1
ATOM 2746 C C . GLU A 1 353 ? -23.354 3.716 9.854 1.00 94.88 353 GLU A C 1
ATOM 2748 O O . GLU A 1 353 ? -23.050 3.113 10.885 1.00 94.88 353 GLU A O 1
ATOM 2753 N N . TYR A 1 354 ? -24.390 4.555 9.789 1.00 96.12 354 TYR A N 1
ATOM 2754 C CA . TYR A 1 354 ? -25.245 4.821 10.943 1.00 96.12 354 TYR A CA 1
ATOM 2755 C C . TYR A 1 354 ? -25.979 3.556 11.398 1.00 96.12 354 TYR A C 1
ATOM 2757 O O . TYR A 1 354 ? -25.969 3.239 12.587 1.00 96.12 354 TYR A O 1
ATOM 2765 N N . ALA A 1 355 ? -26.505 2.762 10.460 1.00 95.62 355 ALA A N 1
ATOM 2766 C CA . ALA A 1 355 ? -27.125 1.476 10.777 1.00 95.62 355 ALA A CA 1
ATOM 2767 C C . ALA A 1 355 ? -26.162 0.526 11.519 1.00 95.62 355 ALA A C 1
ATOM 2769 O O . ALA A 1 355 ? -26.572 -0.187 12.435 1.00 95.62 355 ALA A O 1
ATOM 2770 N N . SER A 1 356 ? -24.869 0.536 11.173 1.00 95.81 356 SER A N 1
ATOM 2771 C CA . SER A 1 356 ? -23.862 -0.272 11.872 1.00 95.81 356 SER A CA 1
ATOM 2772 C C . SER A 1 356 ? -23.592 0.201 13.307 1.00 95.81 356 SER A C 1
ATOM 2774 O O . SER A 1 356 ? -23.393 -0.638 14.188 1.00 95.81 356 SER A O 1
ATOM 2776 N N . ILE A 1 357 ? -23.632 1.518 13.547 1.00 95.69 357 ILE A N 1
ATOM 2777 C CA . ILE A 1 357 ? -23.503 2.127 14.880 1.00 95.69 357 ILE A CA 1
ATOM 2778 C C . ILE A 1 357 ? -24.708 1.737 15.744 1.00 95.69 357 ILE A C 1
ATOM 2780 O O . ILE A 1 357 ? -24.522 1.243 16.854 1.00 95.69 357 ILE A O 1
ATOM 2784 N N . VAL A 1 358 ? -25.925 1.877 15.207 1.00 94.88 358 VAL A N 1
ATOM 2785 C CA . VAL A 1 358 ? -27.174 1.490 15.885 1.00 94.88 358 VAL A CA 1
ATOM 2786 C C . VAL A 1 358 ? -27.185 -0.000 16.222 1.00 94.88 358 VAL A C 1
ATOM 2788 O O . VAL A 1 358 ? -27.439 -0.365 17.363 1.00 94.88 358 VAL A O 1
ATOM 2791 N N . SER A 1 359 ? -26.831 -0.869 15.270 1.00 93.81 359 SER A N 1
ATOM 2792 C CA . SER A 1 359 ? -26.817 -2.323 15.489 1.00 93.81 359 SER A CA 1
ATOM 2793 C C . SER A 1 359 ? -25.819 -2.764 16.568 1.00 93.81 359 SER A C 1
ATOM 2795 O O . SER A 1 359 ? -26.027 -3.783 17.229 1.00 93.81 359 SER A O 1
ATOM 2797 N N . LEU A 1 360 ? -24.712 -2.035 16.745 1.00 94.38 360 LEU A N 1
ATOM 2798 C CA . LEU A 1 360 ? -23.820 -2.255 17.882 1.00 94.38 360 LEU A CA 1
ATOM 2799 C C . LEU A 1 360 ? -24.460 -1.760 19.182 1.00 94.38 360 LEU A C 1
ATOM 2801 O O . LEU A 1 360 ? -24.409 -2.477 20.176 1.00 94.38 360 LEU A O 1
ATOM 2805 N N . GLY A 1 361 ? -25.072 -0.576 19.163 1.00 92.62 361 GLY A N 1
ATOM 2806 C CA . GLY A 1 361 ? -25.784 -0.005 20.304 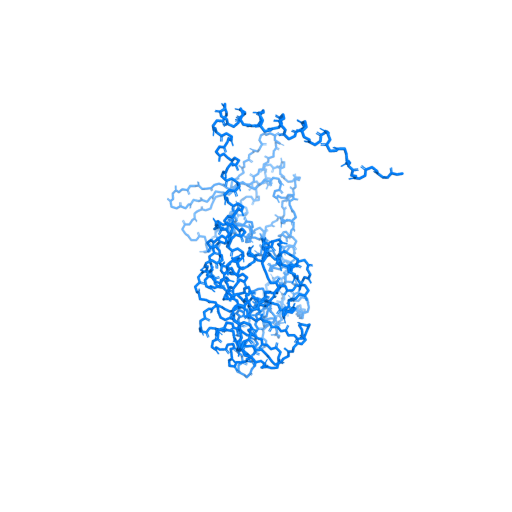1.00 92.62 361 GLY A CA 1
ATOM 2807 C C . GLY A 1 361 ? -26.847 -0.934 20.878 1.00 92.62 361 GLY A C 1
ATOM 2808 O O . GLY A 1 361 ? -26.777 -1.287 22.051 1.00 92.62 361 GLY A O 1
ATOM 2809 N N . GLU A 1 362 ? -27.743 -1.436 20.028 1.00 91.19 362 GLU A N 1
ATOM 2810 C CA . GLU A 1 362 ? -28.808 -2.382 20.402 1.00 91.19 362 GLU A CA 1
ATOM 2811 C C . GLU A 1 362 ? -28.258 -3.665 21.049 1.00 91.19 362 GLU A C 1
ATOM 2813 O O . GLU A 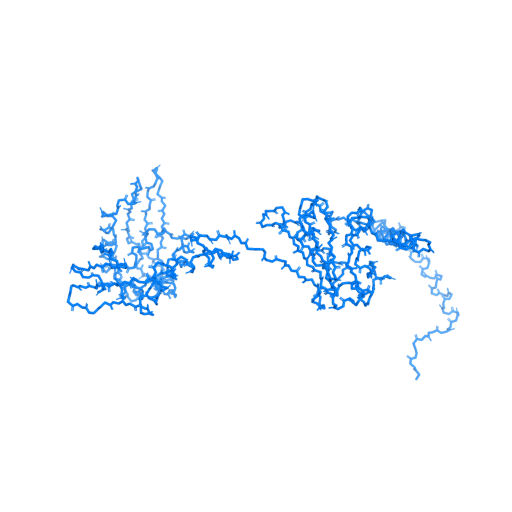1 362 ? -28.872 -4.237 21.950 1.00 91.19 362 GLU A O 1
ATOM 2818 N N . LYS A 1 363 ? -27.077 -4.123 20.613 1.00 88.69 363 LYS A N 1
ATOM 2819 C CA . LYS A 1 363 ? -26.405 -5.287 21.206 1.00 88.69 363 LYS A CA 1
ATOM 2820 C C . LYS A 1 363 ? -25.759 -4.983 22.552 1.00 88.69 363 LYS A C 1
ATOM 2822 O O . LYS A 1 363 ? -25.645 -5.897 23.358 1.00 88.69 363 LYS A O 1
ATOM 2827 N N . LEU A 1 364 ? -25.297 -3.753 22.775 1.00 88.31 364 LEU A N 1
ATOM 2828 C CA . LEU A 1 364 ? -24.606 -3.349 24.002 1.00 88.31 364 LEU A CA 1
ATOM 2829 C C . LEU A 1 364 ? -25.560 -2.864 25.098 1.00 88.31 364 LEU A C 1
ATOM 2831 O O . LEU A 1 364 ? -25.244 -3.037 26.272 1.00 88.31 364 LEU A O 1
ATOM 2835 N N . GLU A 1 365 ? -26.705 -2.284 24.734 1.00 81.81 365 GLU A N 1
ATOM 2836 C CA . GLU A 1 365 ? -27.644 -1.619 25.651 1.00 81.81 365 GLU A CA 1
ATOM 2837 C C . GLU A 1 365 ? -28.095 -2.511 26.816 1.00 81.81 365 GLU A C 1
ATOM 2839 O O . GLU A 1 365 ? -28.201 -2.039 27.942 1.00 81.81 365 GLU A O 1
ATOM 2844 N N . ASN A 1 366 ? -28.266 -3.812 26.568 1.00 73.62 366 ASN A N 1
ATOM 2845 C CA . ASN A 1 366 ? -28.690 -4.789 27.579 1.00 73.62 366 ASN A CA 1
ATOM 2846 C C . ASN A 1 366 ? -27.570 -5.753 27.999 1.00 73.62 366 ASN A C 1
ATOM 2848 O O . ASN A 1 366 ? -27.836 -6.796 28.589 1.00 73.62 366 ASN A O 1
ATOM 2852 N N . LEU A 1 367 ? -26.321 -5.465 27.628 1.00 80.94 367 LEU A N 1
ATOM 2853 C CA . LEU A 1 367 ? -25.210 -6.401 27.811 1.00 80.94 367 LEU A CA 1
ATOM 2854 C C . LEU A 1 367 ? -24.392 -6.113 29.073 1.00 80.94 367 LEU A C 1
ATOM 2856 O O . LEU A 1 367 ? -23.673 -6.987 29.543 1.00 80.94 367 LEU A O 1
ATOM 2860 N N . ILE A 1 368 ? -24.483 -4.904 29.627 1.00 81.50 368 ILE A N 1
ATOM 2861 C CA . ILE A 1 368 ? -23.779 -4.509 30.851 1.00 81.50 368 ILE A CA 1
ATOM 2862 C C . ILE A 1 368 ? -24.830 -4.086 31.875 1.00 81.50 368 ILE A C 1
ATOM 2864 O O . ILE A 1 368 ? -25.289 -2.945 31.870 1.00 81.50 368 ILE A O 1
ATOM 2868 N N . GLU A 1 369 ? -25.229 -5.024 32.730 1.00 83.50 369 GLU A N 1
ATOM 2869 C CA . GLU A 1 369 ? -26.167 -4.775 33.822 1.00 83.50 369 GLU A CA 1
ATOM 2870 C C . GLU A 1 369 ? -25.418 -4.459 35.127 1.00 83.50 369 GLU A C 1
ATOM 2872 O O . GLU A 1 369 ? -24.186 -4.513 35.218 1.00 83.50 369 GLU A O 1
ATOM 2877 N N . GLU A 1 370 ? -26.165 -4.115 36.175 1.00 79.50 370 GLU A N 1
ATOM 2878 C CA . GLU A 1 370 ? -25.587 -3.862 37.491 1.00 79.50 370 GLU A CA 1
ATOM 2879 C C . GLU A 1 370 ? -24.862 -5.113 38.024 1.00 79.50 370 GLU A C 1
ATOM 2881 O O . GLU A 1 370 ? -25.421 -6.209 38.106 1.00 79.50 370 GLU A O 1
ATOM 2886 N N . GLY A 1 371 ? -23.587 -4.953 38.385 1.00 82.62 371 GLY A N 1
ATOM 2887 C CA . GLY A 1 371 ? -22.738 -6.059 38.834 1.00 82.62 371 GLY A CA 1
ATOM 2888 C C . GLY A 1 371 ? -22.101 -6.881 37.707 1.00 82.62 371 GLY A C 1
ATOM 2889 O O . GLY A 1 371 ? -21.572 -7.961 37.988 1.00 82.62 371 GLY A O 1
ATOM 2890 N N . ALA A 1 372 ? -22.132 -6.394 36.460 1.00 88.31 372 ALA A N 1
ATOM 2891 C CA . ALA A 1 372 ? -21.284 -6.910 35.391 1.00 88.31 372 ALA A CA 1
ATOM 2892 C C . ALA A 1 372 ? -19.799 -6.897 35.801 1.00 88.31 372 ALA A C 1
ATOM 2894 O O . ALA A 1 372 ? -19.376 -6.086 36.625 1.00 88.31 372 ALA A O 1
ATOM 2895 N N . TYR A 1 373 ? -19.015 -7.825 35.254 1.00 89.00 373 TYR A N 1
ATOM 2896 C CA . TYR A 1 373 ? -17.562 -7.820 35.412 1.00 89.00 373 TYR A CA 1
ATOM 2897 C C . TYR A 1 373 ? -16.872 -8.538 34.255 1.00 89.00 373 TYR A C 1
ATOM 2899 O O . TYR A 1 373 ? -17.391 -9.496 33.676 1.00 89.00 373 TYR A O 1
ATOM 2907 N N . ILE A 1 374 ? -15.646 -8.119 33.959 1.00 91.12 374 ILE A N 1
ATOM 2908 C CA . ILE A 1 374 ? -14.734 -8.843 33.079 1.00 91.12 374 ILE A CA 1
ATOM 2909 C C . ILE A 1 374 ? -13.708 -9.607 33.913 1.00 91.12 374 ILE A C 1
ATOM 2911 O O . ILE A 1 374 ? -13.111 -9.089 34.862 1.00 91.12 374 ILE A O 1
ATOM 2915 N N . GLN A 1 375 ? -13.489 -10.869 33.566 1.00 90.94 375 GLN A N 1
ATOM 2916 C CA . GLN A 1 375 ? -12.460 -11.706 34.164 1.00 90.94 375 GLN A CA 1
ATOM 2917 C C . GLN A 1 375 ? -11.451 -12.094 33.091 1.00 90.94 375 GLN A C 1
ATOM 2919 O O . GLN A 1 375 ? -11.829 -12.484 31.994 1.00 90.94 375 GLN A O 1
ATOM 2924 N N . ARG A 1 376 ? -10.156 -12.012 33.405 1.00 91.19 376 ARG A N 1
ATOM 2925 C CA . ARG A 1 376 ? -9.096 -12.563 32.558 1.00 91.19 376 ARG A CA 1
ATOM 2926 C C . ARG A 1 376 ? -8.104 -13.338 33.409 1.00 91.19 376 ARG A C 1
ATOM 2928 O O . ARG A 1 376 ? -7.388 -12.759 34.231 1.00 91.19 376 ARG A O 1
ATOM 2935 N N . GLY A 1 377 ? -8.078 -14.656 33.223 1.00 86.69 377 GLY A N 1
ATOM 2936 C CA . GLY A 1 377 ? -7.383 -15.564 34.135 1.00 86.69 377 GLY A CA 1
ATOM 2937 C C . GLY A 1 377 ? -7.906 -15.404 35.567 1.00 86.69 377 GLY A C 1
ATOM 2938 O O . GLY A 1 377 ? -9.099 -15.559 35.824 1.00 86.69 377 GLY A O 1
ATOM 2939 N N . GLU A 1 378 ? -7.021 -15.055 36.500 1.00 85.88 378 GLU A N 1
ATOM 2940 C CA . GLU A 1 378 ? -7.362 -14.881 37.922 1.00 85.88 378 GLU A CA 1
ATOM 2941 C C . GLU A 1 378 ? -7.824 -13.460 38.286 1.00 85.88 378 GLU A C 1
ATOM 2943 O O . GLU A 1 378 ? -8.333 -13.234 39.383 1.00 85.88 378 GLU A O 1
ATOM 2948 N N . ARG A 1 379 ? -7.649 -12.477 37.392 1.00 88.62 379 ARG A N 1
ATOM 2949 C CA . ARG A 1 379 ? -7.979 -11.073 37.678 1.00 88.62 379 ARG A CA 1
ATOM 2950 C C . ARG A 1 379 ? -9.404 -10.754 37.245 1.00 88.62 379 ARG A C 1
ATOM 2952 O O . ARG A 1 379 ? -9.805 -11.114 36.140 1.00 88.62 379 ARG A O 1
ATOM 2959 N N . LYS A 1 380 ? -10.131 -10.033 38.099 1.00 90.19 380 LYS A N 1
ATOM 2960 C CA . LYS A 1 380 ? -11.492 -9.541 37.852 1.00 90.19 380 LYS A CA 1
ATOM 2961 C C . LYS A 1 380 ? -11.533 -8.023 37.959 1.00 90.19 380 LYS A C 1
ATOM 2963 O O . LYS A 1 380 ? -10.883 -7.465 38.844 1.00 90.19 380 LYS A O 1
ATOM 2968 N N . GLN A 1 381 ? -12.301 -7.382 37.088 1.00 88.06 381 GLN A N 1
ATOM 2969 C CA . GLN A 1 381 ? -12.664 -5.973 37.202 1.00 88.06 381 GLN A CA 1
ATOM 2970 C C . GLN A 1 381 ? -14.157 -5.792 36.916 1.00 88.06 381 GLN A C 1
ATOM 2972 O O . GLN A 1 381 ? -14.644 -6.461 36.004 1.00 88.06 381 GLN A O 1
ATOM 2977 N N . PRO A 1 382 ? -14.860 -4.953 37.699 1.00 82.38 382 PRO A N 1
ATOM 2978 C CA . PRO A 1 382 ? -16.242 -4.582 37.416 1.00 82.38 382 PRO A CA 1
ATOM 2979 C C . PRO A 1 382 ? -16.354 -3.820 36.093 1.00 82.38 382 PRO A C 1
ATOM 2981 O O . PRO A 1 382 ? -15.412 -3.054 35.773 1.00 82.38 382 PRO A O 1
#

Sequence (382 aa):
QTKDKLVSSEVKAAVEQEMGEHFGAYLLENPGEAKAIVGKMIDAARAREAARKAREMTRRKGALDIAGLPGKLADCQEKDPALSEVYLVEGDSAGGSAKQGRARKTQAILPLKGKILNVEKARFDKMLSSAEVGTLITALGCGIGKDDYNPDKLRYHSIIIMTDADVDGSHIRTLLLTFFFRQMRELVERGHIYIAQPPLYKISKGKQEQYLKDEAAMTEFLTQAALEGASLHVNPGAPAITGEALEGLVQQYRKVMATIERLSRLYPAIVLEKLIYMPPLRAEHLADQGHIQQWCDQMLARFALDARAGSQKYNIVVREDTERHLFLPVVEIIAHGISNYFPFNQDFFGSGEYASIVSLGEKLENLIEEGAYIQRGERKQP

Radius of gyration: 34.46 Å; chains: 1; bounding box: 80×52×102 Å

pLDDT: mean 87.99, std 10.43, range [35.81, 98.25]